Protein AF-0000000077546854 (afdb_homodimer)

Organism: Bursaphelenchus xylophilus (NCBI:txid6326)

Secondary structure (DSSP, 8-state):
--------EE-TTS-EEEEHHHIIIIISTTSPPPHHHHHHHHHHHHHHHHHTT--EEEEEEEGGGTHHHHHHHTTT-EEEEEEBTEEEEEEE--SSS---PPPPP-EEEEEEEEEB-TT--EEEEEESSSS--SBB-SEEEPPTT--HHHHHHHHHHHHH---EEEEEEEEEEEE-SS-SSTT-EEEEEEEEEEES-TT-------TTTEEEEEEE-HHHHHTS-GGGB-HHHHHHHHHHHHHHHHTS--EEEEEEEEEETTEEEEEEEEEE-/--------EE-TTS-EEEEHHHIIIIISTT-PPPHHHHHHHHHHHHHHHHHTT--EEEEEEEGGGTHHHHHHHTTT-EEEEEEBTEEEEEEE--SSS---PPPPP-EEEEEEEEEB-TT--EEEEEESSSS--SBB-SEEEPPTT--HHHHHHHHHHHHH---EEEEEEEEEEEE-SS-SSTT-EEEEEEEEEEES-TT-------TTTEEEEEEE-HHHHHTS-GGGB-HHHHHHHHHHHHHHHHTS--EEEEEEEEEETTEEEEEEEEEE-

Structure (mmCIF, N/CA/C/O backbone):
data_AF-0000000077546854-model_v1
#
loop_
_entity.id
_entity.type
_entity.pdbx_description
1 polymer '(pine wood nematode) hypothetical protein'
#
loop_
_atom_site.group_PDB
_atom_site.id
_atom_site.type_symbol
_atom_site.label_atom_id
_atom_site.label_alt_id
_atom_site.label_comp_id
_atom_site.label_asym_id
_atom_site.label_entity_id
_atom_site.label_seq_id
_atom_site.pdbx_PDB_ins_code
_atom_site.Cartn_x
_atom_site.Cartn_y
_atom_site.Cartn_z
_atom_site.occupancy
_atom_site.B_iso_or_equiv
_atom_site.auth_seq_id
_atom_site.auth_comp_id
_atom_site.auth_asym_id
_atom_site.auth_atom_id
_atom_site.pdbx_PDB_model_num
ATOM 1 N N . MET A 1 1 ? 29.875 27.328 22.688 1 35.06 1 MET A N 1
ATOM 2 C CA . MET A 1 1 ? 28.812 27.859 21.844 1 35.06 1 MET A CA 1
ATOM 3 C C . MET A 1 1 ? 27.844 26.75 21.438 1 35.06 1 MET A C 1
ATOM 5 O O . MET A 1 1 ? 28.25 25.766 20.797 1 35.06 1 MET A O 1
ATOM 9 N N . THR A 1 2 ? 26.859 26.281 22.156 1 47.66 2 THR A N 1
ATOM 10 C CA . THR A 1 2 ? 26.062 25.078 22.297 1 47.66 2 THR A CA 1
ATOM 11 C C . THR A 1 2 ? 25.234 24.812 21.031 1 47.66 2 THR A C 1
ATOM 13 O O . THR A 1 2 ? 24.469 25.688 20.594 1 47.66 2 THR A O 1
ATOM 16 N N . ASP A 1 3 ? 25.578 23.969 19.969 1 68.06 3 ASP A N 1
ATOM 17 C CA . ASP A 1 3 ? 25.25 23.828 18.547 1 68.06 3 ASP A CA 1
ATOM 18 C C . ASP A 1 3 ? 23.766 23.516 18.344 1 68.06 3 ASP A C 1
ATOM 20 O O . ASP A 1 3 ? 23.219 22.641 19.016 1 68.06 3 ASP A O 1
ATOM 24 N N . TYR A 1 4 ? 23 24.594 18.109 1 88.88 4 TYR A N 1
ATOM 25 C CA . TYR A 1 4 ? 21.578 24.609 17.766 1 88.88 4 TYR A CA 1
ATOM 26 C C . TYR A 1 4 ? 21.266 23.531 16.719 1 88.88 4 TYR A C 1
ATOM 28 O O . TYR A 1 4 ? 20.781 23.844 15.633 1 88.88 4 TYR A O 1
ATOM 36 N N . VAL A 1 5 ? 21.75 22.375 17.109 1 96.19 5 VAL A N 1
ATOM 37 C CA . VAL A 1 5 ? 21.406 21.281 16.219 1 96.19 5 VAL A CA 1
ATOM 38 C C . VAL A 1 5 ? 20.375 20.375 16.891 1 96.19 5 VAL A C 1
ATOM 40 O O . VAL A 1 5 ? 20.594 19.875 18 1 96.19 5 VAL A O 1
ATOM 43 N N . LEU A 1 6 ? 19.297 20.234 16.266 1 98.06 6 LEU A N 1
ATOM 44 C CA . LEU A 1 6 ? 18.25 19.375 16.797 1 98.06 6 LEU A CA 1
ATOM 45 C C . LEU A 1 6 ? 18.766 17.953 16.984 1 98.06 6 LEU A C 1
ATOM 47 O O . LEU A 1 6 ? 19.531 17.453 16.156 1 98.06 6 LEU A O 1
ATOM 51 N N . THR A 1 7 ? 18.328 17.312 18.047 1 97.94 7 THR A N 1
ATOM 52 C CA . THR A 1 7 ? 18.672 15.914 18.281 1 97.94 7 THR A CA 1
ATOM 53 C C . THR A 1 7 ? 18.203 15.047 17.109 1 97.94 7 THR A C 1
ATOM 55 O O . THR A 1 7 ? 17.078 15.18 16.641 1 97.94 7 THR A O 1
ATOM 58 N N . PHE A 1 8 ? 19.125 14.227 16.641 1 97.94 8 PHE A N 1
ATOM 59 C CA . PHE A 1 8 ? 18.797 13.422 15.469 1 97.94 8 PHE A CA 1
ATOM 60 C C . PHE A 1 8 ? 19.422 12.039 15.57 1 97.94 8 PHE A C 1
ATOM 62 O O . PHE A 1 8 ? 20.25 11.789 16.453 1 97.94 8 PHE A O 1
ATOM 69 N N . THR A 1 9 ? 18.953 11.086 14.797 1 97.44 9 THR A N 1
ATOM 70 C CA . THR A 1 9 ? 19.562 9.773 14.594 1 97.44 9 THR A CA 1
ATOM 71 C C . THR A 1 9 ? 20 9.594 13.141 1 97.44 9 THR A C 1
ATOM 73 O O . THR A 1 9 ? 19.438 10.234 12.242 1 97.44 9 THR A O 1
ATOM 76 N N . LYS A 1 10 ? 21 8.758 12.938 1 95.38 10 LYS A N 1
ATOM 77 C CA . LYS A 1 10 ? 21.516 8.492 11.602 1 95.38 10 LYS A CA 1
ATOM 78 C C . LYS A 1 10 ? 21.125 7.098 11.125 1 95.38 10 LYS A C 1
ATOM 80 O O . LYS A 1 10 ? 20.859 6.211 11.938 1 95.38 10 LYS A O 1
ATOM 85 N N . ASP A 1 11 ? 20.969 6.895 9.828 1 89.56 11 ASP A N 1
ATOM 86 C CA . ASP A 1 11 ? 20.719 5.57 9.266 1 89.56 11 ASP A CA 1
ATOM 87 C C . ASP A 1 11 ? 21.859 5.121 8.367 1 89.56 11 ASP A C 1
ATOM 89 O O . ASP A 1 11 ? 22.875 5.82 8.242 1 89.56 11 ASP A O 1
ATOM 93 N N . VAL A 1 12 ? 21.766 3.912 7.773 1 83.75 12 VAL A N 1
ATOM 94 C CA . VAL A 1 12 ? 22.859 3.287 7.035 1 83.75 12 VAL A CA 1
ATOM 95 C C . VAL A 1 12 ? 23 3.945 5.668 1 83.75 12 VAL A C 1
ATOM 97 O O . VAL A 1 12 ? 24 3.729 4.969 1 83.75 12 VAL A O 1
ATOM 100 N N . PHE A 1 13 ? 22.078 4.785 5.27 1 86.62 13 PHE A N 1
ATOM 101 C CA . PHE A 1 13 ? 22.094 5.422 3.959 1 86.62 13 PHE A CA 1
ATOM 102 C C . PHE A 1 13 ? 22.547 6.871 4.066 1 86.62 13 PHE A C 1
ATOM 104 O O . PHE A 1 13 ? 22.281 7.688 3.184 1 86.62 13 PHE A O 1
ATOM 111 N N . HIS A 1 14 ? 23.062 7.215 5.234 1 91.25 14 HIS A N 1
ATOM 112 C CA . HIS A 1 14 ? 23.547 8.555 5.535 1 91.25 14 HIS A CA 1
ATOM 113 C C . HIS A 1 14 ? 22.406 9.555 5.598 1 91.25 14 HIS A C 1
ATOM 115 O O . HIS A 1 14 ? 22.547 10.711 5.18 1 91.25 14 HIS A O 1
ATOM 121 N N . GLY A 1 15 ? 21.281 9.062 5.984 1 95.19 15 GLY A N 1
ATOM 122 C CA . GLY A 1 15 ? 20.125 9.898 6.277 1 95.19 15 GLY A CA 1
ATOM 123 C C . GLY A 1 15 ? 20 10.242 7.75 1 95.19 15 GLY A C 1
ATOM 124 O O . GLY A 1 15 ? 20.594 9.586 8.602 1 95.19 15 GLY A O 1
ATOM 125 N N . VAL A 1 16 ? 19.312 11.297 8.031 1 97.69 16 VAL A N 1
ATOM 126 C CA . VAL A 1 16 ? 19.094 11.695 9.422 1 97.69 16 VAL A CA 1
ATOM 127 C C . VAL A 1 16 ? 17.594 11.805 9.695 1 97.69 16 VAL A C 1
ATOM 129 O O . VAL A 1 16 ? 16.812 12.148 8.797 1 97.69 16 VAL A O 1
ATOM 132 N N . THR A 1 17 ? 17.219 11.484 10.914 1 98.12 17 THR A N 1
ATOM 133 C CA . THR A 1 17 ? 15.828 11.594 11.328 1 98.12 17 THR A CA 1
ATOM 134 C C . THR A 1 17 ? 15.703 12.445 12.594 1 98.12 17 THR A C 1
ATOM 136 O O . THR A 1 17 ? 16.422 12.219 13.57 1 98.12 17 THR A O 1
ATOM 139 N N . ILE A 1 18 ? 14.906 13.43 12.492 1 98.5 18 ILE A N 1
ATOM 140 C CA . ILE A 1 18 ? 14.523 14.242 13.641 1 98.5 18 ILE A CA 1
ATOM 141 C C . ILE A 1 18 ? 13.086 13.922 14.047 1 98.5 18 ILE A C 1
ATOM 143 O O . ILE A 1 18 ? 12.203 13.789 13.195 1 98.5 18 ILE A O 1
ATOM 147 N N . LYS A 1 19 ? 12.844 13.781 15.297 1 98.44 19 LYS A N 1
ATOM 148 C CA . LYS A 1 19 ? 11.508 13.594 15.844 1 98.44 19 LYS A CA 1
ATOM 149 C C . LYS A 1 19 ? 11.086 14.781 16.703 1 98.44 19 LYS A C 1
ATOM 151 O O . LYS A 1 19 ? 11.797 15.164 17.625 1 98.44 19 LYS A O 1
ATOM 156 N N . SER A 1 20 ? 9.977 15.289 16.406 1 98.38 20 SER A N 1
ATOM 157 C CA . SER A 1 20 ? 9.516 16.469 17.125 1 98.38 20 SER A CA 1
ATOM 158 C C . SER A 1 20 ? 9.359 16.172 18.609 1 98.38 20 SER A C 1
ATOM 160 O O . SER A 1 20 ? 9.578 17.047 19.453 1 98.38 20 SER A O 1
ATOM 162 N N . SER A 1 21 ? 8.93 14.945 18.938 1 97.69 21 SER A N 1
ATOM 163 C CA . SER A 1 21 ? 8.781 14.57 20.344 1 97.69 21 SER A CA 1
ATOM 164 C C . SER A 1 21 ? 10.109 14.648 21.078 1 97.69 21 SER A C 1
ATOM 166 O O . SER A 1 21 ? 10.172 15.156 22.203 1 97.69 21 SER A O 1
ATOM 168 N N . ILE A 1 22 ? 11.125 14.195 20.438 1 97.69 22 ILE A N 1
ATOM 169 C CA . ILE A 1 22 ? 12.453 14.195 21.047 1 97.69 22 ILE A CA 1
ATOM 170 C C . ILE A 1 22 ? 12.977 15.625 21.125 1 97.69 22 ILE A C 1
ATOM 172 O O . ILE A 1 22 ? 13.531 16.031 22.156 1 97.69 22 ILE A O 1
ATOM 176 N N . SER A 1 23 ? 12.859 16.375 20.016 1 97.06 23 SER A N 1
ATOM 177 C CA . SER A 1 23 ? 13.289 17.766 20.031 1 97.06 23 SER A CA 1
ATOM 178 C C . SER A 1 23 ? 12.578 18.547 21.125 1 97.06 23 SER A C 1
ATOM 180 O O . SER A 1 23 ? 13.195 19.375 21.812 1 97.06 23 SER A O 1
ATOM 182 N N . PHE A 1 24 ? 11.289 18.312 21.281 1 97.25 24 PHE A N 1
ATOM 183 C CA . PHE A 1 24 ? 10.516 18.969 22.328 1 97.25 24 PHE A CA 1
ATOM 184 C C . PHE A 1 24 ? 11.078 18.672 23.703 1 97.25 24 PHE A C 1
ATOM 186 O O . PHE A 1 24 ? 11.258 19.578 24.516 1 97.25 24 PHE A O 1
ATOM 193 N N . GLU A 1 25 ? 11.359 17.438 23.969 1 97.31 25 GLU A N 1
ATOM 194 C CA . GLU A 1 25 ? 11.82 16.984 25.266 1 97.31 25 GLU A CA 1
ATOM 195 C C . GLU A 1 25 ? 13.273 17.391 25.516 1 97.31 25 GLU A C 1
ATOM 197 O O . GLU A 1 25 ? 13.594 17.984 26.547 1 97.31 25 GLU A O 1
ATOM 202 N N . LYS A 1 26 ? 14.156 17.125 24.547 1 96.62 26 LYS A N 1
ATOM 203 C CA . LYS A 1 26 ? 15.594 17.219 24.781 1 96.62 26 LYS A CA 1
ATOM 204 C C . LYS A 1 26 ? 16.125 18.594 24.375 1 96.62 26 LYS A C 1
ATOM 206 O O . LYS A 1 26 ? 16.984 19.156 25.062 1 96.62 26 LYS A O 1
ATOM 211 N N . ASP A 1 27 ? 15.641 19.062 23.297 1 96.31 27 ASP A N 1
ATOM 212 C CA . ASP A 1 27 ? 16.203 20.312 22.781 1 96.31 27 ASP A CA 1
ATOM 213 C C . ASP A 1 27 ? 15.5 21.531 23.375 1 96.31 27 ASP A C 1
ATOM 215 O O . ASP A 1 27 ? 16.141 22.531 23.688 1 96.31 27 ASP A O 1
ATOM 219 N N . PHE A 1 28 ? 14.195 21.406 23.609 1 96.62 28 PHE A N 1
ATOM 220 C CA . PHE A 1 28 ? 13.43 22.562 24.062 1 96.62 28 PHE A CA 1
ATOM 221 C C . PHE A 1 28 ? 12.969 22.359 25.5 1 96.62 28 PHE A C 1
ATOM 223 O O . PHE A 1 28 ? 12.164 23.141 26.016 1 96.62 28 PHE A O 1
ATOM 230 N N . ASN A 1 29 ? 13.375 21.344 26.141 1 96.5 29 ASN A N 1
ATOM 231 C CA . ASN A 1 29 ? 13.133 21.078 27.547 1 96.5 29 ASN A CA 1
ATOM 232 C C . ASN A 1 29 ? 11.641 21.125 27.875 1 96.5 29 ASN A C 1
ATOM 234 O O . ASN A 1 29 ? 11.227 21.781 28.844 1 96.5 29 ASN A O 1
ATOM 238 N N . ASN A 1 30 ? 10.828 20.594 26.953 1 96.12 30 ASN A N 1
ATOM 239 C CA . ASN A 1 30 ? 9.391 20.422 27.156 1 96.12 30 ASN A CA 1
ATOM 240 C C . ASN A 1 30 ? 8.648 21.75 27.109 1 96.12 30 ASN A C 1
ATOM 242 O O . ASN A 1 30 ? 7.629 21.922 27.781 1 96.12 30 ASN A O 1
ATOM 246 N N . VAL A 1 31 ? 9.242 22.688 26.469 1 95.5 31 VAL A N 1
ATOM 247 C CA . VAL A 1 31 ? 8.578 23.969 26.234 1 95.5 31 VAL A CA 1
ATOM 248 C C . VAL A 1 31 ? 8.461 24.219 24.734 1 95.5 31 VAL A C 1
ATOM 250 O O . VAL A 1 31 ? 9.445 24.109 24 1 95.5 31 VAL A O 1
ATOM 253 N N . ASN A 1 32 ? 7.266 24.5 24.312 1 93.69 32 ASN A N 1
ATOM 254 C CA . ASN A 1 32 ? 7.102 24.797 22.906 1 93.69 32 ASN A CA 1
ATOM 255 C C . ASN A 1 32 ? 7.934 26.016 22.484 1 93.69 32 ASN A C 1
ATOM 257 O O . ASN A 1 32 ? 7.816 27.078 23.094 1 93.69 32 ASN A O 1
ATOM 261 N N . PRO A 1 33 ? 8.703 25.844 21.547 1 95.69 33 PRO A N 1
ATOM 262 C CA . PRO A 1 33 ? 9.469 27 21.062 1 95.69 33 PRO A CA 1
ATOM 263 C C . PRO A 1 33 ? 8.609 28 20.297 1 95.69 33 PRO A C 1
ATOM 265 O O . PRO A 1 33 ? 7.531 27.641 19.812 1 95.69 33 PRO A O 1
ATOM 268 N N . THR A 1 34 ? 9.109 29.266 20.266 1 95.06 34 THR A N 1
ATOM 269 C CA . THR A 1 34 ? 8.531 30.203 19.297 1 95.06 34 THR A CA 1
ATOM 270 C C . THR A 1 34 ? 8.906 29.797 17.875 1 95.06 34 THR A C 1
ATOM 272 O O . THR A 1 34 ? 9.875 29.078 17.656 1 95.06 34 THR A O 1
ATOM 275 N N . PRO A 1 35 ? 8.102 30.234 16.891 1 93.56 35 PRO A N 1
ATOM 276 C CA . PRO A 1 35 ? 8.453 29.938 15.5 1 93.56 35 PRO A CA 1
ATOM 277 C C . PRO A 1 35 ? 9.859 30.406 15.141 1 93.56 35 PRO A C 1
ATOM 279 O O . PRO A 1 35 ? 10.57 29.734 14.383 1 93.56 35 PRO A O 1
ATOM 282 N N . GLU A 1 36 ? 10.242 31.516 15.648 1 95.88 36 GLU A N 1
ATOM 283 C CA . GLU A 1 36 ? 11.57 32.062 15.383 1 95.88 36 GLU A CA 1
ATOM 284 C C . GLU A 1 36 ? 12.656 31.156 15.953 1 95.88 36 GLU A C 1
ATOM 286 O O . GLU A 1 36 ? 13.664 30.891 15.281 1 95.88 36 GLU A O 1
ATOM 291 N N . GLU A 1 37 ? 12.438 30.719 17.141 1 96.5 37 GLU A N 1
ATOM 292 C CA . GLU A 1 37 ? 13.406 29.828 17.781 1 96.5 37 GLU A CA 1
ATOM 293 C C . GLU A 1 37 ? 13.508 28.5 17.031 1 96.5 37 GLU A C 1
ATOM 295 O O . GLU A 1 37 ? 14.609 28.016 16.766 1 96.5 37 GLU A O 1
ATOM 300 N N . ALA A 1 38 ? 12.391 27.922 16.75 1 97.31 38 ALA A N 1
ATOM 301 C CA . ALA A 1 38 ? 12.359 26.656 16.016 1 97.31 38 ALA A CA 1
ATOM 302 C C . ALA A 1 38 ? 13.07 26.781 14.672 1 97.31 38 ALA A C 1
ATOM 304 O O . ALA A 1 38 ? 13.836 25.891 14.281 1 97.31 38 ALA A O 1
ATOM 305 N N . THR A 1 39 ? 12.789 27.875 14.023 1 97.62 39 THR A N 1
ATOM 306 C CA . THR A 1 39 ? 13.398 28.141 12.727 1 97.62 39 THR A CA 1
ATOM 307 C C . THR A 1 39 ? 14.922 28.203 12.852 1 97.62 39 THR A C 1
ATOM 309 O O . THR A 1 39 ? 15.641 27.625 12.039 1 97.62 39 THR A O 1
ATOM 312 N N . LYS A 1 40 ? 15.375 28.891 13.836 1 97.12 40 LYS A N 1
ATOM 313 C CA . LYS A 1 40 ? 16.812 29.016 14.07 1 97.12 40 LYS A CA 1
ATOM 314 C C . LYS A 1 40 ? 17.453 27.641 14.273 1 97.12 40 LYS A C 1
ATOM 316 O O . LYS A 1 40 ? 18.5 27.359 13.688 1 97.12 40 LYS A O 1
ATOM 321 N N . TRP A 1 41 ? 16.797 26.844 15.062 1 97.56 41 TRP A N 1
ATOM 322 C CA . TRP A 1 41 ? 17.312 25.516 15.336 1 97.56 41 TRP A CA 1
ATOM 323 C C . TRP A 1 41 ? 17.312 24.656 14.07 1 97.56 41 TRP A C 1
ATOM 325 O O . TRP A 1 41 ? 18.25 23.906 13.812 1 97.56 41 TRP A O 1
ATOM 335 N N . LEU A 1 42 ? 16.25 24.75 13.297 1 98.12 42 LEU A N 1
ATOM 336 C CA . LEU A 1 42 ? 16.172 23.984 12.062 1 98.12 42 LEU A CA 1
ATOM 337 C C . LEU A 1 42 ? 17.266 24.406 11.078 1 98.12 42 LEU A C 1
ATOM 339 O O . LEU A 1 42 ? 17.938 23.547 10.508 1 98.12 42 LEU A O 1
ATOM 343 N N . GLU A 1 43 ? 17.422 25.703 10.891 1 97.88 43 GLU A N 1
ATOM 344 C CA . GLU A 1 43 ? 18.406 26.219 9.953 1 97.88 43 GLU A CA 1
ATOM 345 C C . GLU A 1 43 ? 19.828 25.797 10.367 1 97.88 43 GLU A C 1
ATOM 347 O O . GLU A 1 43 ? 20.625 25.406 9.523 1 97.88 43 GLU A O 1
ATOM 352 N N . ALA A 1 44 ? 20.109 25.891 11.617 1 97.75 44 ALA A N 1
ATOM 353 C CA . ALA A 1 44 ? 21.422 25.453 12.117 1 97.75 44 ALA A CA 1
ATOM 354 C C . ALA A 1 44 ? 21.609 23.953 11.875 1 97.75 44 ALA A C 1
ATOM 356 O O . ALA A 1 44 ? 22.703 23.531 11.492 1 97.75 44 ALA A O 1
ATOM 357 N N . SER A 1 45 ? 20.594 23.172 12.125 1 98.12 45 SER A N 1
ATOM 358 C CA . SER A 1 45 ? 20.656 21.734 11.898 1 98.12 45 SER A CA 1
ATOM 359 C C . SER A 1 45 ? 20.922 21.406 10.438 1 98.12 45 SER A C 1
ATOM 361 O O . SER A 1 45 ? 21.766 20.562 10.125 1 98.12 45 SER A O 1
ATOM 363 N N . LEU A 1 46 ? 20.203 22.094 9.555 1 97.62 46 LEU A N 1
ATOM 364 C CA . LEU A 1 46 ? 20.344 21.859 8.117 1 97.62 46 LEU A CA 1
ATOM 365 C C . LEU A 1 46 ? 21.766 22.203 7.656 1 97.62 46 LEU A C 1
ATOM 367 O O . LEU A 1 46 ? 22.344 21.5 6.828 1 97.62 46 LEU A O 1
ATOM 371 N N . GLU A 1 47 ? 22.266 23.297 8.148 1 96.62 47 GLU A N 1
ATOM 372 C CA . GLU A 1 47 ? 23.641 23.656 7.828 1 96.62 47 GLU A CA 1
ATOM 373 C C . GLU A 1 47 ? 24.625 22.594 8.312 1 96.62 47 GLU A C 1
ATOM 375 O O . GLU A 1 47 ? 25.562 22.25 7.594 1 96.62 47 GLU A O 1
ATOM 380 N N . PHE A 1 48 ? 24.422 22.172 9.508 1 97.19 48 PHE A N 1
ATOM 381 C CA . PHE A 1 48 ? 25.25 21.109 10.07 1 97.19 48 PHE A CA 1
ATOM 382 C C . PHE A 1 48 ? 25.188 19.859 9.211 1 97.19 48 PHE A C 1
ATOM 384 O O . PHE A 1 48 ? 26.219 19.25 8.906 1 97.19 48 PHE A O 1
ATOM 391 N N . PHE A 1 49 ? 23.984 19.438 8.852 1 97.38 49 PHE A N 1
ATOM 392 C CA . PHE A 1 49 ? 23.797 18.234 8.047 1 97.38 49 PHE A CA 1
ATOM 393 C C . PHE A 1 49 ? 24.484 18.359 6.699 1 97.38 49 PHE A C 1
ATOM 395 O O . PHE A 1 49 ? 25.094 17.406 6.215 1 97.38 49 PHE A O 1
ATOM 402 N N . LYS A 1 50 ? 24.344 19.484 6.078 1 95.44 50 LYS A N 1
ATOM 403 C CA . LYS A 1 50 ? 25.031 19.734 4.809 1 95.44 50 LYS A CA 1
ATOM 404 C C . LYS A 1 50 ? 26.547 19.609 4.961 1 95.44 50 LYS A C 1
ATOM 406 O O . LYS A 1 50 ? 27.219 19.016 4.113 1 95.44 50 LYS A O 1
ATOM 411 N N . GLY A 1 51 ? 27.031 20.203 5.953 1 95.31 51 GLY A N 1
ATOM 412 C CA . GLY A 1 51 ? 28.453 20.141 6.227 1 95.31 51 GLY A CA 1
ATOM 413 C C . GLY A 1 51 ? 28.969 18.734 6.414 1 95.31 51 GLY A C 1
ATOM 414 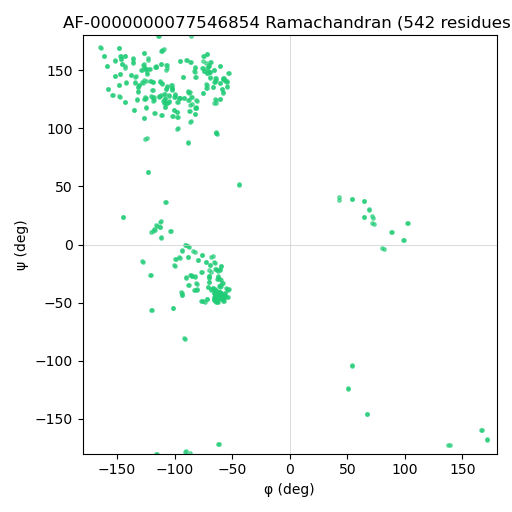O O . GLY A 1 51 ? 30.109 18.422 6.07 1 95.31 51 GLY A O 1
ATOM 415 N N . GLN A 1 52 ? 28.078 17.859 7.004 1 95.81 52 GLN A N 1
ATOM 416 C CA . GLN A 1 52 ? 28.453 16.469 7.25 1 95.81 52 GLN A CA 1
ATOM 417 C C . GLN A 1 52 ? 28.141 15.594 6.039 1 95.81 52 GLN A C 1
ATOM 419 O O . GLN A 1 52 ? 28.312 14.375 6.086 1 95.81 52 GLN A O 1
ATOM 424 N N . SER A 1 53 ? 27.562 16.188 4.98 1 94.69 53 SER A N 1
ATOM 425 C CA . SER A 1 53 ? 27.25 15.531 3.719 1 94.69 53 SER A CA 1
ATOM 426 C C . SER A 1 53 ? 26.203 14.438 3.916 1 94.69 53 SER A C 1
ATOM 428 O O . SER A 1 53 ? 26.328 13.352 3.348 1 94.69 53 SER A O 1
ATOM 430 N N . PHE A 1 54 ? 25.297 14.766 4.797 1 96 54 PHE A N 1
ATOM 431 C CA . PHE A 1 54 ? 24.156 13.859 4.898 1 96 54 PHE A CA 1
ATOM 432 C C . PHE A 1 54 ? 23.281 13.953 3.654 1 96 54 PHE A C 1
ATOM 434 O O . PHE A 1 54 ? 23.297 14.961 2.953 1 96 54 PHE A O 1
ATOM 441 N N . ASN A 1 55 ? 22.547 12.906 3.318 1 94.69 55 ASN A N 1
ATOM 442 C CA . ASN A 1 55 ? 21.719 12.836 2.121 1 94.69 55 ASN A CA 1
ATOM 443 C C . ASN A 1 55 ? 20.297 13.32 2.395 1 94.69 55 ASN A C 1
ATOM 445 O O . ASN A 1 55 ? 19.984 14.484 2.172 1 94.69 55 ASN A O 1
ATOM 449 N N . GLY A 1 56 ? 19.484 12.445 2.957 1 96.81 56 GLY A N 1
ATOM 450 C CA . GLY A 1 56 ? 18.094 12.766 3.209 1 96.81 56 GLY A CA 1
ATOM 451 C C . GLY A 1 56 ? 17.812 13.102 4.664 1 96.81 56 GLY A C 1
ATOM 452 O O . GLY A 1 56 ? 18.375 12.469 5.566 1 96.81 56 GLY A O 1
ATOM 453 N N . VAL A 1 57 ? 17 14.164 4.898 1 98.31 57 VAL A N 1
ATOM 454 C CA . VAL A 1 57 ? 16.562 14.539 6.234 1 98.31 57 VAL A CA 1
ATOM 455 C C . VAL A 1 57 ? 15.086 14.172 6.41 1 98.31 57 VAL A C 1
ATOM 457 O O . VAL A 1 57 ? 14.234 14.602 5.625 1 98.31 57 VAL A O 1
ATOM 460 N N . TRP A 1 58 ? 14.852 13.375 7.383 1 98.12 58 TRP A N 1
ATOM 461 C CA . TRP A 1 58 ? 13.5 13.023 7.781 1 98.12 58 TRP A CA 1
ATOM 462 C C . TRP A 1 58 ? 13.078 13.789 9.031 1 98.12 58 TRP A C 1
ATOM 464 O O . TRP A 1 58 ? 13.844 13.906 9.984 1 98.12 58 TRP A O 1
ATOM 474 N N . PHE A 1 59 ? 11.906 14.312 9.016 1 98.75 59 PHE A N 1
ATOM 475 C CA . PHE A 1 59 ? 11.344 14.984 10.18 1 98.75 59 PHE A CA 1
ATOM 476 C C . PHE A 1 59 ? 9.977 14.398 10.531 1 98.75 59 PHE A C 1
ATOM 478 O O . PHE A 1 59 ? 9.008 14.602 9.805 1 98.75 59 PHE A O 1
ATOM 485 N N . ASP A 1 60 ? 9.906 13.68 11.609 1 98.06 60 ASP A N 1
ATOM 486 C CA . ASP A 1 60 ? 8.656 13.125 12.117 1 98.06 60 ASP A CA 1
ATOM 487 C C . ASP A 1 60 ? 7.949 14.125 13.031 1 98.06 60 ASP A C 1
ATOM 489 O O . ASP A 1 60 ? 8.422 14.414 14.133 1 98.06 60 ASP A O 1
ATOM 493 N N . VAL A 1 61 ? 6.848 14.555 12.617 1 98.31 61 VAL A N 1
ATOM 494 C CA . VAL A 1 61 ? 6.125 15.602 13.328 1 98.31 61 VAL A CA 1
ATOM 495 C C . VAL A 1 61 ? 4.895 15.008 14.008 1 98.31 61 VAL A C 1
ATOM 497 O O . VAL A 1 61 ? 3.98 14.516 13.344 1 98.31 61 VAL A O 1
ATOM 500 N N . ASP A 1 62 ? 4.855 15.102 15.328 1 97.75 62 ASP A N 1
ATOM 501 C CA . ASP A 1 62 ? 3.637 14.742 16.047 1 97.75 62 ASP A CA 1
ATOM 502 C C . ASP A 1 62 ? 2.533 15.766 15.805 1 97.75 62 ASP A C 1
ATOM 504 O O . ASP A 1 62 ? 2.807 16.969 15.648 1 97.75 62 ASP A O 1
ATOM 508 N N . LEU A 1 63 ? 1.377 15.211 15.852 1 97.12 63 LEU A N 1
ATOM 509 C CA . LEU A 1 63 ? 0.206 16.047 15.625 1 97.12 63 LEU A CA 1
ATOM 510 C C . LEU A 1 63 ? 0.221 17.266 16.562 1 97.12 63 LEU A C 1
ATOM 512 O O . LEU A 1 63 ? -0.118 18.375 16.141 1 97.12 63 LEU A O 1
ATOM 516 N N . LYS A 1 64 ? 0.634 17.156 17.812 1 95.06 64 LYS A N 1
ATOM 517 C CA . LYS A 1 64 ? 0.638 18.219 18.812 1 95.06 64 LYS A CA 1
ATOM 518 C C . LYS A 1 64 ? 1.735 19.25 18.516 1 95.06 64 LYS A C 1
ATOM 520 O O . LYS A 1 64 ? 1.754 20.328 19.094 1 95.06 64 LYS A O 1
ATOM 525 N N . HIS A 1 65 ? 2.672 18.891 17.656 1 96.38 65 HIS A N 1
ATOM 526 C CA . HIS A 1 65 ? 3.75 19.797 17.25 1 96.38 65 HIS A CA 1
ATOM 527 C C . HIS A 1 65 ? 3.557 20.281 15.828 1 96.38 65 HIS A C 1
ATOM 529 O O . HIS A 1 65 ? 4.523 20.438 15.078 1 96.38 65 HIS A O 1
ATOM 535 N N . GLY A 1 66 ? 2.352 20.516 15.414 1 93.88 66 GLY A N 1
ATOM 536 C CA . GLY A 1 66 ? 1.99 20.875 14.047 1 93.88 66 GLY A CA 1
ATOM 537 C C . GLY A 1 66 ? 2.65 22.156 13.57 1 93.88 66 GLY A C 1
ATOM 538 O O . GLY A 1 66 ? 2.736 22.406 12.367 1 93.88 66 GLY A O 1
ATOM 539 N N . TYR A 1 67 ? 3.152 23 14.484 1 92.75 67 TYR A N 1
ATOM 540 C CA . TYR A 1 67 ? 3.811 24.25 14.125 1 92.75 67 TYR A CA 1
ATOM 541 C C . TYR A 1 67 ? 5.039 23.984 13.258 1 92.75 67 TYR A C 1
ATOM 543 O O . TYR A 1 67 ? 5.48 24.875 12.523 1 92.75 67 TYR A O 1
ATOM 551 N N . TRP A 1 68 ? 5.578 22.766 13.312 1 97.06 68 TRP A N 1
ATOM 552 C CA . TRP A 1 68 ? 6.77 22.422 12.539 1 97.06 68 TRP A CA 1
ATOM 553 C C . TRP A 1 68 ? 6.449 22.359 11.047 1 97.06 68 TRP A C 1
ATOM 555 O O . TRP A 1 68 ? 7.332 22.562 10.211 1 97.06 68 TRP A O 1
ATOM 565 N N . ILE A 1 69 ? 5.227 22.047 10.734 1 96.94 69 ILE A N 1
ATOM 566 C CA . ILE A 1 69 ? 4.887 21.719 9.359 1 96.94 69 ILE A CA 1
ATOM 567 C C . ILE A 1 69 ? 5.137 22.938 8.469 1 96.94 69 ILE A C 1
ATOM 569 O O . ILE A 1 69 ? 5.812 22.844 7.438 1 96.94 69 ILE A O 1
ATOM 573 N N . THR A 1 70 ? 4.625 24.094 8.875 1 95.31 70 THR A N 1
ATOM 574 C CA . THR A 1 70 ? 4.82 25.297 8.086 1 95.31 70 THR A CA 1
ATOM 575 C C . THR A 1 70 ? 6.297 25.688 8.039 1 95.31 70 THR A C 1
ATOM 577 O O . THR A 1 70 ? 6.801 26.109 7 1 95.31 70 THR A O 1
ATOM 580 N N . ILE A 1 71 ? 6.988 25.547 9.117 1 97.5 71 ILE A N 1
ATOM 581 C CA . ILE A 1 71 ? 8.406 25.875 9.203 1 97.5 71 ILE A CA 1
ATOM 582 C C . ILE A 1 71 ? 9.203 24.984 8.25 1 97.5 71 ILE A C 1
ATOM 584 O O . ILE A 1 71 ? 10.055 25.484 7.496 1 97.5 71 ILE A O 1
ATOM 588 N N . LEU A 1 72 ? 8.891 23.703 8.305 1 98.38 72 LEU A N 1
ATOM 589 C CA . LEU A 1 72 ? 9.578 22.75 7.445 1 98.38 72 LEU A CA 1
ATOM 590 C C . LEU A 1 72 ? 9.273 23.031 5.977 1 98.38 72 LEU A C 1
ATOM 592 O O . LEU A 1 72 ? 10.18 23 5.141 1 98.38 72 LEU A O 1
ATOM 596 N N . ALA A 1 73 ? 8.031 23.297 5.676 1 97.5 73 ALA A N 1
ATOM 597 C CA . ALA A 1 73 ? 7.633 23.609 4.305 1 97.5 73 ALA A CA 1
ATOM 598 C C . ALA A 1 73 ? 8.406 24.812 3.77 1 97.5 73 ALA A C 1
ATOM 600 O O . ALA A 1 73 ? 8.898 24.781 2.639 1 97.5 73 ALA A O 1
ATOM 601 N N . ASP A 1 74 ? 8.531 25.797 4.562 1 97 74 ASP A N 1
ATOM 602 C CA . ASP A 1 74 ? 9.227 27.031 4.184 1 97 74 ASP A CA 1
ATOM 603 C C . ASP A 1 74 ? 10.711 26.781 3.947 1 97 74 ASP A C 1
ATOM 605 O O . ASP A 1 74 ? 11.406 27.625 3.379 1 97 74 ASP A O 1
ATOM 609 N N . HIS A 1 75 ? 11.195 25.688 4.375 1 97.94 75 HIS A N 1
ATOM 610 C CA . HIS A 1 75 ? 12.609 25.375 4.23 1 97.94 75 HIS A CA 1
ATOM 611 C C . HIS A 1 75 ? 12.828 24.219 3.268 1 97.94 75 HIS A C 1
ATOM 613 O O . HIS A 1 75 ? 13.828 23.5 3.361 1 97.94 75 HIS A O 1
ATOM 619 N N . GLY A 1 76 ? 11.789 23.891 2.496 1 97.19 76 GLY A N 1
ATOM 620 C CA . GLY A 1 76 ? 11.984 23.016 1.354 1 97.19 76 GLY A CA 1
ATOM 621 C C . GLY A 1 76 ? 11.602 21.562 1.639 1 97.19 76 GLY A C 1
ATOM 622 O O . GLY A 1 76 ? 11.82 20.688 0.803 1 97.19 76 GLY A O 1
ATOM 623 N N . PHE A 1 77 ? 11.086 21.297 2.828 1 98.44 77 PHE A N 1
ATOM 624 C CA . PHE A 1 77 ? 10.57 19.969 3.096 1 98.44 77 PHE A CA 1
ATOM 625 C C . PHE A 1 77 ? 9.234 19.75 2.387 1 98.44 77 PHE A C 1
ATOM 627 O O . PHE A 1 77 ? 8.461 20.688 2.203 1 98.44 77 PHE A O 1
ATOM 634 N N . THR A 1 78 ? 8.961 18.5 2.008 1 97.94 78 THR A N 1
ATOM 635 C CA . THR A 1 78 ? 7.68 18.078 1.462 1 97.94 78 THR A CA 1
ATOM 636 C C . THR A 1 78 ? 7.121 16.891 2.242 1 97.94 78 THR A C 1
ATOM 638 O O . THR A 1 78 ? 7.84 16.266 3.029 1 97.94 78 THR A O 1
ATOM 641 N N . PHE A 1 79 ? 5.863 16.625 2.051 1 97.94 79 PHE A N 1
ATOM 642 C CA . PHE A 1 79 ? 5.23 15.523 2.766 1 97.94 79 PHE A CA 1
ATOM 643 C C . PHE A 1 79 ? 5.703 14.188 2.217 1 97.94 79 PHE A C 1
ATOM 645 O O . PHE A 1 79 ? 5.793 14 1.001 1 97.94 79 PHE A O 1
ATOM 652 N N . HIS A 1 80 ? 6.023 13.32 3.088 1 96.94 80 HIS A N 1
ATOM 653 C CA . HIS A 1 80 ? 6.32 11.953 2.691 1 96.94 80 HIS A CA 1
ATOM 654 C C . HIS A 1 80 ? 5.137 11.031 2.965 1 96.94 80 HIS A C 1
ATOM 656 O O . HIS A 1 80 ? 4.68 10.32 2.068 1 96.94 80 HIS A O 1
ATOM 662 N N . HIS A 1 81 ? 4.672 11.031 4.191 1 96.44 81 HIS A N 1
ATOM 663 C CA . HIS A 1 81 ? 3.494 10.273 4.594 1 96.44 81 HIS A CA 1
ATOM 664 C C . HIS A 1 81 ? 2.926 10.789 5.91 1 96.44 81 HIS A C 1
ATOM 666 O O . HIS A 1 81 ? 3.605 11.516 6.641 1 96.44 81 HIS A O 1
ATOM 672 N N . ALA A 1 82 ? 1.704 10.445 6.176 1 96.69 82 ALA A N 1
ATOM 673 C CA . ALA A 1 82 ? 1.063 10.805 7.438 1 96.69 82 ALA A CA 1
ATOM 674 C C . ALA A 1 82 ? -0.012 9.797 7.82 1 96.69 82 ALA A C 1
ATOM 676 O O . ALA A 1 82 ? -0.686 9.242 6.949 1 96.69 82 ALA A O 1
ATOM 677 N N . ARG A 1 83 ? -0.119 9.594 9.109 1 94.94 83 ARG A N 1
ATOM 678 C CA . ARG A 1 83 ? -1.145 8.695 9.641 1 94.94 83 ARG A CA 1
ATOM 679 C C . ARG A 1 83 ? -1.444 9.008 11.102 1 94.94 83 ARG A C 1
ATOM 681 O O . ARG A 1 83 ? -0.526 9.156 11.906 1 94.94 83 ARG A O 1
ATOM 688 N N . ASP A 1 84 ? -2.711 9.062 11.383 1 95.19 84 ASP A N 1
ATOM 689 C CA . ASP A 1 84 ? -3.17 9.281 12.75 1 95.19 84 ASP A CA 1
ATOM 690 C C . ASP A 1 84 ? -2.535 10.539 13.344 1 95.19 84 ASP A C 1
ATOM 692 O O . ASP A 1 84 ? -2.795 11.648 12.883 1 95.19 84 ASP A O 1
ATOM 696 N N . ASP A 1 85 ? -1.556 10.375 14.227 1 96.69 85 ASP A N 1
ATOM 697 C CA . ASP A 1 85 ? -1.041 11.539 14.938 1 96.69 85 ASP A CA 1
ATOM 698 C C . ASP A 1 85 ? 0.389 11.859 14.508 1 96.69 85 ASP A C 1
ATOM 700 O O . ASP A 1 85 ? 1.102 12.594 15.203 1 96.69 85 ASP A O 1
ATOM 704 N N . LYS A 1 86 ? 0.724 11.344 13.359 1 96.25 86 LYS A N 1
ATOM 705 C CA . LYS A 1 86 ? 2.1 11.539 12.914 1 96.25 86 LYS A CA 1
ATOM 706 C C . LYS A 1 86 ? 2.15 11.953 11.445 1 96.25 86 LYS A C 1
ATOM 708 O O . LYS A 1 86 ? 1.404 11.422 10.625 1 96.25 86 LYS A O 1
ATOM 713 N N . CYS A 1 87 ? 2.98 12.836 11.141 1 97.94 87 CYS A N 1
ATOM 714 C CA . CYS A 1 87 ? 3.281 13.281 9.789 1 97.94 87 CYS A CA 1
ATOM 715 C C . CYS A 1 87 ? 4.785 13.344 9.555 1 97.94 87 CYS A C 1
ATOM 717 O O . CYS A 1 87 ? 5.504 14.023 10.297 1 97.94 87 CYS A O 1
ATOM 719 N N . THR A 1 88 ? 5.25 12.672 8.547 1 98.12 88 THR A N 1
ATOM 720 C CA . THR A 1 88 ? 6.672 12.688 8.219 1 98.12 88 THR A CA 1
ATOM 721 C C . THR A 1 88 ? 6.93 13.555 6.988 1 98.12 88 THR A C 1
ATOM 723 O O . THR A 1 88 ? 6.258 13.406 5.965 1 98.12 88 THR A O 1
ATOM 726 N N . MET A 1 89 ? 7.844 14.461 7.09 1 98.62 89 MET A N 1
ATOM 727 C CA . MET A 1 89 ? 8.297 15.297 5.98 1 98.62 89 MET A CA 1
ATOM 728 C C . MET A 1 89 ? 9.773 15.039 5.676 1 98.62 89 MET A C 1
ATOM 730 O O . MET A 1 89 ? 10.531 14.617 6.555 1 98.62 89 MET A O 1
ATOM 734 N N . THR A 1 90 ? 10.148 15.281 4.391 1 98.5 90 THR A N 1
ATOM 735 C CA . THR A 1 90 ? 11.523 14.969 4.012 1 98.5 90 THR A CA 1
ATOM 736 C C . THR A 1 90 ? 12.117 16.094 3.166 1 98.5 90 THR A C 1
ATOM 738 O O . THR A 1 90 ? 11.391 16.875 2.559 1 98.5 90 THR A O 1
ATOM 741 N N . LYS A 1 91 ? 13.383 16.172 3.166 1 98.25 91 LYS A N 1
ATOM 742 C CA . LYS A 1 91 ? 14.188 17.047 2.328 1 98.25 91 LYS A CA 1
ATOM 743 C C . LYS A 1 91 ? 15.477 16.375 1.883 1 98.25 91 LYS A C 1
ATOM 745 O O . LYS A 1 91 ? 16.203 15.812 2.707 1 98.25 91 LYS A O 1
ATOM 750 N N . TRP A 1 92 ? 15.688 16.281 0.609 1 97.94 92 TRP A N 1
ATOM 751 C CA . TRP A 1 92 ? 16.938 15.781 0.044 1 97.94 92 TRP A CA 1
ATOM 752 C C . TRP A 1 92 ? 17.969 16.891 -0.064 1 97.94 92 TRP A C 1
ATOM 754 O O . TRP A 1 92 ? 17.703 17.953 -0.634 1 97.94 92 TRP A O 1
ATOM 764 N N . LEU A 1 93 ? 19.141 16.75 0.442 1 97.25 93 LEU A N 1
ATOM 765 C CA . LEU A 1 93 ? 20.094 17.844 0.592 1 97.25 93 LEU A CA 1
ATOM 766 C C . LEU A 1 93 ? 21.031 17.922 -0.609 1 97.25 93 LEU A C 1
ATOM 768 O O . LEU A 1 93 ? 21.297 19.016 -1.127 1 97.25 93 LEU A O 1
ATOM 772 N N . PRO A 1 94 ? 21.547 16.703 -1.074 1 95.19 94 PRO A N 1
ATOM 773 C CA . PRO A 1 94 ? 22.516 16.797 -2.174 1 95.19 94 PRO A CA 1
ATOM 774 C C . PRO A 1 94 ? 21.906 17.359 -3.455 1 95.19 94 PRO A C 1
ATOM 776 O O . PRO A 1 94 ? 20.75 17.047 -3.783 1 95.19 94 PRO A O 1
ATOM 779 N N . GLU A 1 95 ? 22.594 18.125 -4.125 1 91.94 95 GLU A N 1
ATOM 780 C CA . GLU A 1 95 ? 22.125 18.719 -5.379 1 91.94 95 GLU A CA 1
ATOM 781 C C . GLU A 1 95 ? 22.703 17.969 -6.582 1 91.94 95 GLU A C 1
ATOM 783 O O . GLU A 1 95 ? 22.188 18.078 -7.695 1 91.94 95 GLU A O 1
ATOM 788 N N . ASP A 1 96 ? 23.75 17.203 -6.379 1 90.44 96 ASP A N 1
ATOM 789 C CA . ASP A 1 96 ? 24.484 16.562 -7.469 1 90.44 96 ASP A CA 1
ATOM 790 C C . ASP A 1 96 ? 24.016 15.133 -7.695 1 90.44 96 ASP A C 1
ATOM 792 O O . ASP A 1 96 ? 24.5 14.453 -8.602 1 90.44 96 ASP A O 1
ATOM 796 N N . LYS A 1 97 ? 23.25 14.656 -6.801 1 87.75 97 LYS A N 1
ATOM 797 C CA . LYS A 1 97 ? 22.734 13.305 -6.977 1 87.75 97 LYS A CA 1
ATOM 798 C C . LYS A 1 97 ? 21.219 13.273 -6.797 1 87.75 97 LYS A C 1
ATOM 800 O O . LYS A 1 97 ? 20.656 14.062 -6.031 1 87.75 97 LYS A O 1
ATOM 805 N N . PRO A 1 98 ? 20.594 12.375 -7.473 1 89.56 98 PRO A N 1
ATOM 806 C CA . PRO A 1 98 ? 19.125 12.32 -7.418 1 89.56 98 PRO A CA 1
ATOM 807 C C . PRO A 1 98 ? 18.609 11.812 -6.074 1 89.56 98 PRO A C 1
ATOM 809 O O . PRO A 1 98 ? 19.312 11.07 -5.379 1 89.56 98 PRO A O 1
ATOM 812 N N . ASN A 1 99 ? 17.391 12.266 -5.738 1 92.5 99 ASN A N 1
ATOM 813 C CA . ASN A 1 99 ? 16.703 11.828 -4.523 1 92.5 99 ASN A CA 1
ATOM 814 C C . ASN A 1 99 ? 16.391 10.336 -4.574 1 92.5 99 ASN A C 1
ATOM 816 O O . ASN A 1 99 ? 15.672 9.883 -5.469 1 92.5 99 ASN A O 1
ATOM 820 N N . THR A 1 100 ? 16.859 9.547 -3.639 1 87.56 100 THR A N 1
ATOM 821 C CA . THR A 1 100 ? 16.672 8.102 -3.637 1 87.56 100 THR A CA 1
ATOM 822 C C . THR A 1 100 ? 15.867 7.664 -2.418 1 87.56 100 THR A C 1
ATOM 824 O O . THR A 1 100 ? 15.852 6.48 -2.066 1 87.56 100 THR A O 1
ATOM 827 N N . LEU A 1 101 ? 15.266 8.664 -1.742 1 91.94 101 LEU A N 1
ATOM 828 C CA . LEU A 1 101 ? 14.43 8.289 -0.604 1 91.94 101 LEU A CA 1
ATOM 829 C C . LEU A 1 101 ? 13.305 7.352 -1.038 1 91.94 101 LEU A C 1
ATOM 831 O O . LEU A 1 101 ? 12.68 7.57 -2.074 1 91.94 101 LEU A O 1
ATOM 835 N N . PRO A 1 102 ? 13.125 6.332 -0.303 1 90.31 102 PRO A N 1
ATOM 836 C CA . PRO A 1 102 ? 12.055 5.395 -0.67 1 90.31 102 PRO A CA 1
ATOM 837 C C . PRO A 1 102 ? 10.664 6.008 -0.548 1 90.31 102 PRO A C 1
ATOM 839 O O . PRO A 1 102 ? 10.43 6.848 0.328 1 90.31 102 PRO A O 1
ATOM 842 N N . LEU A 1 103 ? 9.805 5.543 -1.344 1 92.5 103 LEU A N 1
ATOM 843 C CA . LEU A 1 103 ? 8.43 6.016 -1.304 1 92.5 103 LEU A CA 1
ATOM 844 C C . LEU A 1 103 ? 7.641 5.301 -0.21 1 92.5 103 LEU A C 1
ATOM 846 O O . LEU A 1 103 ? 7.984 4.184 0.18 1 92.5 103 LEU A O 1
ATOM 850 N N . TYR A 1 104 ? 6.621 5.969 0.317 1 93.94 104 TYR A N 1
ATOM 851 C CA . TYR A 1 104 ? 5.652 5.305 1.184 1 93.94 104 TYR A CA 1
ATOM 852 C C . TYR A 1 104 ? 4.777 4.34 0.39 1 93.94 104 TYR A C 1
ATOM 854 O O . TYR A 1 104 ? 4.492 4.578 -0.785 1 93.94 104 TYR A O 1
ATOM 862 N N . PRO A 1 105 ? 4.371 3.258 1.073 1 93.81 105 PRO A N 1
ATOM 863 C CA . PRO A 1 105 ? 3.494 2.309 0.382 1 93.81 105 PRO A CA 1
ATOM 864 C C . PRO A 1 105 ? 2.268 2.979 -0.234 1 93.81 105 PRO A C 1
ATOM 866 O O . PRO A 1 105 ? 1.719 3.922 0.343 1 93.81 105 PRO A O 1
ATOM 869 N N . PHE A 1 106 ? 1.828 2.436 -1.333 1 94.25 106 PHE A N 1
ATOM 870 C CA . PHE A 1 106 ? 0.726 3.076 -2.041 1 94.25 106 PHE A CA 1
ATOM 871 C C . PHE A 1 106 ? -0.184 2.035 -2.682 1 94.25 106 PHE A C 1
ATOM 873 O O . PHE A 1 106 ? -0.836 2.311 -3.691 1 94.25 106 PHE A O 1
ATOM 880 N N . THR A 1 107 ? -0.201 0.833 -2.186 1 94.88 107 THR A N 1
ATOM 881 C CA . THR A 1 107 ? -1.04 -0.213 -2.76 1 94.88 107 THR A CA 1
ATOM 882 C C . THR A 1 107 ? -2.057 -0.711 -1.736 1 94.88 107 THR A C 1
ATOM 884 O O . THR A 1 107 ? -1.692 -1.075 -0.616 1 94.88 107 THR A O 1
ATOM 887 N N . THR A 1 108 ? -3.291 -0.684 -2.129 1 94.94 108 THR A N 1
ATOM 888 C CA . THR A 1 108 ? -4.352 -1.267 -1.315 1 94.94 108 THR A CA 1
ATOM 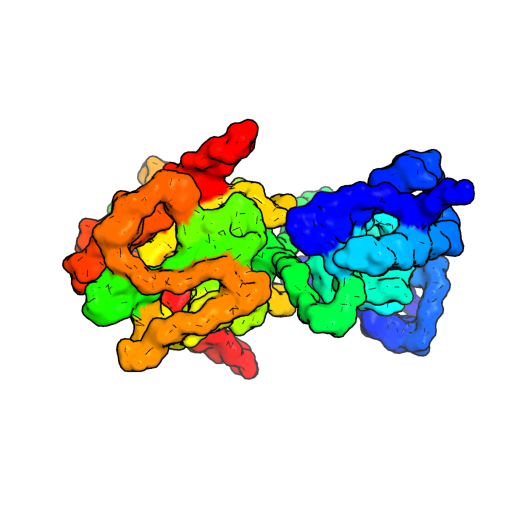889 C C . THR A 1 108 ? -4.426 -2.777 -1.523 1 94.94 108 THR A C 1
ATOM 891 O O . THR A 1 108 ? -4.176 -3.27 -2.625 1 94.94 108 THR A O 1
ATOM 894 N N . LEU A 1 109 ? -4.715 -3.449 -0.493 1 95.62 109 LEU A N 1
ATOM 895 C CA . LEU A 1 109 ? -4.902 -4.895 -0.553 1 95.62 109 LEU A CA 1
ATOM 896 C C . LEU A 1 109 ? -6.363 -5.262 -0.309 1 95.62 109 LEU A C 1
ATOM 898 O O . LEU A 1 109 ? -6.875 -5.09 0.799 1 95.62 109 LEU A O 1
ATOM 902 N N . GLY A 1 110 ? -7.004 -5.75 -1.332 1 96.81 110 GLY A N 1
ATOM 903 C CA . GLY A 1 110 ? -8.359 -6.266 -1.241 1 96.81 110 GLY A CA 1
ATOM 904 C C . GLY A 1 110 ? -8.43 -7.781 -1.325 1 96.81 110 GLY A C 1
ATOM 905 O O . GLY A 1 110 ? -7.566 -8.414 -1.938 1 96.81 110 GLY A O 1
ATOM 906 N N . VAL A 1 111 ? -9.484 -8.273 -0.746 1 98.44 111 VAL A N 1
ATOM 907 C CA . VAL A 1 111 ? -9.695 -9.719 -0.778 1 98.44 111 VAL A CA 1
ATOM 908 C C . VAL A 1 111 ? -11.164 -10.023 -1.047 1 98.44 111 VAL A C 1
ATOM 910 O O . VAL A 1 111 ? -12.055 -9.281 -0.608 1 98.44 111 VAL A O 1
ATOM 913 N N . GLY A 1 112 ? -11.406 -11.062 -1.744 1 98.56 112 GLY A N 1
ATOM 914 C CA . GLY A 1 112 ? -12.727 -11.633 -1.979 1 98.56 112 GLY A CA 1
ATOM 915 C C . GLY A 1 112 ? -12.781 -13.133 -1.744 1 98.56 112 GLY A C 1
ATOM 916 O O . GLY A 1 112 ? -11.898 -13.867 -2.182 1 98.56 112 GLY A O 1
ATOM 917 N N . GLY A 1 113 ? -13.797 -13.508 -1.077 1 98.75 113 GLY A N 1
ATOM 918 C CA . GLY A 1 113 ? -13.953 -14.914 -0.763 1 98.75 113 GLY A CA 1
ATOM 919 C C . GLY A 1 113 ? -14.883 -15.641 -1.713 1 98.75 113 GLY A C 1
ATOM 920 O O . GLY A 1 113 ? -16.094 -15.359 -1.743 1 98.75 113 GLY A O 1
ATOM 921 N N . VAL A 1 114 ? -14.344 -16.547 -2.469 1 98.75 114 VAL A N 1
ATOM 922 C CA . VAL A 1 114 ? -15.148 -17.469 -3.273 1 98.75 114 VAL A CA 1
ATOM 923 C C . VAL A 1 114 ? -15.484 -18.703 -2.451 1 98.75 114 VAL A C 1
ATOM 925 O O . VAL A 1 114 ? -14.781 -19.719 -2.514 1 98.75 114 VAL A O 1
ATOM 928 N N . VAL A 1 115 ? -16.562 -18.609 -1.751 1 98.69 115 VAL A N 1
ATOM 929 C CA . VAL A 1 115 ? -16.953 -19.656 -0.807 1 98.69 115 VAL A CA 1
ATOM 930 C C . VAL A 1 115 ? -17.859 -20.656 -1.498 1 98.69 115 VAL A C 1
ATOM 932 O O . VAL A 1 115 ? -18.891 -20.297 -2.061 1 98.69 115 VAL A O 1
ATOM 935 N N . ILE A 1 116 ? -17.516 -21.891 -1.437 1 98.31 116 ILE A N 1
ATOM 936 C CA . ILE A 1 116 ? -18.297 -22.953 -2.043 1 98.31 116 ILE A CA 1
ATOM 937 C C . ILE A 1 116 ? -18.625 -24.016 -0.991 1 98.31 116 ILE A C 1
ATOM 939 O O . ILE A 1 116 ? -17.75 -24.484 -0.28 1 98.31 116 ILE A O 1
ATOM 943 N N . ASN A 1 117 ? -19.891 -24.344 -0.847 1 97.94 117 ASN A N 1
ATOM 944 C CA . ASN A 1 117 ? -20.281 -25.375 0.118 1 97.94 117 ASN A CA 1
ATOM 945 C C . ASN A 1 117 ? -20.281 -26.766 -0.514 1 97.94 117 ASN A C 1
ATOM 947 O O . ASN A 1 117 ? -19.969 -26.922 -1.693 1 97.94 117 ASN A O 1
ATOM 951 N N . LYS A 1 118 ? -20.656 -27.734 0.238 1 96.38 118 LYS A N 1
ATOM 952 C CA . LYS A 1 118 ? -20.578 -29.125 -0.207 1 96.38 118 LYS A CA 1
ATOM 953 C C . LYS A 1 118 ? -21.609 -29.406 -1.306 1 96.38 118 LYS A C 1
ATOM 955 O O . LYS A 1 118 ? -21.438 -30.344 -2.094 1 96.38 118 LYS A O 1
ATOM 960 N N . LYS A 1 119 ? -22.641 -28.609 -1.37 1 96.56 119 LYS A N 1
ATOM 961 C CA . LYS A 1 119 ? -23.672 -28.781 -2.387 1 96.56 119 LYS A CA 1
ATOM 962 C C . LYS A 1 119 ? -23.266 -28.109 -3.699 1 96.56 119 LYS A C 1
ATOM 964 O O . LYS A 1 119 ? -23.984 -28.203 -4.691 1 96.56 119 LYS A O 1
ATOM 969 N N . GLY A 1 120 ? -22.141 -27.391 -3.684 1 96.31 120 GLY A N 1
ATOM 970 C CA . GLY A 1 120 ? -21.656 -26.719 -4.879 1 96.31 120 GLY A CA 1
ATOM 971 C C . GLY A 1 120 ? -22.234 -25.312 -5.043 1 96.31 120 GLY A C 1
ATOM 972 O O . GLY A 1 120 ? -22.094 -24.703 -6.105 1 96.31 120 GLY A O 1
ATOM 973 N N . GLU A 1 121 ? -22.859 -24.859 -4.031 1 98.06 121 GLU A N 1
ATOM 974 C CA . GLU A 1 121 ? -23.406 -23.516 -4.082 1 98.06 121 GLU A CA 1
ATOM 975 C C . GLU A 1 121 ? -22.344 -22.469 -3.744 1 98.06 121 GLU A C 1
ATOM 977 O O . GLU A 1 121 ? -21.453 -22.734 -2.934 1 98.06 121 GLU A O 1
ATOM 982 N N . ILE A 1 122 ? -22.5 -21.297 -4.336 1 98.56 122 ILE A N 1
ATOM 983 C CA . ILE A 1 122 ? -21.562 -20.188 -4.145 1 98.56 122 ILE A CA 1
ATOM 984 C C . ILE A 1 122 ? -22.203 -19.109 -3.287 1 98.56 122 ILE A C 1
ATOM 986 O O . ILE A 1 122 ? -23.344 -18.719 -3.52 1 98.56 122 ILE A O 1
ATOM 990 N N . LEU A 1 123 ? -21.469 -18.625 -2.309 1 98.62 123 LEU A N 1
ATOM 991 C CA . LEU A 1 123 ? -21.938 -17.531 -1.46 1 98.62 123 LEU A CA 1
ATOM 992 C C . LEU A 1 123 ? -21.734 -16.188 -2.139 1 98.62 123 LEU A C 1
ATOM 994 O O . LEU A 1 123 ? -20.609 -15.805 -2.445 1 98.62 123 LEU A O 1
ATOM 998 N N . LEU A 1 124 ? -22.812 -15.477 -2.414 1 98.25 124 LEU A N 1
ATOM 999 C CA . LEU A 1 124 ? -22.766 -14.141 -2.998 1 98.25 124 LEU A CA 1
ATOM 1000 C C . LEU A 1 124 ? -23.5 -13.141 -2.115 1 98.25 124 LEU A C 1
ATOM 1002 O O . LEU A 1 124 ? -24.328 -13.531 -1.281 1 98.25 124 LEU A O 1
ATOM 1006 N N . MET A 1 125 ? -23.172 -11.875 -2.328 1 97.06 125 MET A N 1
ATOM 1007 C CA . MET A 1 125 ? -23.828 -10.836 -1.538 1 97.06 125 MET A CA 1
ATOM 1008 C C . MET A 1 125 ? -23.984 -9.555 -2.342 1 97.06 125 MET A C 1
ATOM 1010 O O . MET A 1 125 ? -23.359 -9.391 -3.389 1 97.06 125 MET A O 1
ATOM 1014 N N . LYS A 1 126 ? -24.859 -8.672 -1.908 1 95.31 126 LYS A N 1
ATOM 1015 C CA . LYS A 1 126 ? -25.062 -7.328 -2.436 1 95.31 126 LYS A CA 1
ATOM 1016 C C . LYS A 1 126 ? -24.844 -6.273 -1.356 1 95.31 126 LYS A C 1
ATOM 1018 O O . LYS A 1 126 ? -25.219 -6.465 -0.202 1 95.31 126 LYS A O 1
ATOM 1023 N N . GLU A 1 127 ? -24.25 -5.242 -1.779 1 91.12 127 GLU A N 1
ATOM 1024 C CA . GLU A 1 127 ? -24.047 -4.133 -0.851 1 91.12 127 GLU A CA 1
ATOM 1025 C C . GLU A 1 127 ? -25.266 -3.209 -0.819 1 91.12 127 GLU A C 1
ATOM 1027 O O . GLU A 1 127 ? -26 -3.117 -1.798 1 91.12 127 GLU A O 1
ATOM 1032 N N . LYS A 1 128 ? -25.391 -2.479 0.29 1 88.12 128 LYS A N 1
ATOM 1033 C CA . LYS A 1 128 ? -26.484 -1.531 0.444 1 88.12 128 LYS A CA 1
ATOM 1034 C C . LYS A 1 128 ? -26.188 -0.217 -0.271 1 88.12 128 LYS A C 1
ATOM 1036 O O . LYS A 1 128 ? -27.094 0.431 -0.799 1 88.12 128 LYS A O 1
ATOM 1041 N N . ARG A 1 129 ? -24.969 0.053 -0.237 1 80.75 129 ARG A N 1
ATOM 1042 C CA . ARG A 1 129 ? -24.547 1.314 -0.833 1 80.75 129 ARG A CA 1
ATOM 1043 C C . ARG A 1 129 ? -23.203 1.158 -1.541 1 80.75 129 ARG A C 1
ATOM 1045 O O . ARG A 1 129 ? -22.453 0.225 -1.255 1 80.75 129 ARG A O 1
ATOM 1052 N N . GLY A 1 130 ? -22.938 1.991 -2.561 1 80.19 130 GLY A N 1
ATOM 1053 C CA . GLY A 1 130 ? -21.688 1.958 -3.309 1 80.19 130 GLY A CA 1
ATOM 1054 C C . GLY A 1 130 ? -21.891 2.107 -4.805 1 80.19 130 GLY A C 1
ATOM 1055 O O . GLY A 1 130 ? -22.984 2.439 -5.262 1 80.19 130 GLY A O 1
ATOM 1056 N N . SER A 1 131 ? -20.766 1.91 -5.449 1 76.38 131 SER A N 1
ATOM 1057 C CA . SER A 1 131 ? -20.797 2.104 -6.898 1 76.38 131 SER A CA 1
ATOM 1058 C C . SER A 1 131 ? -21.328 0.871 -7.613 1 76.38 131 SER A C 1
ATOM 1060 O O . SER A 1 131 ? -21.859 0.972 -8.727 1 76.38 131 SER A O 1
ATOM 1062 N N . TYR A 1 132 ? -21.156 -0.293 -7.016 1 81.38 132 TYR A N 1
ATOM 1063 C CA . TYR A 1 132 ? -21.656 -1.549 -7.562 1 81.38 132 TYR A CA 1
ATOM 1064 C C . TYR A 1 132 ? -22.672 -2.182 -6.621 1 81.38 132 TYR A C 1
ATOM 1066 O O . TYR A 1 132 ? -22.359 -2.488 -5.469 1 81.38 132 TYR A O 1
ATOM 1074 N N . LEU A 1 133 ? -23.828 -2.43 -7.148 1 87.62 133 LEU A N 1
ATOM 1075 C CA . LEU A 1 133 ? -24.891 -2.904 -6.277 1 87.62 133 LEU A CA 1
ATOM 1076 C C . LEU A 1 133 ? -25.391 -4.277 -6.719 1 87.62 133 LEU A C 1
ATOM 1078 O O . LEU A 1 133 ? -26.422 -4.746 -6.258 1 87.62 133 LEU A O 1
ATOM 1082 N N . GLY A 1 134 ? -24.641 -4.902 -7.648 1 93.62 134 GLY A N 1
ATOM 1083 C CA . GLY A 1 134 ? -24.953 -6.258 -8.062 1 93.62 134 GLY A CA 1
ATOM 1084 C C . GLY A 1 134 ? -24.344 -7.32 -7.164 1 93.62 134 GLY A C 1
ATOM 1085 O O . GLY A 1 134 ? -23.719 -6.996 -6.152 1 93.62 134 GLY A O 1
ATOM 1086 N N . TRP A 1 135 ? -24.641 -8.531 -7.535 1 96.5 135 TRP A N 1
ATOM 1087 C CA . TRP A 1 135 ? -24.109 -9.656 -6.785 1 96.5 135 TRP A CA 1
ATOM 1088 C C . TRP A 1 135 ? -22.594 -9.734 -6.934 1 96.5 135 TRP A C 1
ATOM 1090 O O . TRP A 1 135 ? -22.062 -9.555 -8.031 1 96.5 135 TRP A O 1
ATOM 1100 N N . LYS A 1 136 ? -21.953 -9.945 -5.879 1 97.12 136 LYS A N 1
ATOM 1101 C CA . LYS A 1 136 ? -20.5 -10.07 -5.855 1 97.12 136 LYS A CA 1
ATOM 1102 C C . LYS A 1 136 ? -20.062 -11.039 -4.762 1 97.12 136 LYS A C 1
ATOM 1104 O O . LYS A 1 136 ? -20.859 -11.477 -3.945 1 97.12 136 LYS A O 1
ATOM 1109 N N . PHE A 1 137 ? -18.828 -11.398 -4.777 1 98.19 137 PHE A N 1
ATOM 1110 C CA . PHE A 1 137 ? -18.25 -12.195 -3.693 1 98.19 137 PHE A CA 1
ATOM 1111 C C . PHE A 1 137 ? -18.094 -11.352 -2.434 1 98.19 137 PHE A C 1
ATOM 1113 O O . PHE A 1 137 ? -17.719 -10.18 -2.51 1 98.19 137 PHE A O 1
ATOM 1120 N N . PRO A 1 138 ? -18.438 -11.938 -1.249 1 98.06 138 PRO A N 1
ATOM 1121 C CA . PRO A 1 138 ? -18.109 -11.195 -0.028 1 98.06 138 PRO A CA 1
ATOM 1122 C C . PRO A 1 138 ? -16.609 -10.883 0.092 1 98.06 138 PRO A C 1
ATOM 1124 O O . PRO A 1 138 ? -15.773 -11.703 -0.298 1 98.06 138 PRO A O 1
ATOM 1127 N N . GLY A 1 139 ? -16.234 -9.773 0.6 1 97.06 139 GLY A N 1
ATOM 1128 C CA . GLY A 1 139 ? -14.852 -9.359 0.708 1 97.06 139 GLY A CA 1
ATOM 1129 C C . GLY A 1 139 ? -14.695 -7.914 1.152 1 97.06 139 GLY A C 1
ATOM 1130 O O . GLY A 1 139 ? -15.641 -7.316 1.675 1 97.06 139 GLY A O 1
ATOM 1131 N N . GLY A 1 140 ? -13.484 -7.387 1.034 1 95.69 140 GLY A N 1
ATOM 1132 C CA . GLY A 1 140 ? -13.148 -6.031 1.438 1 95.69 140 GLY A CA 1
ATOM 1133 C C . GLY A 1 140 ? -11.656 -5.781 1.504 1 95.69 140 GLY A C 1
ATOM 1134 O O . GLY A 1 140 ? -10.875 -6.492 0.87 1 95.69 140 GLY A O 1
ATOM 1135 N N . MET A 1 141 ? -11.359 -4.801 2.209 1 95.12 141 MET A N 1
ATOM 1136 C CA . MET A 1 141 ? -9.945 -4.43 2.324 1 95.12 141 MET A CA 1
ATOM 1137 C C . MET A 1 141 ? -9.305 -5.098 3.535 1 95.12 141 MET A C 1
ATOM 1139 O O . MET A 1 141 ? -9.938 -5.219 4.59 1 95.12 141 MET A O 1
ATOM 1143 N N . ALA A 1 142 ? -8.07 -5.449 3.34 1 96 142 ALA A N 1
ATOM 1144 C CA . ALA A 1 142 ? -7.305 -5.961 4.473 1 96 142 ALA A CA 1
ATOM 1145 C C . ALA A 1 142 ? -6.969 -4.844 5.457 1 96 142 ALA A C 1
ATOM 1147 O O . ALA A 1 142 ? -6.73 -3.703 5.055 1 96 142 ALA A O 1
ATOM 1148 N N . ASP A 1 143 ? -6.887 -5.164 6.766 1 94.38 143 ASP A N 1
ATOM 1149 C CA . ASP A 1 143 ? -6.414 -4.254 7.805 1 94.38 143 ASP A CA 1
ATOM 1150 C C . ASP A 1 143 ? -4.906 -4.379 8 1 94.38 143 ASP A C 1
ATOM 1152 O O . ASP A 1 143 ? -4.312 -5.402 7.645 1 94.38 143 ASP A O 1
ATOM 1156 N N . PRO A 1 144 ? -4.336 -3.355 8.555 1 92.44 144 PRO A N 1
ATOM 1157 C CA . PRO A 1 144 ? -2.92 -3.508 8.898 1 92.44 144 PRO A CA 1
ATOM 1158 C C . PRO A 1 144 ? -2.654 -4.73 9.773 1 92.44 144 PRO A C 1
ATOM 1160 O O . PRO A 1 144 ? -3.461 -5.055 10.648 1 92.44 144 PRO A O 1
ATOM 1163 N N . ASN A 1 145 ? -1.522 -5.434 9.508 1 91.75 145 ASN A N 1
ATOM 1164 C CA . ASN A 1 145 ? -1.062 -6.59 10.273 1 91.75 145 ASN A CA 1
ATOM 1165 C C . ASN A 1 145 ? -1.938 -7.812 10.023 1 91.75 145 ASN A C 1
ATOM 1167 O O . ASN A 1 145 ? -1.964 -8.742 10.836 1 91.75 145 ASN A O 1
ATOM 1171 N N . GLU A 1 146 ? -2.695 -7.836 8.984 1 94.75 146 GLU A N 1
ATOM 1172 C CA . GLU A 1 146 ? -3.537 -8.969 8.617 1 94.75 146 GLU A CA 1
ATOM 1173 C C . GLU A 1 146 ? -2.996 -9.68 7.375 1 94.75 146 GLU A C 1
ATOM 1175 O O . GLU A 1 146 ? -2.668 -9.031 6.379 1 94.75 146 GLU A O 1
ATOM 1180 N N . SER A 1 147 ? -2.871 -10.961 7.512 1 95.56 147 SER A N 1
ATOM 1181 C CA . SER A 1 147 ? -2.525 -11.75 6.332 1 95.56 147 SER A CA 1
ATOM 1182 C C . SER A 1 147 ? -3.703 -11.844 5.367 1 95.56 147 SER A C 1
ATOM 1184 O O . SER A 1 147 ? -4.844 -11.57 5.742 1 95.56 147 SER A O 1
ATOM 1186 N N . ILE A 1 148 ? -3.438 -12.234 4.137 1 97.5 148 ILE A N 1
ATOM 1187 C CA . ILE A 1 148 ? -4.473 -12.391 3.119 1 97.5 148 ILE A CA 1
ATOM 1188 C C . ILE A 1 148 ? -5.508 -13.406 3.584 1 97.5 148 ILE A C 1
ATOM 1190 O O . ILE A 1 148 ? -6.707 -13.125 3.586 1 97.5 148 ILE A O 1
ATOM 1194 N N . PRO A 1 149 ? -5.086 -14.57 4.121 1 98.06 149 PRO A N 1
ATOM 1195 C CA . PRO A 1 149 ? -6.066 -15.531 4.629 1 98.06 149 PRO A CA 1
ATOM 1196 C C . PRO A 1 149 ? -6.91 -14.969 5.77 1 98.06 149 PRO A C 1
ATOM 1198 O O . PRO A 1 149 ? -8.133 -15.109 5.77 1 98.06 149 PRO A O 1
ATOM 1201 N N . ALA A 1 150 ? -6.258 -14.297 6.695 1 97.62 150 ALA A N 1
ATOM 1202 C CA . ALA A 1 150 ? -6.977 -13.734 7.84 1 97.62 150 ALA A CA 1
ATOM 1203 C C . ALA A 1 150 ? -7.988 -12.688 7.395 1 97.62 150 ALA A C 1
ATOM 1205 O O . ALA A 1 150 ? -9.109 -12.633 7.91 1 97.62 150 ALA A O 1
ATOM 1206 N N . ALA A 1 151 ? -7.621 -11.875 6.484 1 98.06 151 ALA A N 1
ATOM 1207 C CA . ALA A 1 151 ? -8.477 -10.797 6 1 98.06 151 ALA A CA 1
ATOM 1208 C C . ALA A 1 151 ? -9.742 -11.344 5.348 1 98.06 151 ALA A C 1
ATOM 1210 O O . ALA A 1 151 ? -10.844 -10.898 5.652 1 98.06 151 ALA A O 1
ATOM 1211 N N . VAL A 1 152 ? -9.57 -12.336 4.469 1 98.62 152 VAL A N 1
ATOM 1212 C CA . VAL A 1 152 ? -10.727 -12.82 3.719 1 98.62 152 VAL A CA 1
ATOM 1213 C C . VAL A 1 152 ? -11.664 -13.594 4.645 1 98.62 152 VAL A C 1
ATOM 1215 O O . VAL A 1 152 ? -12.883 -13.523 4.5 1 98.62 152 VAL A O 1
ATOM 1218 N N . GLU A 1 153 ? -11.086 -14.32 5.566 1 98.69 153 GLU A N 1
ATOM 1219 C CA . GLU A 1 153 ? -11.922 -15.031 6.531 1 98.69 153 GLU A CA 1
ATOM 1220 C C . GLU A 1 153 ? -12.727 -14.055 7.383 1 98.69 153 GLU A C 1
ATOM 1222 O O . GLU A 1 153 ? -13.922 -14.266 7.605 1 98.69 153 GLU A O 1
ATOM 1227 N N . ARG A 1 154 ? -12.109 -13.008 7.789 1 98.19 154 ARG A N 1
ATOM 1228 C CA . ARG A 1 154 ? -12.805 -12.008 8.594 1 98.19 154 ARG A CA 1
ATOM 1229 C C . ARG A 1 154 ? -13.898 -11.32 7.781 1 98.19 154 ARG A C 1
ATOM 1231 O O . ARG A 1 154 ? -15.039 -11.203 8.25 1 98.19 154 ARG A O 1
ATOM 1238 N N . GLU A 1 155 ? -13.594 -10.891 6.57 1 97.81 155 GLU A N 1
ATOM 1239 C CA . GLU A 1 155 ? -14.531 -10.148 5.738 1 97.81 155 GLU A CA 1
ATOM 1240 C C . GLU A 1 155 ? -15.766 -10.992 5.41 1 97.81 155 GLU A C 1
ATOM 1242 O O . GLU A 1 155 ? -16.891 -10.492 5.438 1 97.81 155 GLU A O 1
ATOM 1247 N N . VAL A 1 156 ? -15.555 -12.258 5.07 1 98.31 156 VAL A N 1
ATOM 1248 C CA . VAL A 1 156 ? -16.672 -13.148 4.754 1 98.31 156 VAL A CA 1
ATOM 1249 C C . VAL A 1 156 ? -17.578 -13.289 5.969 1 98.31 156 VAL A C 1
ATOM 1251 O O . VAL A 1 156 ? -18.797 -13.18 5.855 1 98.31 156 VAL A O 1
ATOM 1254 N N . PHE A 1 157 ? -16.984 -13.469 7.105 1 98.12 157 PHE A N 1
ATOM 1255 C CA . PHE A 1 157 ? -17.766 -13.609 8.328 1 98.12 157 PHE A CA 1
ATOM 1256 C C . PHE A 1 157 ? -18.516 -12.32 8.641 1 98.12 157 PHE A C 1
ATOM 1258 O O . PHE A 1 157 ? -19.703 -12.344 8.961 1 98.12 157 PHE A O 1
ATOM 1265 N N . GLU A 1 158 ? -17.844 -11.195 8.578 1 96.38 158 GLU A N 1
ATOM 1266 C CA . GLU A 1 158 ? -18.438 -9.898 8.906 1 96.38 158 GLU A CA 1
ATOM 1267 C C . GLU A 1 158 ? -19.625 -9.602 7.996 1 96.38 158 GLU A C 1
ATOM 1269 O O . GLU A 1 158 ? -20.672 -9.117 8.461 1 96.38 158 GLU A O 1
ATOM 1274 N N . GLU A 1 159 ? -19.484 -9.898 6.727 1 96.5 159 GLU A N 1
ATOM 1275 C CA . GLU A 1 159 ? -20.5 -9.469 5.758 1 96.5 159 GLU A CA 1
ATOM 1276 C C . GLU A 1 159 ? -21.641 -10.469 5.66 1 96.5 159 GLU A C 1
ATOM 1278 O O . GLU A 1 159 ? -22.766 -10.102 5.328 1 96.5 159 GLU A O 1
ATOM 1283 N N . THR A 1 160 ? -21.406 -11.789 5.969 1 97.44 160 THR A N 1
ATOM 1284 C CA . THR A 1 160 ? -22.422 -12.789 5.66 1 97.44 160 THR A CA 1
ATOM 1285 C C . THR A 1 160 ? -22.75 -13.633 6.891 1 97.44 160 THR A C 1
ATOM 1287 O O . THR A 1 160 ? -23.75 -14.359 6.91 1 97.44 160 THR A O 1
ATOM 1290 N N . GLY A 1 161 ? -21.906 -13.57 7.906 1 97.12 161 GLY A N 1
ATOM 1291 C CA . GLY A 1 161 ? -22.078 -14.383 9.102 1 97.12 161 GLY A CA 1
ATOM 1292 C C . GLY A 1 161 ? -21.547 -15.805 8.93 1 97.12 161 GLY A C 1
ATOM 1293 O O . GLY A 1 161 ? -21.562 -16.594 9.875 1 97.12 161 GLY A O 1
ATOM 1294 N N . VAL A 1 162 ? -21.094 -16.188 7.797 1 97.88 162 VAL A N 1
ATOM 1295 C CA . VAL A 1 162 ? -20.625 -17.547 7.523 1 97.88 162 VAL A CA 1
ATOM 1296 C C . VAL A 1 162 ? -19.141 -17.656 7.891 1 97.88 162 VAL A C 1
ATOM 1298 O O . VAL A 1 162 ? -18.312 -16.875 7.426 1 97.88 162 VAL A O 1
ATOM 1301 N N . LYS A 1 163 ? -18.844 -18.594 8.734 1 98.19 163 LYS A N 1
ATOM 1302 C CA . LYS A 1 163 ? -17.453 -18.906 9.039 1 98.19 163 LYS A CA 1
ATOM 1303 C C . LYS A 1 163 ? -16.859 -19.828 7.98 1 98.19 163 LYS A C 1
ATOM 1305 O O . LYS A 1 163 ? -17.281 -20.969 7.844 1 98.19 163 LYS A O 1
ATOM 1310 N N . ALA A 1 164 ? -15.914 -19.328 7.215 1 98.56 164 ALA A N 1
ATOM 1311 C CA . ALA A 1 164 ? -15.266 -20.109 6.152 1 98.56 164 ALA A CA 1
ATOM 1312 C C . ALA A 1 164 ? -13.75 -20.062 6.293 1 98.56 164 ALA A C 1
ATOM 1314 O O . ALA A 1 164 ? -13.195 -19.141 6.883 1 98.56 164 ALA A O 1
ATOM 1315 N N . LYS A 1 165 ? -13.109 -21.062 5.777 1 98.38 165 LYS A N 1
ATOM 1316 C CA . LYS A 1 165 ? -11.656 -21.172 5.871 1 98.38 165 LYS A CA 1
ATOM 1317 C C . LYS A 1 165 ? -11 -20.984 4.508 1 98.38 165 LYS A C 1
ATOM 1319 O O . LYS A 1 165 ? -11.492 -21.484 3.498 1 98.38 165 LYS A O 1
ATOM 1324 N N . PHE A 1 166 ? -9.938 -20.281 4.508 1 98.06 166 PHE A N 1
ATOM 1325 C CA . PHE A 1 166 ? -9.125 -20.062 3.322 1 98.06 166 PHE A CA 1
ATOM 1326 C C . PHE A 1 166 ? -8.5 -21.359 2.842 1 98.06 166 PHE A C 1
ATOM 1328 O O . PHE A 1 166 ? -8.039 -22.172 3.65 1 98.06 166 PHE A O 1
ATOM 1335 N N . SER A 1 167 ? -8.469 -21.562 1.52 1 95.81 167 SER A N 1
ATOM 1336 C CA . SER A 1 167 ? -7.789 -22.734 0.947 1 95.81 167 SER A CA 1
ATOM 1337 C C . SER A 1 167 ? -6.672 -22.297 -0.001 1 95.81 167 SER A C 1
ATOM 1339 O O . SER A 1 167 ? -5.508 -22.656 0.202 1 95.81 167 SER A O 1
ATOM 1341 N N . ASN A 1 168 ? -7.094 -21.484 -1.014 1 95.88 168 ASN A N 1
ATOM 1342 C CA . ASN A 1 168 ? -6.184 -21.094 -2.086 1 95.88 168 ASN A CA 1
ATOM 1343 C C . ASN A 1 168 ? -6.461 -19.672 -2.576 1 95.88 168 ASN A C 1
ATOM 1345 O O . ASN A 1 168 ? -7.574 -19.172 -2.43 1 95.88 168 ASN A O 1
ATOM 1349 N N . VAL A 1 169 ? -5.344 -19.109 -3.148 1 97.81 169 VAL A N 1
ATOM 1350 C CA . VAL A 1 169 ? -5.59 -17.984 -4.035 1 97.81 169 VAL A CA 1
ATOM 1351 C C . VAL A 1 169 ? -5.992 -18.484 -5.418 1 97.81 169 VAL A C 1
ATOM 1353 O O . VAL A 1 169 ? -5.238 -19.219 -6.062 1 97.81 169 VAL A O 1
ATOM 1356 N N . LEU A 1 170 ? -7.152 -18.156 -5.828 1 97.25 170 LEU A N 1
ATOM 1357 C CA . LEU A 1 170 ? -7.656 -18.594 -7.125 1 97.25 170 LEU A CA 1
ATOM 1358 C C . LEU A 1 170 ? -7.039 -17.766 -8.25 1 97.25 170 LEU A C 1
ATOM 1360 O O . LEU A 1 170 ? -6.609 -18.312 -9.266 1 97.25 170 LEU A O 1
ATOM 1364 N N . THR A 1 171 ? -7.051 -16.531 -8.109 1 96.81 171 THR A N 1
ATOM 1365 C CA . THR A 1 171 ? -6.52 -15.523 -9.016 1 96.81 171 THR A CA 1
ATOM 1366 C C . THR A 1 171 ? -6.391 -14.18 -8.312 1 96.81 171 THR A C 1
ATOM 1368 O O . THR A 1 171 ? -6.789 -14.039 -7.156 1 96.81 171 THR A O 1
ATOM 1371 N N . PHE A 1 172 ? -5.734 -13.242 -8.945 1 97.12 172 PHE A N 1
ATOM 1372 C CA . PHE A 1 172 ? -5.703 -11.883 -8.414 1 97.12 172 PHE A CA 1
ATOM 1373 C C . PHE A 1 172 ? -5.531 -10.875 -9.539 1 97.12 172 PHE A C 1
ATOM 1375 O O . PHE A 1 172 ? -5.121 -11.234 -10.648 1 97.12 172 PHE A O 1
ATOM 1382 N N . ARG A 1 173 ? -5.91 -9.703 -9.281 1 95.81 173 ARG A N 1
ATOM 1383 C CA . ARG A 1 173 ? -5.754 -8.625 -10.25 1 95.81 173 ARG A CA 1
ATOM 1384 C C . ARG A 1 173 ? -4.977 -7.453 -9.648 1 95.81 173 ARG A C 1
ATOM 1386 O O . ARG A 1 173 ? -4.969 -7.27 -8.43 1 95.81 173 ARG A O 1
ATOM 1393 N N . HIS A 1 174 ? -4.281 -6.75 -10.461 1 96.06 174 HIS A N 1
ATOM 1394 C CA . HIS A 1 174 ? -3.512 -5.566 -10.094 1 96.06 174 HIS A CA 1
ATOM 1395 C C . HIS A 1 174 ? -3.91 -4.363 -10.938 1 96.06 174 HIS A C 1
ATOM 1397 O O . HIS A 1 174 ? -3.854 -4.418 -12.172 1 96.06 174 HIS A O 1
ATOM 1403 N N . ILE A 1 175 ? -4.406 -3.371 -10.281 1 92.88 175 ILE A N 1
ATOM 1404 C CA . ILE A 1 175 ? -4.625 -2.066 -10.898 1 92.88 175 ILE A CA 1
ATOM 1405 C C . ILE A 1 175 ? -3.494 -1.117 -10.508 1 92.88 175 ILE A C 1
ATOM 1407 O O . ILE A 1 175 ? -3.338 -0.776 -9.336 1 92.88 175 ILE A O 1
ATOM 1411 N N . SER A 1 176 ? -2.734 -0.707 -11.492 1 88.62 176 SER A N 1
ATOM 1412 C CA . SER A 1 176 ? -1.55 0.091 -11.203 1 88.62 176 SER A CA 1
ATOM 1413 C C . SER A 1 176 ? -1.874 1.582 -11.195 1 88.62 176 SER A C 1
ATOM 1415 O O . SER A 1 176 ? -1.13 2.383 -10.625 1 88.62 176 SER A O 1
ATOM 1417 N N . SER A 1 177 ? -2.859 1.982 -11.945 1 81.56 177 SER A N 1
ATOM 1418 C CA . SER A 1 177 ? -3.254 3.387 -12.016 1 81.56 177 SER A CA 1
ATOM 1419 C C . SER A 1 177 ? -4.762 3.545 -11.844 1 81.56 177 SER A C 1
ATOM 1421 O O . SER A 1 177 ? -5.535 2.717 -12.328 1 81.56 177 SER A O 1
ATOM 1423 N N . GLY A 1 178 ? -5.129 4.445 -10.984 1 69.44 178 GLY A N 1
ATOM 1424 C CA . GLY A 1 178 ? -6.547 4.703 -10.812 1 69.44 178 GLY A CA 1
ATOM 1425 C C . GLY A 1 178 ? -7.121 4.07 -9.562 1 69.44 178 GLY A C 1
ATOM 1426 O O . GLY A 1 178 ? -8.312 3.754 -9.508 1 69.44 178 GLY A O 1
ATOM 1427 N N . GLY A 1 179 ? -6.246 3.756 -8.711 1 66 179 GLY A N 1
ATOM 1428 C CA . GLY A 1 179 ? -6.758 3.291 -7.434 1 66 179 GLY A CA 1
ATOM 1429 C C . GLY A 1 179 ? -7.582 4.336 -6.703 1 66 179 GLY A C 1
ATOM 1430 O O . GLY A 1 179 ? -7.988 5.34 -7.297 1 66 179 GLY A O 1
ATOM 1431 N N . PHE A 1 180 ? -7.934 4.031 -5.445 1 71 180 PHE A N 1
ATOM 1432 C CA . PHE A 1 180 ? -8.828 4.848 -4.641 1 71 180 PHE A CA 1
ATOM 1433 C C . PHE A 1 180 ? -8.234 6.23 -4.402 1 71 180 PHE A C 1
ATOM 1435 O O . PHE A 1 180 ? -8.969 7.211 -4.25 1 71 180 PHE A O 1
ATOM 1442 N N . TYR A 1 181 ? -6.898 6.219 -4.438 1 83.94 181 TYR A N 1
ATOM 1443 C CA . TYR A 1 181 ? -6.176 7.461 -4.188 1 83.94 181 TYR A CA 1
ATOM 1444 C C . TYR A 1 181 ? -5.207 7.766 -5.324 1 83.94 181 TYR A C 1
ATOM 1446 O O . TYR A 1 181 ? -4.762 6.859 -6.027 1 83.94 181 TYR A O 1
ATOM 1454 N N . PRO A 1 182 ? -4.965 9.07 -5.488 1 82.81 182 PRO A N 1
ATOM 1455 C CA . PRO A 1 182 ? -4.004 9.406 -6.543 1 82.81 182 PRO A CA 1
ATOM 1456 C C . PRO A 1 182 ? -2.672 8.68 -6.375 1 82.81 182 PRO A C 1
ATOM 1458 O O . PRO A 1 182 ? -2.188 8.523 -5.25 1 82.81 182 PRO A O 1
ATOM 1461 N N . LYS A 1 183 ? -2.135 8.141 -7.496 1 86.88 183 LYS A N 1
ATOM 1462 C CA . LYS A 1 183 ? -0.825 7.496 -7.559 1 86.88 183 LYS A CA 1
ATOM 1463 C C . LYS A 1 183 ? -0.787 6.238 -6.695 1 86.88 183 LYS A C 1
ATOM 1465 O O . LYS A 1 183 ? 0.252 5.898 -6.125 1 86.88 183 LYS A O 1
ATOM 1470 N N . SER A 1 184 ? -1.961 5.711 -6.473 1 91.38 184 SER A N 1
ATOM 1471 C CA . SER A 1 184 ? -2.027 4.465 -5.711 1 91.38 184 SER A CA 1
ATOM 1472 C C . SER A 1 184 ? -2.486 3.305 -6.586 1 91.38 184 SER A C 1
ATOM 1474 O O . SER A 1 184 ? -3.092 3.516 -7.641 1 91.38 184 SER A O 1
ATOM 1476 N N . GLY A 1 185 ? -2.133 2.148 -6.211 1 93.06 185 GLY A N 1
ATOM 1477 C CA . GLY A 1 185 ? -2.588 0.93 -6.859 1 93.06 185 GLY A CA 1
ATOM 1478 C C . GLY A 1 185 ? -3.473 0.074 -5.973 1 93.06 185 GLY A C 1
ATOM 1479 O O . GLY A 1 185 ? -3.791 0.461 -4.848 1 93.06 185 GLY A O 1
ATOM 1480 N N . ASP A 1 186 ? -3.896 -1.011 -6.562 1 95 186 ASP A N 1
ATOM 1481 C CA . ASP A 1 186 ? -4.781 -1.94 -5.867 1 95 186 ASP A CA 1
ATOM 1482 C C . ASP A 1 186 ? -4.527 -3.379 -6.312 1 95 186 ASP A C 1
ATOM 1484 O O . ASP A 1 186 ? -4.43 -3.656 -7.512 1 95 186 ASP A O 1
ATOM 1488 N N . ILE A 1 187 ? -4.301 -4.219 -5.363 1 96.62 187 ILE A N 1
ATOM 1489 C CA . ILE A 1 187 ? -4.293 -5.648 -5.641 1 96.62 187 ILE A CA 1
ATOM 1490 C C . ILE A 1 187 ? -5.488 -6.312 -4.965 1 96.62 187 ILE A C 1
ATOM 1492 O O . ILE A 1 187 ? -5.773 -6.055 -3.795 1 96.62 187 ILE A O 1
ATOM 1496 N N . TYR A 1 188 ? -6.207 -7.047 -5.734 1 97 188 TYR A N 1
ATOM 1497 C CA . TYR A 1 188 ? -7.398 -7.746 -5.273 1 97 188 TYR A CA 1
ATOM 1498 C C . TYR A 1 188 ? -7.234 -9.258 -5.41 1 97 188 TYR A C 1
ATOM 1500 O O . TYR A 1 188 ? -7.18 -9.781 -6.523 1 97 188 TYR A O 1
ATOM 1508 N N . PHE A 1 189 ? -7.18 -9.992 -4.277 1 98.31 189 PHE A N 1
ATOM 1509 C CA . PHE A 1 189 ? -7.023 -11.445 -4.266 1 98.31 189 PHE A CA 1
ATOM 1510 C C . PHE A 1 189 ? -8.383 -12.133 -4.152 1 98.31 189 PHE A C 1
ATOM 1512 O O . PHE A 1 189 ? -9.156 -11.836 -3.238 1 98.31 189 PHE A O 1
ATOM 1519 N N . LEU A 1 190 ? -8.656 -13.008 -5.055 1 98.62 190 LEU A N 1
ATOM 1520 C CA . LEU A 1 190 ? -9.812 -13.898 -4.961 1 98.62 190 LEU A CA 1
ATOM 1521 C C . LEU A 1 190 ? -9.406 -15.258 -4.398 1 98.62 190 LEU A C 1
ATOM 1523 O O . LEU A 1 190 ? -8.57 -15.945 -4.973 1 98.62 190 LEU A O 1
ATOM 1527 N N . CYS A 1 191 ? -10.039 -15.633 -3.312 1 98.62 191 CYS A N 1
ATOM 1528 C CA . CYS A 1 191 ? -9.594 -16.797 -2.559 1 98.62 191 CYS A CA 1
ATOM 1529 C C . CYS A 1 191 ? -10.68 -17.859 -2.498 1 98.62 191 CYS A C 1
ATOM 1531 O O . CYS A 1 191 ? -11.828 -17.562 -2.182 1 98.62 191 CYS A O 1
ATOM 1533 N N . VAL A 1 192 ? -10.289 -19.062 -2.76 1 98.19 192 VAL A N 1
ATOM 1534 C CA . VAL A 1 192 ? -11.195 -20.188 -2.582 1 98.19 192 VAL A CA 1
ATOM 1535 C C . VAL A 1 192 ? -11.344 -20.5 -1.095 1 98.19 192 VAL A C 1
ATOM 1537 O O . VAL A 1 192 ? -10.352 -20.562 -0.365 1 98.19 192 VAL A O 1
ATOM 1540 N N . MET A 1 193 ? -12.594 -20.625 -0.676 1 98.5 193 MET A N 1
ATOM 1541 C CA . MET A 1 193 ? -12.883 -20.922 0.725 1 98.5 193 MET A CA 1
ATOM 1542 C C . MET A 1 193 ? -13.961 -21.984 0.845 1 98.5 193 MET A C 1
ATOM 1544 O O . MET A 1 193 ? -14.742 -22.203 -0.088 1 98.5 193 MET A O 1
ATOM 1548 N N . ARG A 1 194 ? -13.977 -22.594 1.985 1 98.12 194 ARG A N 1
ATOM 1549 C CA . ARG A 1 194 ? -15.008 -23.547 2.354 1 98.12 194 ARG A CA 1
ATOM 1550 C C . ARG A 1 194 ? -15.531 -23.281 3.762 1 98.12 194 ARG A C 1
ATOM 1552 O O . ARG A 1 194 ? -14.773 -22.906 4.648 1 98.12 194 ARG A O 1
ATOM 1559 N N . PRO A 1 195 ? -16.828 -23.531 3.908 1 98.12 195 PRO A N 1
ATOM 1560 C CA . PRO A 1 195 ? -17.344 -23.391 5.273 1 98.12 195 PRO A CA 1
ATOM 1561 C C . PRO A 1 195 ? -16.594 -24.266 6.277 1 98.12 195 PRO A C 1
ATOM 1563 O O . PRO A 1 195 ? -16.234 -25.406 5.965 1 98.12 195 PRO A O 1
ATOM 1566 N N . GLU A 1 196 ? -16.375 -23.75 7.43 1 97.44 196 GLU A N 1
ATOM 1567 C CA . GLU A 1 196 ? -15.742 -24.516 8.492 1 97.44 196 GLU A CA 1
ATOM 1568 C C . GLU A 1 196 ? -16.625 -25.688 8.93 1 97.44 196 GLU A C 1
ATOM 1570 O O . GLU A 1 196 ? -16.141 -26.75 9.305 1 97.44 196 GLU A O 1
ATOM 1575 N N . ASP A 1 197 ? -17.891 -25.391 8.961 1 96.88 197 ASP A N 1
ATOM 1576 C CA . ASP A 1 197 ? -18.906 -26.359 9.344 1 96.88 197 ASP A CA 1
ATOM 1577 C C . ASP A 1 197 ? -20.094 -26.312 8.391 1 96.88 197 ASP A C 1
ATOM 1579 O O . ASP A 1 197 ? -20.875 -25.344 8.406 1 96.88 197 ASP A O 1
ATOM 1583 N N . GLU A 1 198 ? -20.312 -27.359 7.707 1 96.38 198 GLU A N 1
ATOM 1584 C CA . GLU A 1 198 ? -21.328 -27.422 6.664 1 96.38 198 GLU A CA 1
ATOM 1585 C C . GLU A 1 198 ? -22.734 -27.375 7.262 1 96.38 198 GLU A C 1
ATOM 1587 O O . GLU A 1 198 ? -23.703 -27.125 6.555 1 96.38 198 GLU A O 1
ATOM 1592 N N . GLU A 1 199 ? -22.859 -27.641 8.492 1 94.62 199 GLU A N 1
ATOM 1593 C CA . GLU A 1 199 ? -24.156 -27.625 9.148 1 94.62 199 GLU A CA 1
ATOM 1594 C C . GLU A 1 199 ? -24.5 -26.234 9.68 1 94.62 199 GLU A C 1
ATOM 1596 O O . GLU A 1 199 ? -25.625 -25.969 10.094 1 94.62 199 GLU A O 1
ATOM 1601 N N . LYS A 1 200 ? -23.594 -25.344 9.688 1 92.19 200 LYS A N 1
ATOM 1602 C CA . LYS A 1 200 ? -23.766 -23.984 10.188 1 92.19 200 LYS A CA 1
ATOM 1603 C C . LYS A 1 200 ? -23.438 -22.953 9.117 1 92.19 200 LYS A C 1
ATOM 1605 O O . LYS A 1 200 ? -22.531 -22.125 9.305 1 92.19 200 LYS A O 1
ATOM 1610 N N . ILE A 1 201 ? -24.172 -22.953 8.047 1 94.75 201 ILE A N 1
ATOM 1611 C CA . ILE A 1 201 ? -23.828 -22.062 6.941 1 94.75 201 ILE A CA 1
ATOM 1612 C C . ILE A 1 201 ? -24.953 -21.047 6.734 1 94.75 201 ILE A C 1
ATOM 1614 O O . ILE A 1 201 ? -25.062 -20.453 5.66 1 94.75 201 ILE A O 1
ATOM 1618 N N . ASP A 1 202 ? -25.797 -20.953 7.766 1 94.88 202 ASP A N 1
ATOM 1619 C CA . ASP A 1 202 ? -26.844 -19.953 7.691 1 94.88 202 ASP A CA 1
ATOM 1620 C C . ASP A 1 202 ? -26.25 -18.547 7.582 1 94.88 202 ASP A C 1
ATOM 1622 O O . ASP A 1 202 ? -25.297 -18.219 8.281 1 94.88 202 ASP A O 1
ATOM 1626 N N . ILE A 1 203 ? -26.891 -17.812 6.746 1 95.94 203 ILE A N 1
ATOM 1627 C CA . ILE A 1 203 ? -26.391 -16.453 6.48 1 95.94 203 ILE A CA 1
ATOM 1628 C C . ILE A 1 203 ? -26.969 -15.484 7.504 1 95.94 203 ILE A C 1
ATOM 1630 O O . ILE A 1 203 ? -28.172 -15.484 7.758 1 95.94 203 ILE A O 1
ATOM 1634 N N . VAL A 1 204 ? -26.203 -14.719 8.062 1 94.56 204 VAL A N 1
ATOM 1635 C CA . VAL A 1 204 ? -26.578 -13.586 8.906 1 94.56 204 VAL A CA 1
ATOM 1636 C C . VAL A 1 204 ? -25.906 -12.312 8.375 1 94.56 204 VAL A C 1
ATOM 1638 O O . VAL A 1 204 ? -24.812 -11.953 8.805 1 94.56 204 VAL A O 1
ATOM 1641 N N . PRO A 1 205 ? -26.594 -11.648 7.52 1 91.38 205 PRO A N 1
ATOM 1642 C CA . PRO A 1 205 ? -25.984 -10.484 6.871 1 91.38 205 PRO A CA 1
ATOM 1643 C C . PRO A 1 205 ? -25.766 -9.32 7.832 1 91.38 205 PRO A C 1
ATOM 1645 O O . PRO A 1 205 ? -26.562 -9.109 8.75 1 91.38 205 PRO A O 1
ATOM 1648 N N . CYS A 1 206 ? -24.703 -8.656 7.609 1 88.12 206 CYS A N 1
ATOM 1649 C CA . CYS A 1 206 ? -24.484 -7.41 8.336 1 88.12 206 CYS A CA 1
ATOM 1650 C C . CYS A 1 206 ? -25.531 -6.375 7.961 1 88.12 206 CYS A C 1
ATOM 1652 O O . CYS A 1 206 ? -25.609 -5.957 6.805 1 88.12 206 CYS A O 1
ATOM 1654 N N . GLU A 1 207 ? -26.219 -5.832 8.828 1 86.06 207 GLU A N 1
ATOM 1655 C CA . GLU A 1 207 ? -27.328 -4.926 8.586 1 86.06 207 GLU A CA 1
ATOM 1656 C C . GLU A 1 207 ? -26.844 -3.586 8.039 1 86.06 207 GLU A C 1
ATOM 1658 O O . GLU A 1 207 ? -27.562 -2.916 7.293 1 86.06 207 GLU A O 1
ATOM 1663 N N . ARG A 1 208 ? -25.766 -3.252 8.328 1 82.38 208 ARG A N 1
ATOM 1664 C CA . ARG A 1 208 ? -25.266 -1.934 7.957 1 82.38 208 ARG A CA 1
ATOM 1665 C C . ARG A 1 208 ? -24.703 -1.938 6.539 1 82.38 208 ARG A C 1
ATOM 1667 O O . ARG A 1 208 ? -24.797 -0.938 5.824 1 82.38 208 ARG A O 1
ATOM 1674 N N . GLU A 1 209 ? -24.219 -3.086 6.035 1 84.56 209 GLU A N 1
ATOM 1675 C CA . GLU A 1 209 ? -23.438 -3.078 4.809 1 84.56 209 GLU A CA 1
ATOM 1676 C C . GLU A 1 209 ? -24.078 -3.941 3.73 1 84.56 209 GLU A C 1
ATOM 1678 O O . GLU A 1 209 ? -23.859 -3.719 2.537 1 84.56 209 GLU A O 1
ATOM 1683 N N . THR A 1 210 ? -24.828 -4.91 4.184 1 91.44 210 THR A N 1
ATOM 1684 C CA . THR A 1 210 ? -25.266 -5.949 3.256 1 91.44 210 THR A CA 1
ATOM 1685 C C . THR A 1 210 ? -26.75 -5.84 2.98 1 91.44 210 THR A C 1
ATOM 1687 O O . THR A 1 210 ? -27.562 -5.844 3.912 1 91.44 210 THR A O 1
ATOM 1690 N N . ALA A 1 211 ? -27.047 -5.738 1.72 1 93.56 211 ALA A N 1
ATOM 1691 C CA . ALA A 1 211 ? -28.438 -5.688 1.306 1 93.56 211 ALA A CA 1
ATOM 1692 C C . ALA A 1 211 ? -29.031 -7.086 1.209 1 93.56 211 ALA A C 1
ATOM 1694 O O . ALA A 1 211 ? -30.203 -7.301 1.559 1 93.56 211 ALA A O 1
ATOM 1695 N N . ALA A 1 212 ? -28.203 -7.98 0.709 1 95.19 212 ALA A N 1
ATOM 1696 C CA . ALA A 1 212 ? -28.625 -9.367 0.557 1 95.19 212 ALA A CA 1
ATOM 1697 C C . ALA A 1 212 ? -27.422 -10.305 0.48 1 95.19 212 ALA A C 1
ATOM 1699 O O . ALA A 1 212 ? -26.312 -9.883 0.106 1 95.19 212 ALA A O 1
ATOM 1700 N N . ALA A 1 213 ? -27.656 -11.508 0.867 1 96.88 213 ALA A N 1
ATOM 1701 C CA . ALA A 1 213 ? -26.688 -12.586 0.725 1 96.88 213 ALA A CA 1
ATOM 1702 C C . ALA A 1 213 ? -27.391 -13.93 0.512 1 96.88 213 ALA A C 1
ATOM 1704 O O . ALA A 1 213 ? -28.406 -14.211 1.147 1 96.88 213 ALA A O 1
ATOM 1705 N N . LEU A 1 214 ? -26.844 -14.711 -0.438 1 97.19 214 LEU A N 1
ATOM 1706 C CA . LEU A 1 214 ? -27.484 -15.969 -0.786 1 97.19 214 LEU A CA 1
ATOM 1707 C C . LEU A 1 214 ? -26.469 -17.016 -1.199 1 97.19 214 LEU A C 1
ATOM 1709 O O . LEU A 1 214 ? -25.422 -16.672 -1.771 1 97.19 214 LEU A O 1
ATOM 1713 N N . TRP A 1 215 ? -26.844 -18.203 -0.847 1 98.25 215 TRP A N 1
ATOM 1714 C CA . TRP A 1 215 ? -26.219 -19.328 -1.532 1 98.25 215 TRP A CA 1
ATOM 1715 C C . TRP A 1 215 ? -26.875 -19.578 -2.887 1 98.25 215 TRP A C 1
ATOM 1717 O O . TRP A 1 215 ? -28.094 -19.781 -2.965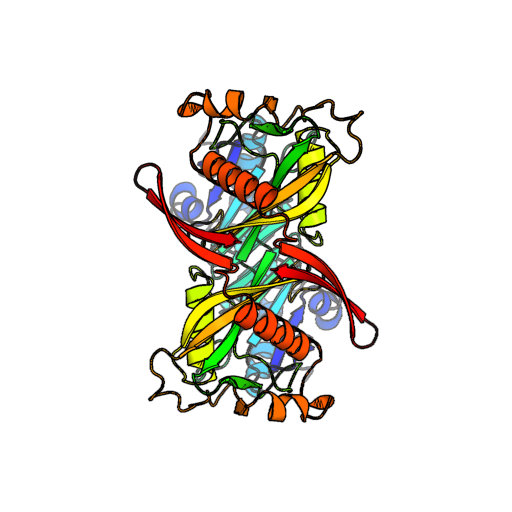 1 98.25 215 TRP A O 1
ATOM 1727 N N . MET A 1 216 ? -26.062 -19.562 -3.943 1 97.94 216 MET A N 1
ATOM 1728 C CA . MET A 1 216 ? -26.625 -19.734 -5.277 1 97.94 216 MET A CA 1
ATOM 1729 C C . MET A 1 216 ? -25.953 -20.891 -6.016 1 97.94 216 MET A C 1
ATOM 1731 O O . MET A 1 216 ? -24.734 -21.062 -5.926 1 97.94 216 MET A O 1
ATOM 1735 N N . THR A 1 217 ? -26.766 -21.609 -6.727 1 97.38 217 THR A N 1
ATOM 1736 C CA . THR A 1 217 ? -26.203 -22.609 -7.625 1 97.38 217 THR A CA 1
ATOM 1737 C C . THR A 1 217 ? -25.594 -21.953 -8.859 1 97.38 217 THR A C 1
ATOM 1739 O O . THR A 1 217 ? -25.891 -20.797 -9.164 1 97.38 217 THR A O 1
ATOM 1742 N N . ARG A 1 218 ? -24.75 -22.703 -9.539 1 95.94 218 ARG A N 1
ATOM 1743 C CA . ARG A 1 218 ? -24.172 -22.188 -10.773 1 95.94 218 ARG A CA 1
ATOM 1744 C C . ARG A 1 218 ? -25.25 -21.859 -11.797 1 95.94 218 ARG A C 1
ATOM 1746 O O . ARG A 1 218 ? -25.156 -20.859 -12.516 1 95.94 218 ARG A O 1
ATOM 1753 N N . ASP A 1 219 ? -26.266 -22.656 -11.805 1 95.88 219 ASP A N 1
ATOM 1754 C CA . ASP A 1 219 ? -27.391 -22.438 -12.719 1 95.88 219 ASP A CA 1
ATOM 1755 C C . ASP A 1 219 ? -28.125 -21.141 -12.383 1 95.88 219 ASP A C 1
ATOM 1757 O O . ASP A 1 219 ? -28.484 -20.375 -13.281 1 95.88 219 ASP A O 1
ATOM 1761 N N . ALA A 1 220 ? -28.344 -20.969 -11.148 1 96.75 220 ALA A N 1
ATOM 1762 C CA . ALA A 1 220 ? -29.016 -19.75 -10.719 1 96.75 220 ALA A CA 1
ATOM 1763 C C . ALA A 1 220 ? -28.219 -18.5 -11.102 1 96.75 220 ALA A C 1
ATOM 1765 O O . ALA A 1 220 ? -28.781 -17.5 -11.547 1 96.75 220 ALA A O 1
ATOM 1766 N N . ILE A 1 221 ? -26.906 -18.578 -10.938 1 97 221 ILE A N 1
ATOM 1767 C CA . ILE A 1 221 ? -26.031 -17.469 -11.242 1 97 221 ILE A CA 1
ATOM 1768 C C . ILE A 1 221 ? -26.062 -17.172 -12.742 1 97 221 ILE A C 1
ATOM 1770 O O . ILE A 1 221 ? -26.141 -16.016 -13.164 1 97 221 ILE A O 1
ATOM 1774 N N . SER A 1 222 ? -26 -18.219 -13.516 1 93.56 222 SER A N 1
ATOM 1775 C CA . SER A 1 222 ? -25.984 -18.078 -14.969 1 93.56 222 SER A CA 1
ATOM 1776 C C . SER A 1 222 ? -27.281 -17.469 -15.477 1 93.56 222 SER A C 1
ATOM 1778 O O . SER A 1 222 ? -27.328 -16.922 -16.578 1 93.56 222 SER A O 1
ATOM 1780 N N . SER A 1 223 ? -28.312 -17.562 -14.695 1 94.62 223 SER A N 1
ATOM 1781 C CA . SER A 1 223 ? -29.625 -17.078 -15.109 1 94.62 223 SER A CA 1
ATOM 1782 C C . SER A 1 223 ? -29.859 -15.656 -14.641 1 94.62 223 SER A C 1
ATOM 1784 O O . SER A 1 223 ? -30.891 -15.055 -14.961 1 94.62 223 SER A O 1
ATOM 1786 N N . LEU A 1 224 ? -28.938 -15.133 -13.891 1 95.06 224 LEU A N 1
ATOM 1787 C CA . LEU A 1 224 ? -29.094 -13.758 -13.422 1 95.06 224 LEU A CA 1
ATOM 1788 C C . LEU A 1 224 ? -29.062 -12.781 -14.594 1 95.06 224 LEU A C 1
ATOM 1790 O O . LEU A 1 224 ? -28.297 -12.961 -15.539 1 95.06 224 LEU A O 1
ATOM 1794 N N . PRO A 1 225 ? -29.859 -11.758 -14.492 1 93.62 225 PRO A N 1
ATOM 1795 C CA . PRO A 1 225 ? -29.75 -10.703 -15.492 1 93.62 225 PRO A CA 1
ATOM 1796 C C . PRO A 1 225 ? -28.375 -10.047 -15.516 1 93.62 225 PRO A C 1
ATOM 1798 O O . PRO A 1 225 ? -27.703 -9.977 -14.484 1 93.62 225 PRO A O 1
ATOM 1801 N N . VAL A 1 226 ? -28.016 -9.523 -16.641 1 87.19 226 VAL A N 1
ATOM 1802 C CA . VAL A 1 226 ? -26.688 -8.961 -16.859 1 87.19 226 VAL A CA 1
ATOM 1803 C C . VAL A 1 226 ? -26.469 -7.77 -15.938 1 87.19 226 VAL A C 1
ATOM 1805 O O . VAL A 1 226 ? -25.344 -7.488 -15.539 1 87.19 226 VAL A O 1
ATOM 1808 N N . GLU A 1 227 ? -27.562 -7.176 -15.484 1 89.62 227 GLU A N 1
ATOM 1809 C CA . GLU A 1 227 ? -27.469 -6.008 -14.609 1 89.62 227 GLU A CA 1
ATOM 1810 C C . GLU A 1 227 ? -27.172 -6.418 -13.172 1 89.62 227 GLU A C 1
ATOM 1812 O O . GLU A 1 227 ? -26.781 -5.586 -12.352 1 89.62 227 GLU A O 1
ATOM 1817 N N . GLU A 1 228 ? -27.328 -7.688 -12.969 1 93.56 228 GLU A N 1
ATOM 1818 C CA . GLU A 1 228 ? -27.266 -8.148 -11.586 1 93.56 228 GLU A CA 1
ATOM 1819 C C . GLU A 1 228 ? -25.891 -8.734 -11.266 1 93.56 228 GLU A C 1
ATOM 1821 O O . GLU A 1 228 ? -25.562 -8.945 -10.094 1 93.56 228 GLU A O 1
ATOM 1826 N N . ILE A 1 229 ? -25.109 -8.969 -12.273 1 93.5 229 ILE A N 1
ATOM 1827 C CA . ILE A 1 229 ? -23.797 -9.539 -12.023 1 93.5 229 ILE A CA 1
ATOM 1828 C C . ILE A 1 229 ? -22.828 -9.148 -13.148 1 93.5 229 ILE A C 1
ATOM 1830 O O . ILE A 1 229 ? -23.141 -9.32 -14.328 1 93.5 229 ILE A O 1
ATOM 1834 N N . HIS A 1 230 ? -21.75 -8.641 -12.758 1 90.69 230 HIS A N 1
ATOM 1835 C CA . HIS A 1 230 ? -20.75 -8.219 -13.719 1 90.69 230 HIS A CA 1
ATOM 1836 C C . HIS A 1 230 ? -20.016 -9.422 -14.297 1 90.69 230 HIS A C 1
ATOM 1838 O O . HIS A 1 230 ? -19.781 -10.414 -13.602 1 90.69 230 HIS A O 1
ATOM 1844 N N . ASN A 1 231 ? -19.547 -9.266 -15.516 1 90.62 231 ASN A N 1
ATOM 1845 C CA . ASN A 1 231 ? -18.828 -10.32 -16.219 1 90.62 231 ASN A CA 1
ATOM 1846 C C . ASN A 1 231 ? -17.578 -10.75 -15.469 1 90.62 231 ASN A C 1
ATOM 1848 O O . ASN A 1 231 ? -17.172 -11.914 -15.539 1 90.62 231 ASN A O 1
ATOM 1852 N N . PHE A 1 232 ? -17.031 -9.914 -14.805 1 91.19 232 PHE A N 1
ATOM 1853 C CA . PHE A 1 232 ? -15.859 -10.211 -14.008 1 91.19 232 PHE A CA 1
ATOM 1854 C C . PHE A 1 232 ? -16.109 -11.391 -13.078 1 91.19 232 PHE A C 1
ATOM 1856 O O . PHE A 1 232 ? -15.297 -12.305 -12.984 1 91.19 232 PHE A O 1
ATOM 1863 N N . HIS A 1 233 ? -17.203 -11.391 -12.438 1 94.38 233 HIS A N 1
ATOM 1864 C CA . HIS A 1 233 ? -17.516 -12.43 -11.469 1 94.38 233 HIS A CA 1
ATOM 1865 C C . HIS A 1 233 ? -17.766 -13.766 -12.164 1 94.38 233 HIS A C 1
ATOM 1867 O O . HIS A 1 233 ? -17.438 -14.82 -11.617 1 94.38 233 HIS A O 1
ATOM 1873 N N . LEU A 1 234 ? -18.281 -13.672 -13.312 1 94 234 LEU A N 1
ATOM 1874 C CA . LEU A 1 234 ? -18.5 -14.898 -14.078 1 94 234 LEU A CA 1
ATOM 1875 C C . LEU A 1 234 ? -17.172 -15.508 -14.5 1 94 234 LEU A C 1
ATOM 1877 O O . LEU A 1 234 ? -17 -16.734 -14.492 1 94 234 LEU A O 1
ATOM 1881 N N . LEU A 1 235 ? -16.266 -14.688 -14.852 1 93 235 LEU A N 1
ATOM 1882 C CA . LEU A 1 235 ? -14.922 -15.156 -15.195 1 93 235 LEU A CA 1
ATOM 1883 C C . LEU A 1 235 ? -14.273 -15.852 -14.008 1 93 235 LEU A C 1
ATOM 1885 O O . LEU A 1 235 ? -13.625 -16.891 -14.172 1 93 235 LEU A O 1
ATOM 1889 N N . ILE A 1 236 ? -14.438 -15.305 -12.867 1 96.19 236 ILE A N 1
ATOM 1890 C CA . ILE A 1 236 ? -13.875 -15.883 -11.656 1 96.19 236 ILE A CA 1
ATOM 1891 C C . ILE A 1 236 ? -14.477 -17.266 -11.406 1 96.19 236 ILE A C 1
ATOM 1893 O O . ILE A 1 236 ? -13.773 -18.203 -11.031 1 96.19 236 ILE A O 1
ATOM 1897 N N . LEU A 1 237 ? -15.75 -17.375 -11.641 1 96.81 237 LEU A N 1
ATOM 1898 C CA . LEU A 1 237 ? -16.422 -18.656 -11.438 1 96.81 237 LEU A CA 1
ATOM 1899 C C . LEU A 1 237 ? -15.922 -19.688 -12.445 1 96.81 237 LEU A C 1
ATOM 1901 O O . LEU A 1 237 ? -15.805 -20.875 -12.109 1 96.81 237 LEU A O 1
ATOM 1905 N N . GLU A 1 238 ? -15.688 -19.266 -13.609 1 95.19 238 GLU A N 1
ATOM 1906 C CA . GLU A 1 238 ? -15.094 -20.172 -14.586 1 95.19 238 GLU A CA 1
ATOM 1907 C C . GLU A 1 238 ? -13.727 -20.656 -14.125 1 95.19 238 GLU A C 1
ATOM 1909 O O . GLU A 1 238 ? -13.383 -21.828 -14.297 1 95.19 238 GLU A O 1
ATOM 1914 N N . ARG A 1 239 ? -12.945 -19.797 -13.602 1 94.75 239 ARG A N 1
ATOM 1915 C CA . ARG A 1 239 ? -11.648 -20.188 -13.062 1 94.75 239 ARG A CA 1
ATOM 1916 C C . ARG A 1 239 ? -11.797 -21.172 -11.914 1 94.75 239 ARG A C 1
ATOM 1918 O O . ARG A 1 239 ? -10.992 -22.094 -11.773 1 94.75 239 ARG A O 1
ATOM 1925 N N . LEU A 1 240 ? -12.773 -20.906 -11.102 1 95.88 240 LEU A N 1
ATOM 1926 C CA . LEU A 1 240 ? -13.047 -21.828 -10.008 1 95.88 240 LEU A CA 1
ATOM 1927 C C . LEU A 1 240 ? -13.328 -23.234 -10.531 1 95.88 240 LEU A C 1
ATOM 1929 O O . LEU A 1 240 ? -12.789 -24.219 -10.023 1 95.88 240 LEU A O 1
ATOM 1933 N N . ASP A 1 241 ? -14.164 -23.297 -11.555 1 95 241 ASP A N 1
ATOM 1934 C CA . ASP A 1 241 ? -14.5 -24.594 -12.148 1 95 241 ASP A CA 1
ATOM 1935 C C . ASP A 1 241 ? -13.25 -25.312 -12.641 1 95 241 ASP A C 1
ATOM 1937 O O . ASP A 1 241 ? -13.094 -26.516 -12.414 1 95 241 ASP A O 1
ATOM 1941 N N . LYS A 1 242 ? -12.398 -24.594 -13.305 1 93.44 242 LYS A N 1
ATOM 1942 C CA . LYS A 1 242 ? -11.156 -25.172 -13.797 1 93.44 242 LYS A CA 1
ATOM 1943 C C . LYS A 1 242 ? -10.289 -25.672 -12.641 1 93.44 242 LYS A C 1
ATOM 1945 O O . LYS A 1 242 ? -9.703 -26.75 -12.719 1 93.44 242 LYS A O 1
ATOM 1950 N N . PHE A 1 243 ? -10.227 -24.969 -11.609 1 93.94 243 PHE A N 1
ATOM 1951 C CA . PHE A 1 243 ? -9.438 -25.328 -10.438 1 93.94 243 PHE A CA 1
ATOM 1952 C C . PHE A 1 243 ? -9.969 -26.594 -9.797 1 93.94 243 PHE A C 1
ATOM 1954 O O . PHE A 1 243 ? -9.203 -27.516 -9.492 1 93.94 243 PHE A O 1
ATOM 1961 N N . LEU A 1 244 ? -11.281 -26.578 -9.617 1 92.69 244 LEU A N 1
ATOM 1962 C CA . LEU A 1 244 ? -11.906 -27.734 -8.969 1 92.69 244 LEU A CA 1
ATOM 1963 C C . LEU A 1 244 ? -11.727 -28.984 -9.812 1 92.69 244 LEU A C 1
ATOM 1965 O O . LEU A 1 244 ? -11.578 -30.078 -9.266 1 92.69 244 LEU A O 1
ATOM 1969 N N . ALA A 1 245 ? -11.641 -28.828 -11.102 1 92.19 245 ALA A N 1
ATOM 1970 C CA . ALA A 1 245 ? -11.508 -29.969 -12.016 1 92.19 245 ALA A CA 1
ATOM 1971 C C . ALA A 1 245 ? -10.062 -30.453 -12.078 1 92.19 245 ALA A C 1
ATOM 1973 O O . ALA A 1 245 ? -9.812 -31.625 -12.328 1 92.19 245 ALA A O 1
ATOM 1974 N N . ALA A 1 246 ? -9.023 -29.625 -12.078 1 86.19 246 ALA A N 1
ATOM 1975 C CA . ALA A 1 246 ? -7.602 -29.922 -12.258 1 86.19 246 ALA A CA 1
ATOM 1976 C C . ALA A 1 246 ? -7.066 -30.75 -11.094 1 86.19 246 ALA A C 1
ATOM 1978 O O . ALA A 1 246 ? -6.078 -31.484 -11.242 1 86.19 246 ALA A O 1
ATOM 1979 N N . GLU A 1 247 ? -7.699 -30.984 -10.016 1 79.25 247 GLU A N 1
ATOM 1980 C CA . GLU A 1 247 ? -7.227 -31.719 -8.852 1 79.25 247 GLU A CA 1
ATOM 1981 C C . GLU A 1 247 ? -5.785 -31.344 -8.508 1 79.25 247 GLU A C 1
ATOM 1983 O O . GLU A 1 247 ? -4.941 -32.219 -8.305 1 79.25 247 GLU A O 1
ATOM 1988 N N . ARG A 1 248 ? -5.309 -30.188 -8.594 1 84.69 248 ARG A N 1
ATOM 1989 C CA . ARG A 1 248 ? -3.988 -29.672 -8.234 1 84.69 248 ARG A CA 1
ATOM 1990 C C . ARG A 1 248 ? -4.062 -28.766 -7.008 1 84.69 248 ARG A C 1
ATOM 1992 O O . ARG A 1 248 ? -5.148 -28.344 -6.609 1 84.69 248 ARG A O 1
ATOM 1999 N N . LYS A 1 249 ? -2.926 -28.469 -6.492 1 88.81 249 LYS A N 1
ATOM 2000 C CA . LYS A 1 249 ? -2.881 -27.688 -5.254 1 88.81 249 LYS A CA 1
ATOM 2001 C C . LYS A 1 249 ? -3.141 -26.219 -5.527 1 88.81 249 LYS A C 1
ATOM 2003 O O . LYS A 1 249 ? -3.535 -25.469 -4.625 1 88.81 249 LYS A O 1
ATOM 2008 N N . GLY A 1 250 ? -2.867 -25.828 -6.809 1 92.06 250 GLY A N 1
ATOM 2009 C CA . GLY A 1 250 ? -3.074 -24.422 -7.121 1 92.06 250 GLY A CA 1
ATOM 2010 C C . GLY A 1 250 ? -2.1 -23.5 -6.406 1 92.06 250 GLY A C 1
ATOM 2011 O O . GLY A 1 250 ? -0.917 -23.828 -6.277 1 92.06 250 GLY A O 1
ATOM 2012 N N . CYS A 1 251 ? -2.498 -22.344 -6.035 1 95.25 251 CYS A N 1
ATOM 2013 C CA . CYS A 1 251 ? -1.695 -21.375 -5.289 1 95.25 251 CYS A CA 1
ATOM 2014 C C . CYS A 1 251 ? -2.018 -21.438 -3.801 1 95.25 251 CYS A C 1
ATOM 2016 O O . CYS A 1 251 ? -3.002 -20.844 -3.348 1 95.25 251 CYS A O 1
ATOM 2018 N N . TYR A 1 252 ? -1.178 -22.125 -3.1 1 95.06 252 TYR A N 1
ATOM 2019 C CA . TYR A 1 252 ? -1.413 -22.344 -1.677 1 95.06 252 TYR A CA 1
ATOM 2020 C C . TYR A 1 252 ? -0.404 -21.578 -0.831 1 95.06 252 TYR A C 1
ATOM 2022 O O . TYR A 1 252 ? 0.564 -21.031 -1.357 1 95.06 252 TYR A O 1
ATOM 2030 N N . VAL A 1 253 ? -0.697 -21.484 0.481 1 95.44 253 VAL A N 1
ATOM 2031 C CA . VAL A 1 253 ? 0.123 -20.641 1.343 1 95.44 253 VAL A CA 1
ATOM 2032 C C . VAL A 1 253 ? 0.899 -21.516 2.332 1 95.44 253 VAL A C 1
ATOM 2034 O O . VAL A 1 253 ? 0.376 -22.5 2.836 1 95.44 253 VAL A O 1
ATOM 2037 N N . GLU A 1 254 ? 2.076 -21.172 2.564 1 94 254 GLU A N 1
ATOM 2038 C CA . GLU A 1 254 ? 2.898 -21.734 3.633 1 94 254 GLU A CA 1
ATOM 2039 C C . GLU A 1 254 ? 3.502 -20.625 4.496 1 94 254 GLU A C 1
ATOM 2041 O O . GLU A 1 254 ? 3.926 -19.594 3.982 1 94 254 GLU A O 1
ATOM 2046 N N . LYS A 1 255 ? 3.518 -20.859 5.789 1 91.12 255 LYS A N 1
ATOM 2047 C CA . LYS A 1 255 ? 4.082 -19.891 6.719 1 91.12 255 LYS A CA 1
ATOM 2048 C C . LYS A 1 255 ? 5.578 -20.109 6.914 1 91.12 255 LYS A C 1
ATOM 2050 O O . LYS A 1 255 ? 6.02 -21.25 7.082 1 91.12 255 LYS A O 1
ATOM 2055 N N . PHE A 1 256 ? 6.254 -19.016 6.801 1 88.31 256 PHE A N 1
ATOM 2056 C CA . PHE A 1 256 ? 7.691 -19.047 7.031 1 88.31 256 PHE A CA 1
ATOM 2057 C C . PHE A 1 256 ? 8.086 -18.109 8.156 1 88.31 256 PHE A C 1
ATOM 2059 O O . PHE A 1 256 ? 7.371 -17.141 8.445 1 88.31 256 PHE A O 1
ATOM 2066 N N . SER A 1 257 ? 9.125 -18.422 8.844 1 83.94 257 SER A N 1
ATOM 2067 C CA . SER A 1 257 ? 9.656 -17.562 9.891 1 83.94 257 SER A CA 1
ATOM 2068 C C . SER A 1 257 ? 11.188 -17.578 9.906 1 83.94 257 SER A C 1
ATOM 2070 O O . SER A 1 257 ? 11.797 -18.562 9.516 1 83.94 257 SER A O 1
ATOM 2072 N N . ALA A 1 258 ? 11.773 -16.469 10.102 1 77 258 ALA A N 1
ATOM 2073 C CA . ALA A 1 258 ? 13.219 -16.359 10.297 1 77 258 ALA A CA 1
ATOM 2074 C C . ALA A 1 258 ? 13.547 -15.508 11.508 1 77 258 ALA A C 1
ATOM 2076 O O . ALA A 1 258 ? 12.867 -14.516 11.781 1 77 258 ALA A O 1
ATOM 2077 N N . LYS A 1 259 ? 14.523 -15.914 12.344 1 71.88 259 LYS A N 1
ATOM 2078 C CA . LYS A 1 259 ? 14.984 -15.133 13.484 1 71.88 259 LYS A CA 1
ATOM 2079 C C . LYS A 1 259 ? 16.062 -14.141 13.062 1 71.88 259 LYS A C 1
ATOM 2081 O O . LYS A 1 259 ? 17.047 -14.516 12.43 1 71.88 259 LYS A O 1
ATOM 2086 N N . ILE A 1 260 ? 15.812 -12.984 12.992 1 67.06 260 ILE A N 1
ATOM 2087 C CA . ILE A 1 260 ? 16.797 -11.938 12.781 1 67.06 260 ILE A CA 1
ATOM 2088 C C . ILE A 1 260 ? 17.172 -11.305 14.117 1 67.06 260 ILE A C 1
ATOM 2090 O O . ILE A 1 260 ? 16.453 -10.445 14.625 1 67.06 260 ILE A O 1
ATOM 2094 N N . GLY A 1 261 ? 18.312 -11.547 14.547 1 61.56 261 GLY A N 1
ATOM 2095 C CA . GLY A 1 261 ? 18.641 -11.133 15.898 1 61.56 261 GLY A CA 1
ATOM 2096 C C . GLY A 1 261 ? 17.625 -11.578 16.938 1 61.56 261 GLY A C 1
ATOM 2097 O O . GLY A 1 261 ? 17.344 -12.773 17.062 1 61.56 261 GLY A O 1
ATOM 2098 N N . SER A 1 262 ? 17.094 -10.625 17.656 1 67.06 262 SER A N 1
ATOM 2099 C CA . SER A 1 262 ? 16.109 -10.906 18.688 1 67.06 262 SER A CA 1
ATOM 2100 C C . SER A 1 262 ? 14.688 -10.844 18.141 1 67.06 262 SER A C 1
ATOM 2102 O O . SER A 1 262 ? 13.727 -11.164 18.828 1 67.06 262 SER A O 1
ATOM 2104 N N . TYR A 1 263 ? 14.617 -10.547 16.859 1 67.31 263 TYR A N 1
ATOM 2105 C CA . TYR A 1 263 ? 13.297 -10.367 16.25 1 67.31 263 TYR A CA 1
ATOM 2106 C C . TYR A 1 263 ? 12.961 -11.523 15.328 1 67.31 263 TYR A C 1
ATOM 2108 O O . TYR A 1 263 ? 13.836 -12.047 14.625 1 67.31 263 TYR A O 1
ATOM 2116 N N . LYS A 1 264 ? 11.781 -12.094 15.672 1 74.88 264 LYS A N 1
ATOM 2117 C CA . LYS A 1 264 ? 11.258 -13.102 14.766 1 74.88 264 LYS A CA 1
ATOM 2118 C C . LYS A 1 264 ? 10.453 -12.461 13.633 1 74.88 264 LYS A C 1
ATOM 2120 O O . LYS A 1 264 ? 9.539 -11.672 13.883 1 74.88 264 LYS A O 1
ATOM 2125 N N . ARG A 1 265 ? 10.867 -12.695 12.398 1 80.5 265 ARG A N 1
ATOM 2126 C CA . ARG A 1 265 ? 10.125 -12.25 11.219 1 80.5 265 ARG A CA 1
ATOM 2127 C C . ARG A 1 265 ? 9.328 -13.398 10.617 1 80.5 265 ARG A C 1
ATOM 2129 O O . ARG A 1 265 ? 9.852 -14.508 10.445 1 80.5 265 ARG A O 1
ATOM 2136 N N . GLU A 1 266 ? 8.008 -13.086 10.453 1 85.88 266 GLU A N 1
ATOM 2137 C CA . GLU A 1 266 ? 7.133 -14.086 9.852 1 85.88 266 GLU A CA 1
ATOM 2138 C C . GLU A 1 266 ? 6.512 -13.57 8.555 1 85.88 266 GLU A C 1
ATOM 2140 O O . GLU A 1 266 ? 6.23 -12.375 8.43 1 85.88 266 GLU A O 1
ATOM 2145 N N . TRP A 1 267 ? 6.461 -14.523 7.594 1 89.06 267 TRP A N 1
ATOM 2146 C CA . TRP A 1 267 ? 5.785 -14.125 6.363 1 89.06 267 TRP A CA 1
ATOM 2147 C C . TRP A 1 267 ? 5.051 -15.305 5.738 1 89.06 267 TRP A C 1
ATOM 2149 O O . TRP A 1 267 ? 5.312 -16.453 6.082 1 89.06 267 TRP A O 1
ATOM 2159 N N . ASP A 1 268 ? 4.113 -15.016 4.906 1 93.62 268 ASP A N 1
ATOM 2160 C CA . ASP A 1 268 ? 3.381 -16 4.117 1 93.62 268 ASP A CA 1
ATOM 2161 C C . ASP A 1 268 ? 3.979 -16.141 2.717 1 93.62 268 ASP A C 1
ATOM 2163 O O . ASP A 1 268 ? 4.16 -15.141 2.012 1 93.62 268 ASP A O 1
ATOM 2167 N N . MET A 1 269 ? 4.285 -17.375 2.402 1 95.19 269 MET A N 1
ATOM 2168 C CA . MET A 1 269 ? 4.684 -17.672 1.029 1 95.19 269 MET A CA 1
ATOM 2169 C C . MET A 1 269 ? 3.521 -18.25 0.24 1 95.19 269 MET A C 1
ATOM 2171 O O . MET A 1 269 ? 2.863 -19.188 0.701 1 95.19 269 MET A O 1
ATOM 2175 N N . PHE A 1 270 ? 3.277 -17.688 -0.876 1 95.69 270 PHE A N 1
ATOM 2176 C CA . PHE A 1 270 ? 2.277 -18.234 -1.787 1 95.69 270 PHE A CA 1
ATOM 2177 C C . PHE A 1 270 ? 2.943 -19.016 -2.922 1 95.69 270 PHE A C 1
ATOM 2179 O O . PHE A 1 270 ? 3.611 -18.422 -3.771 1 95.69 270 PHE A O 1
ATOM 2186 N N . LEU A 1 271 ? 2.752 -20.281 -2.873 1 94.06 271 LEU A N 1
ATOM 2187 C CA . LEU A 1 271 ? 3.404 -21.203 -3.799 1 94.06 271 LEU A CA 1
ATOM 2188 C C . LEU A 1 271 ? 2.436 -21.656 -4.887 1 94.06 271 LEU A C 1
ATOM 2190 O O . LEU A 1 271 ? 1.3 -22.031 -4.594 1 94.06 271 LEU A O 1
ATOM 2194 N N . ILE A 1 272 ? 2.932 -21.594 -6.074 1 92.25 272 ILE A N 1
ATOM 2195 C CA . ILE A 1 272 ? 2.107 -21.969 -7.215 1 92.25 272 ILE A CA 1
ATOM 2196 C C . ILE A 1 272 ? 2.545 -23.344 -7.73 1 92.25 272 ILE A C 1
ATOM 2198 O O . ILE A 1 272 ? 3.715 -23.547 -8.07 1 92.25 272 ILE A O 1
ATOM 2202 N N . ASP A 1 273 ? 1.606 -24.234 -7.754 1 85.69 273 ASP A N 1
ATOM 2203 C CA . ASP A 1 273 ? 1.863 -25.594 -8.219 1 85.69 273 ASP A CA 1
ATOM 2204 C C . ASP A 1 273 ? 1.88 -25.656 -9.742 1 85.69 273 ASP A C 1
ATOM 2206 O O . ASP A 1 273 ? 1.008 -25.094 -10.406 1 85.69 273 ASP A O 1
ATOM 2210 N N . MET B 1 1 ? -27.047 36.969 6.227 1 34.94 1 MET B N 1
ATOM 2211 C CA . MET B 1 1 ? -25.953 36.656 7.133 1 34.94 1 MET B CA 1
ATOM 2212 C C . MET B 1 1 ? -25.078 35.531 6.551 1 34.94 1 MET B C 1
ATOM 2214 O O . MET B 1 1 ? -25.547 34.438 6.277 1 34.94 1 MET B O 1
ATOM 2218 N N . THR B 1 2 ? -24.109 35.688 5.676 1 47.69 2 THR B N 1
ATOM 2219 C CA . THR B 1 2 ? -23.391 34.938 4.652 1 47.69 2 THR B CA 1
ATOM 2220 C C . THR B 1 2 ? -22.625 33.781 5.281 1 47.69 2 THR B C 1
ATOM 2222 O O . THR B 1 2 ? -21.812 34 6.184 1 47.69 2 THR B O 1
ATOM 2225 N N . ASP B 1 3 ? -23.047 32.438 5.375 1 68.12 3 ASP B N 1
ATOM 2226 C CA . ASP B 1 3 ? -22.766 31.281 6.199 1 68.12 3 ASP B CA 1
ATOM 2227 C C . ASP B 1 3 ? -21.312 30.828 6.043 1 68.12 3 ASP B C 1
ATOM 2229 O O . ASP B 1 3 ? -20.812 30.734 4.922 1 68.12 3 ASP B O 1
ATOM 2233 N N . TYR B 1 4 ? -20.484 31.297 6.984 1 88.81 4 TYR B N 1
ATOM 2234 C CA . TYR B 1 4 ? -19.078 30.953 7.156 1 88.81 4 TYR B CA 1
ATOM 2235 C C . TYR B 1 4 ? -18.859 29.453 7.023 1 88.81 4 TYR B C 1
ATOM 2237 O O . TYR B 1 4 ? -18.375 28.797 7.957 1 88.81 4 TYR B O 1
ATOM 2245 N N . VAL B 1 5 ? -19.391 29.031 5.902 1 96.19 5 VAL B N 1
ATOM 2246 C CA . VAL B 1 5 ? -19.141 27.609 5.648 1 96.19 5 VAL B CA 1
ATOM 2247 C C . VAL B 1 5 ? -18.156 27.453 4.496 1 96.19 5 VAL B C 1
ATOM 2249 O O . VAL B 1 5 ? -18.375 27.984 3.406 1 96.19 5 VAL B O 1
ATOM 2252 N N . LEU B 1 6 ? -17.109 26.828 4.773 1 98.06 6 LEU B N 1
ATOM 2253 C CA . LEU B 1 6 ? -16.094 26.594 3.742 1 98.06 6 LEU B CA 1
ATOM 2254 C C . LEU B 1 6 ? -16.703 25.844 2.562 1 98.06 6 LEU B C 1
ATOM 2256 O O . LEU B 1 6 ? -17.516 24.938 2.748 1 98.06 6 LEU B O 1
ATOM 2260 N N . THR B 1 7 ? -16.266 26.203 1.361 1 97.94 7 THR B N 1
ATOM 2261 C CA . THR B 1 7 ? -16.688 25.469 0.164 1 97.94 7 THR B CA 1
ATOM 2262 C C . THR B 1 7 ? -16.312 24 0.267 1 97.94 7 THR B C 1
ATOM 2264 O O . THR B 1 7 ? -15.188 23.656 0.65 1 97.94 7 THR B O 1
ATOM 2267 N N . PHE B 1 8 ? -17.281 23.172 -0.007 1 97.94 8 PHE B N 1
ATOM 2268 C CA . PHE B 1 8 ? -17.031 21.734 0.146 1 97.94 8 PHE B CA 1
ATOM 2269 C C . PHE B 1 8 ? -17.75 20.953 -0.944 1 97.94 8 PHE B C 1
ATOM 2271 O O . PHE B 1 8 ? -18.562 21.5 -1.691 1 97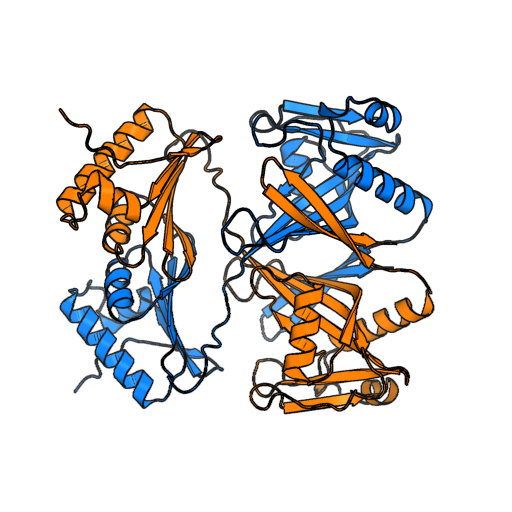.94 8 PHE B O 1
ATOM 2278 N N . THR B 1 9 ? -17.359 19.719 -1.178 1 97.44 9 THR B N 1
ATOM 2279 C CA . THR B 1 9 ? -18.062 18.75 -2.018 1 97.44 9 THR B CA 1
ATOM 2280 C C . THR B 1 9 ? -18.531 17.562 -1.19 1 97.44 9 THR B C 1
ATOM 2282 O O . THR B 1 9 ? -17.969 17.266 -0.132 1 97.44 9 THR B O 1
ATOM 2285 N N . LYS B 1 10 ? -19.609 16.922 -1.649 1 95.38 10 LYS B N 1
ATOM 2286 C CA . LYS B 1 10 ? -20.172 15.766 -0.957 1 95.38 10 LYS B CA 1
ATOM 2287 C C . LYS B 1 10 ? -19.875 14.477 -1.709 1 95.38 10 LYS B C 1
ATOM 2289 O O . LYS B 1 10 ? -19.641 14.492 -2.92 1 95.38 10 LYS B O 1
ATOM 2294 N N . ASP B 1 11 ? -19.781 13.344 -1.018 1 89.75 11 ASP B N 1
ATOM 2295 C CA . ASP B 1 11 ? -19.625 12.047 -1.656 1 89.75 11 ASP B CA 1
ATOM 2296 C C . ASP B 1 11 ? -20.812 11.148 -1.374 1 89.75 11 ASP B C 1
ATOM 2298 O O . ASP B 1 11 ? -21.781 11.57 -0.744 1 89.75 11 ASP B O 1
ATOM 2302 N N . VAL B 1 12 ? -20.812 9.898 -1.9 1 83.94 12 VAL B N 1
ATOM 2303 C CA . VAL B 1 12 ? -21.969 9.008 -1.856 1 83.94 12 VAL B CA 1
ATOM 2304 C C . VAL B 1 12 ? -22.109 8.414 -0.457 1 83.94 12 VAL B C 1
ATOM 2306 O O . VAL B 1 12 ? -23.141 7.809 -0.133 1 83.94 12 VAL B O 1
ATOM 2309 N N . PHE B 1 13 ? -21.141 8.602 0.42 1 86.75 13 PHE B N 1
ATOM 2310 C CA . PHE B 1 13 ? -21.156 8.031 1.762 1 86.75 13 PHE B CA 1
ATOM 2311 C C . PHE B 1 13 ? -21.516 9.086 2.795 1 86.75 13 PHE B C 1
ATOM 2313 O O . PHE B 1 13 ? -21.219 8.938 3.98 1 86.75 13 PHE B O 1
ATOM 2320 N N . HIS B 1 14 ? -21.969 10.219 2.289 1 91.31 14 HIS B N 1
ATOM 2321 C CA . HIS B 1 14 ? -22.359 11.352 3.117 1 91.31 14 HIS B CA 1
ATOM 2322 C C . HIS B 1 14 ? -21.156 11.984 3.803 1 91.31 14 HIS B C 1
ATOM 2324 O O . HIS B 1 14 ? -21.25 12.422 4.949 1 91.31 14 HIS B O 1
ATOM 2330 N N . GLY B 1 15 ? -20.062 11.898 3.16 1 95.25 15 GLY B N 1
ATOM 2331 C CA . GLY B 1 15 ? -18.844 12.594 3.57 1 95.25 15 GLY B CA 1
ATOM 2332 C C . GLY B 1 15 ? -18.656 13.914 2.854 1 95.25 15 GLY B C 1
ATOM 2333 O O . GLY B 1 15 ? -19.281 14.172 1.819 1 95.25 15 GLY B O 1
ATOM 2334 N N . VAL B 1 16 ? -17.891 14.773 3.439 1 97.69 16 VAL B N 1
ATOM 2335 C CA . VAL B 1 16 ? -17.609 16.062 2.82 1 97.69 16 VAL B CA 1
ATOM 2336 C C . VAL B 1 16 ? -16.094 16.25 2.684 1 97.69 16 VAL B C 1
ATOM 2338 O O . VAL B 1 16 ? -15.328 15.75 3.508 1 97.69 16 VAL B O 1
ATOM 2341 N N . THR B 1 17 ? -15.719 16.938 1.632 1 98.19 17 THR B N 1
ATOM 2342 C CA . THR B 1 17 ? -14.305 17.234 1.4 1 98.19 17 THR B CA 1
ATOM 2343 C C . THR B 1 17 ? -14.094 18.734 1.208 1 98.19 17 THR B C 1
ATOM 2345 O O . THR B 1 17 ? -14.797 19.375 0.416 1 98.19 17 THR B O 1
ATOM 2348 N N . ILE B 1 18 ? -13.234 19.266 1.993 1 98.5 18 ILE B N 1
ATOM 2349 C CA . ILE B 1 18 ? -12.781 20.641 1.843 1 98.5 18 ILE B CA 1
ATOM 2350 C C . ILE B 1 18 ? -11.359 20.656 1.289 1 98.5 18 ILE B C 1
ATOM 2352 O O . ILE B 1 18 ? -10.508 19.875 1.727 1 98.5 18 ILE B O 1
ATOM 2356 N N . LYS B 1 19 ? -11.086 21.484 0.353 1 98.44 19 LYS B N 1
ATOM 2357 C CA . LYS B 1 19 ? -9.75 21.688 -0.191 1 98.44 19 LYS B CA 1
ATOM 2358 C C . LYS B 1 19 ? -9.227 23.094 0.136 1 98.44 19 LYS B C 1
ATOM 2360 O O . LYS B 1 19 ? -9.891 24.078 -0.161 1 98.44 19 LYS B O 1
ATOM 2365 N N . SER B 1 20 ? -8.102 23.125 0.683 1 98.38 20 SER B N 1
ATOM 2366 C CA . SER B 1 20 ? -7.551 24.422 1.083 1 98.38 20 SER B CA 1
ATOM 2367 C C . SER B 1 20 ? -7.375 25.344 -0.119 1 98.38 20 SER B C 1
ATOM 2369 O O . SER B 1 20 ? -7.52 26.562 0 1 98.38 20 SER B O 1
ATOM 2371 N N . SER B 1 21 ? -7.02 24.75 -1.273 1 97.69 21 SER B N 1
ATOM 2372 C CA . SER B 1 21 ? -6.852 25.547 -2.482 1 97.69 21 SER B CA 1
ATOM 2373 C C . SER B 1 21 ? -8.148 26.25 -2.869 1 97.69 21 SER B C 1
ATOM 2375 O O . SER B 1 21 ? -8.148 27.422 -3.223 1 97.69 21 SER B O 1
ATOM 2377 N N . ILE B 1 22 ? -9.211 25.516 -2.75 1 97.69 22 ILE B N 1
ATOM 2378 C CA . ILE B 1 22 ? -10.523 26.062 -3.107 1 97.69 22 ILE B CA 1
ATOM 2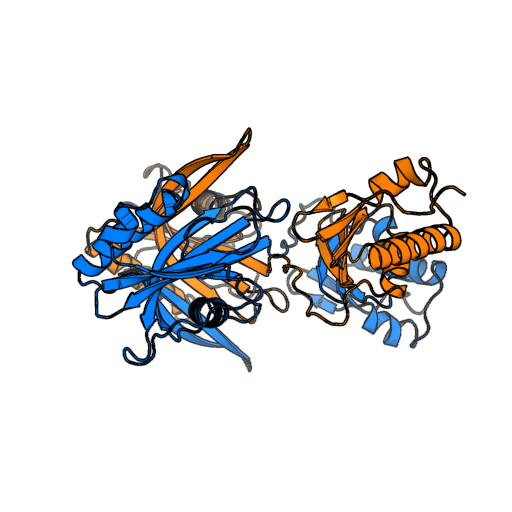379 C C . ILE B 1 22 ? -10.953 27.094 -2.068 1 97.69 22 ILE B C 1
ATOM 2381 O O . ILE B 1 22 ? -11.453 28.172 -2.418 1 97.69 22 ILE B O 1
ATOM 2385 N N . SER B 1 23 ? -10.812 26.734 -0.782 1 97.06 23 SER B N 1
ATOM 2386 C CA . SER B 1 23 ? -11.156 27.688 0.27 1 97.06 23 SER B CA 1
ATOM 2387 C C . SER B 1 23 ? -10.375 28.984 0.124 1 97.06 23 SER B C 1
ATOM 2389 O O . SER B 1 23 ? -10.914 30.062 0.317 1 97.06 23 SER B O 1
ATOM 2391 N N . PHE B 1 24 ? -9.094 28.859 -0.205 1 97.25 24 PHE B N 1
ATOM 2392 C CA . PHE B 1 24 ? -8.25 30.031 -0.405 1 97.25 24 PHE B CA 1
ATOM 2393 C C . PHE B 1 24 ? -8.789 30.906 -1.524 1 97.25 24 PHE B C 1
ATOM 2395 O O . PHE B 1 24 ? -8.898 32.125 -1.37 1 97.25 24 PHE B O 1
ATOM 2402 N N . GLU B 1 25 ? -9.141 30.312 -2.598 1 97.31 25 GLU B N 1
ATOM 2403 C CA . GLU B 1 25 ? -9.594 31.047 -3.785 1 97.31 25 GLU B CA 1
ATOM 2404 C C . GLU B 1 25 ? -11.008 31.578 -3.6 1 97.31 25 GLU B C 1
ATOM 2406 O O . GLU B 1 25 ? -11.266 32.75 -3.822 1 97.31 25 GLU B O 1
ATOM 2411 N N . LYS B 1 26 ? -11.945 30.734 -3.15 1 96.62 26 LYS B N 1
ATOM 2412 C CA . LYS B 1 26 ? -13.367 31.047 -3.186 1 96.62 26 LYS B CA 1
ATOM 2413 C C . LYS B 1 26 ? -13.82 31.672 -1.87 1 96.62 26 LYS B C 1
ATOM 2415 O O . LYS B 1 26 ? -14.625 32.625 -1.866 1 96.62 26 LYS B O 1
ATOM 2420 N N . ASP B 1 27 ? -13.336 31.141 -0.816 1 96.38 27 ASP B N 1
ATOM 2421 C CA . ASP B 1 27 ? -13.836 31.594 0.479 1 96.38 27 ASP B CA 1
ATOM 2422 C C . ASP B 1 27 ? -13.047 32.781 0.983 1 96.38 27 ASP B C 1
ATOM 2424 O O . ASP B 1 27 ? -13.617 33.719 1.562 1 96.38 27 ASP B O 1
ATOM 2428 N N . PHE B 1 28 ? -11.75 32.812 0.706 1 96.62 28 PHE B N 1
ATOM 2429 C CA . PHE B 1 28 ? -10.898 33.844 1.255 1 96.62 28 PHE B CA 1
ATOM 2430 C C . PHE B 1 28 ? -10.414 34.781 0.152 1 96.62 28 PHE B C 1
ATOM 2432 O O . PHE B 1 28 ? -9.539 35.625 0.383 1 96.62 28 PHE B O 1
ATOM 2439 N N . ASN B 1 29 ? -10.859 34.656 -1.02 1 96.5 29 ASN B N 1
ATOM 2440 C CA . ASN B 1 29 ? -10.594 35.531 -2.152 1 96.5 29 ASN B CA 1
ATOM 2441 C C . ASN B 1 29 ? -9.094 35.719 -2.381 1 96.5 29 ASN B C 1
ATOM 2443 O O . ASN B 1 29 ? -8.617 36.844 -2.529 1 96.5 29 ASN B O 1
ATOM 2447 N N . ASN B 1 30 ? -8.344 34.594 -2.197 1 96.19 30 ASN B N 1
ATOM 2448 C CA . ASN B 1 30 ? -6.918 34.531 -2.502 1 96.19 30 ASN B CA 1
ATOM 2449 C C . ASN B 1 30 ? -6.094 35.344 -1.489 1 96.19 30 ASN B C 1
ATOM 2451 O O . ASN B 1 30 ? -5.051 35.906 -1.832 1 96.19 30 ASN B O 1
ATOM 2455 N N . VAL B 1 31 ? -6.648 35.5 -0.353 1 95.44 31 VAL B N 1
ATOM 2456 C CA . VAL B 1 31 ? -5.918 36.125 0.748 1 95.44 31 VAL B CA 1
ATOM 2457 C C . VAL B 1 31 ? -5.82 35.156 1.918 1 95.44 31 VAL B C 1
ATOM 2459 O O . VAL B 1 31 ? -6.828 34.594 2.342 1 95.44 31 VAL B O 1
ATOM 2462 N N . ASN B 1 32 ? -4.625 34.969 2.375 1 93.56 32 ASN B N 1
ATOM 2463 C CA . ASN B 1 32 ? -4.477 34.094 3.533 1 93.56 32 ASN B CA 1
ATOM 2464 C C . ASN B 1 32 ? -5.246 34.625 4.738 1 93.56 32 ASN B C 1
ATOM 2466 O O . ASN B 1 32 ? -5.047 35.75 5.148 1 93.56 32 ASN B O 1
ATOM 2470 N N . PRO B 1 33 ? -6.051 33.812 5.242 1 95.69 33 PRO B N 1
ATOM 2471 C CA . PRO B 1 33 ? -6.758 34.281 6.445 1 95.69 33 PRO B CA 1
ATOM 2472 C C . PRO B 1 33 ? -5.863 34.281 7.684 1 95.69 33 PRO B C 1
ATOM 2474 O O . PRO B 1 33 ? -4.824 33.625 7.707 1 95.69 33 PRO B O 1
ATOM 2477 N N . THR B 1 34 ? -6.285 35.125 8.672 1 95 34 THR B N 1
ATOM 2478 C CA . THR B 1 34 ? -5.684 34.969 9.992 1 95 34 THR B CA 1
ATOM 2479 C C . THR B 1 34 ? -6.113 33.656 10.633 1 95 34 THR B C 1
ATOM 2481 O O . THR B 1 34 ? -7.133 33.094 10.258 1 95 34 THR B O 1
ATOM 2484 N N . PRO B 1 35 ? -5.324 33.156 11.586 1 93.5 35 PRO B N 1
ATOM 2485 C CA . PRO B 1 35 ? -5.734 31.938 12.289 1 93.5 35 PRO B CA 1
ATOM 2486 C C . PRO B 1 35 ? -7.121 32.062 12.922 1 93.5 35 PRO B C 1
ATOM 2488 O O . PRO B 1 35 ? -7.883 31.094 12.93 1 93.5 35 PRO B O 1
ATOM 2491 N N . GLU B 1 36 ? -7.41 33.188 13.43 1 95.88 36 GLU B N 1
ATOM 2492 C CA . GLU B 1 36 ? -8.711 33.406 14.055 1 95.88 36 GLU B CA 1
ATOM 2493 C C . GLU B 1 36 ? -9.836 33.312 13.031 1 95.88 36 GLU B C 1
ATOM 2495 O O . GLU B 1 36 ? -10.875 32.719 13.297 1 95.88 36 GLU B O 1
ATOM 2500 N N . GLU B 1 37 ? -9.609 33.938 11.9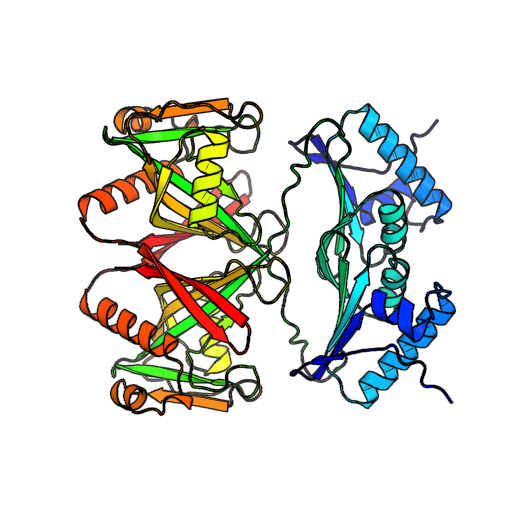06 1 96.5 37 GLU B N 1
ATOM 2501 C CA . GLU B 1 37 ? -10.602 33.875 10.844 1 96.5 37 GLU B CA 1
ATOM 2502 C C . GLU B 1 37 ? -10.805 32.469 10.328 1 96.5 37 GLU B C 1
ATOM 2504 O O . GLU B 1 37 ? -11.945 32 10.18 1 96.5 37 GLU B O 1
ATOM 2509 N N . ALA B 1 38 ? -9.742 31.797 10.047 1 97.31 38 ALA B N 1
ATOM 2510 C CA . ALA B 1 38 ? -9.805 30.422 9.578 1 97.31 38 ALA B CA 1
ATOM 2511 C C . ALA B 1 38 ? -10.547 29.531 10.578 1 97.31 38 ALA B C 1
ATOM 2513 O O . ALA B 1 38 ? -11.367 28.703 10.188 1 97.31 38 ALA B O 1
ATOM 2514 N N . THR B 1 39 ? -10.211 29.75 11.812 1 97.62 39 THR B N 1
ATOM 2515 C CA . THR B 1 39 ? -10.836 28.984 12.883 1 97.62 39 THR B CA 1
ATOM 2516 C C . THR B 1 39 ? -12.352 29.203 12.891 1 97.62 39 THR B C 1
ATOM 2518 O O . THR B 1 39 ? -13.125 28.25 13.008 1 97.62 39 THR B O 1
ATOM 2521 N N . LYS B 1 40 ? -12.727 30.422 12.773 1 97.12 40 LYS B N 1
ATOM 2522 C CA . LYS B 1 40 ? -14.148 30.766 12.758 1 97.12 40 LYS B CA 1
ATOM 2523 C C . LYS B 1 40 ? -14.867 30.062 11.609 1 97.12 40 LYS B C 1
ATOM 2525 O O . LYS B 1 40 ? -15.945 29.484 11.805 1 97.12 40 LYS B O 1
ATOM 2530 N N . TRP B 1 41 ? -14.242 30.094 10.477 1 97.56 41 TRP B N 1
ATOM 2531 C CA . TRP B 1 41 ? -14.836 29.453 9.305 1 97.56 41 TRP B CA 1
ATOM 2532 C C . TRP B 1 41 ? -14.914 27.938 9.492 1 97.56 41 TRP B C 1
ATOM 2534 O O . TRP B 1 41 ? -15.914 27.312 9.117 1 97.56 41 TRP B O 1
ATOM 2544 N N . LEU B 1 42 ? -13.875 27.359 10.039 1 98.12 42 LEU B N 1
ATOM 2545 C CA . LEU B 1 42 ? -13.875 25.922 10.266 1 98.12 42 LEU B CA 1
ATOM 2546 C C . LEU B 1 42 ? -14.969 25.531 11.25 1 98.12 42 LEU B C 1
ATOM 2548 O O . LEU B 1 42 ? -15.711 24.578 11.008 1 98.12 42 LEU B O 1
ATOM 2552 N N . GLU B 1 43 ? -15.047 26.234 12.359 1 97.88 43 GLU B N 1
ATOM 2553 C CA . GLU B 1 43 ? -16.031 25.938 13.391 1 97.88 43 GLU B CA 1
ATOM 2554 C C . GLU B 1 43 ? -17.453 26.047 12.844 1 97.88 43 GLU B C 1
ATOM 2556 O O . GLU B 1 43 ? -18.297 25.203 13.117 1 97.88 43 GLU B O 1
ATOM 2561 N N . ALA B 1 44 ? -17.703 27.078 12.102 1 97.75 44 ALA B N 1
ATOM 2562 C CA . ALA B 1 44 ? -19.016 27.234 11.477 1 97.75 44 ALA B CA 1
ATOM 2563 C C . ALA B 1 44 ? -19.312 26.094 10.516 1 97.75 44 ALA B C 1
ATOM 2565 O O . ALA B 1 44 ? -20.438 25.594 10.469 1 97.75 44 ALA B O 1
ATOM 2566 N N . SER B 1 45 ? -18.328 25.703 9.727 1 98.12 45 SER B N 1
ATOM 2567 C CA . SER B 1 45 ? -18.484 24.594 8.789 1 98.12 45 SER B CA 1
ATOM 2568 C C . SER B 1 45 ? -18.812 23.297 9.516 1 98.12 45 SER B C 1
ATOM 2570 O O . SER B 1 45 ? -19.719 22.562 9.117 1 98.12 45 SER B O 1
ATOM 2572 N N . LEU B 1 46 ? -18.062 23.047 10.617 1 97.62 46 LEU B N 1
ATOM 2573 C CA . LEU B 1 46 ? -18.281 21.812 11.375 1 97.62 46 LEU B CA 1
ATOM 2574 C C . LEU B 1 46 ? -19.672 21.781 11.977 1 97.62 46 LEU B C 1
ATOM 2576 O O . LEU B 1 46 ? -20.312 20.734 12.008 1 97.62 46 LEU B O 1
ATOM 2580 N N . GLU B 1 47 ? -20.109 22.891 12.484 1 96.56 47 GLU B N 1
ATOM 2581 C CA . GLU B 1 47 ? -21.469 22.984 13.016 1 96.56 47 GLU B CA 1
ATOM 2582 C C . GLU B 1 47 ? -22.5 22.703 11.922 1 96.56 47 GLU B C 1
ATOM 2584 O O . GLU B 1 47 ? -23.484 21.984 12.148 1 96.56 47 GLU B O 1
ATOM 2589 N N . PHE B 1 48 ? -22.281 23.312 10.805 1 97.19 48 PHE B N 1
ATOM 2590 C CA . PHE B 1 48 ? -23.156 23.094 9.664 1 97.19 48 PHE B CA 1
ATOM 2591 C C . PHE B 1 48 ? -23.188 21.609 9.281 1 97.19 48 PHE B C 1
ATOM 2593 O O . PHE B 1 48 ? -24.266 21.047 9.055 1 97.19 48 PHE B O 1
ATOM 2600 N N . PHE B 1 49 ? -22.047 21 9.172 1 97.38 49 PHE B N 1
ATOM 2601 C CA . PHE B 1 49 ? -21.938 19.594 8.789 1 97.38 49 PHE B CA 1
ATOM 2602 C C . PHE B 1 49 ? -22.672 18.703 9.789 1 97.38 49 PHE B C 1
ATOM 2604 O O . PHE B 1 49 ? -23.344 17.75 9.398 1 97.38 49 PHE B O 1
ATOM 2611 N N . LYS B 1 50 ? -22.469 18.969 11.039 1 95.44 50 LYS B N 1
ATOM 2612 C CA . LYS B 1 50 ? -23.172 18.219 12.078 1 95.44 50 LYS B CA 1
ATOM 2613 C C . LYS B 1 50 ? -24.688 18.344 11.93 1 95.44 50 LYS B C 1
ATOM 2615 O O . LYS B 1 50 ? -25.422 17.359 12.055 1 95.44 50 LYS B O 1
ATOM 2620 N N . GLY B 1 51 ? -25.109 19.516 11.727 1 95.31 51 GLY B N 1
ATOM 2621 C CA . GLY B 1 51 ? -26.516 19.766 11.539 1 95.31 51 GLY B CA 1
ATOM 2622 C C . GLY B 1 51 ? -27.109 19.016 10.359 1 95.31 51 GLY B C 1
ATOM 2623 O O . GLY B 1 51 ? -28.281 18.625 10.391 1 95.31 51 GLY B O 1
ATOM 2624 N N . GLN B 1 52 ? -26.266 18.828 9.297 1 95.81 52 GLN B N 1
ATOM 2625 C CA . GLN B 1 52 ? -26.703 18.125 8.094 1 95.81 52 GLN B CA 1
ATOM 2626 C C . GLN B 1 52 ? -26.484 16.625 8.227 1 95.81 52 GLN B C 1
ATOM 2628 O O . GLN B 1 52 ? -26.734 15.867 7.285 1 95.81 52 GLN B O 1
ATOM 2633 N N . SER B 1 53 ? -25.906 16.188 9.359 1 94.69 53 SER B N 1
ATOM 2634 C CA . SER B 1 53 ? -25.672 14.781 9.688 1 94.69 53 SER B CA 1
ATOM 2635 C C . SER B 1 53 ? -24.688 14.148 8.703 1 94.69 53 SER B C 1
ATOM 2637 O O . SER B 1 53 ? -24.891 13.016 8.258 1 94.69 53 SER B O 1
ATOM 2639 N N . PHE B 1 54 ? -23.734 14.961 8.344 1 96 54 PHE B N 1
ATOM 2640 C CA . PHE B 1 54 ? -22.656 14.375 7.562 1 96 54 PHE B CA 1
ATOM 2641 C C . PHE B 1 54 ? -21.812 13.445 8.422 1 96 54 PHE B C 1
ATOM 2643 O O . PHE B 1 54 ? -21.781 13.578 9.648 1 96 54 PHE B O 1
ATOM 2650 N N . ASN B 1 55 ? -21.141 12.469 7.832 1 94.62 55 ASN B N 1
ATOM 2651 C CA . ASN B 1 55 ? -20.359 11.469 8.539 1 94.62 55 ASN B CA 1
ATOM 2652 C C . ASN B 1 55 ? -18.906 11.898 8.688 1 94.62 55 ASN B C 1
ATOM 2654 O O . ASN B 1 55 ? -18.516 12.469 9.711 1 94.62 55 ASN B O 1
ATOM 2658 N N . GLY B 1 56 ? -18.141 11.711 7.641 1 96.81 56 GLY B N 1
ATOM 2659 C CA . GLY B 1 56 ? -16.719 12.031 7.672 1 96.81 56 GLY B CA 1
ATOM 2660 C C . GLY B 1 56 ? -16.391 13.32 6.957 1 96.81 56 GLY B C 1
ATOM 2661 O O . GLY B 1 56 ? -16.953 13.625 5.906 1 96.81 56 GLY B O 1
ATOM 2662 N N . VAL B 1 57 ? -15.508 14.141 7.586 1 98.31 57 VAL B N 1
ATOM 2663 C CA . VAL B 1 57 ? -15 15.367 6.984 1 98.31 57 VAL B CA 1
ATOM 2664 C C . VAL B 1 57 ? -13.547 15.18 6.555 1 98.31 57 VAL B C 1
ATOM 2666 O O . VAL B 1 57 ? -12.695 14.812 7.371 1 98.31 57 VAL B O 1
ATOM 2669 N N . TRP B 1 58 ? -13.336 15.375 5.309 1 98.12 58 TRP B N 1
ATOM 2670 C CA . TRP B 1 58 ? -11.992 15.359 4.742 1 98.12 58 TRP B CA 1
ATOM 2671 C C . TRP B 1 58 ? -11.492 16.781 4.488 1 98.12 58 TRP B C 1
ATOM 2673 O O . TRP B 1 58 ? -12.234 17.625 3.971 1 98.12 58 TRP B O 1
ATOM 2683 N N . PHE B 1 59 ? -10.297 17.047 4.852 1 98.75 59 PHE B N 1
ATOM 2684 C CA . PHE B 1 59 ? -9.664 18.328 4.574 1 98.75 59 PHE B CA 1
ATOM 2685 C C . PHE B 1 59 ? -8.328 18.125 3.865 1 98.75 59 PHE B C 1
ATOM 2687 O O . PHE B 1 59 ? -7.367 17.656 4.469 1 98.75 59 PHE B O 1
ATOM 2694 N N . ASP B 1 60 ? -8.266 18.453 2.613 1 98.12 60 ASP B N 1
ATOM 2695 C CA . ASP B 1 60 ? -7.035 18.406 1.827 1 98.12 60 ASP B CA 1
ATOM 2696 C C . ASP B 1 60 ? -6.246 19.703 1.963 1 98.12 60 ASP B C 1
ATOM 2698 O O . ASP B 1 60 ? -6.664 20.75 1.463 1 98.12 60 ASP B O 1
ATOM 2702 N N . VAL B 1 61 ? -5.133 19.609 2.525 1 98.31 61 VAL B N 1
ATOM 2703 C CA . VAL B 1 61 ? -4.328 20.781 2.824 1 98.31 61 VAL B CA 1
ATOM 2704 C C . VAL B 1 61 ? -3.117 20.828 1.895 1 98.31 61 VAL B C 1
ATOM 2706 O O . VAL B 1 61 ? -2.254 19.953 1.94 1 98.31 61 VAL B O 1
ATOM 2709 N N . ASP B 1 62 ? -3.037 21.875 1.099 1 97.75 62 ASP B N 1
ATOM 2710 C CA . ASP B 1 62 ? -1.824 22.125 0.322 1 97.75 62 ASP B CA 1
ATOM 2711 C C . ASP B 1 62 ? -0.667 22.531 1.226 1 97.75 62 ASP B C 1
ATOM 2713 O O . ASP B 1 62 ? -0.872 23.219 2.229 1 97.75 62 ASP B O 1
ATOM 2717 N N . LEU B 1 63 ? 0.453 22.141 0.75 1 97.06 63 LEU B N 1
ATOM 2718 C CA . LEU B 1 63 ? 1.666 22.453 1.497 1 97.06 63 LEU B CA 1
ATOM 2719 C C . LEU B 1 63 ? 1.749 23.938 1.795 1 97.06 63 LEU B C 1
ATOM 2721 O O . LEU B 1 63 ? 2.145 24.344 2.893 1 97.06 63 LEU B O 1
ATOM 2725 N N . LYS B 1 64 ? 1.365 24.844 0.898 1 94.94 64 LYS B N 1
ATOM 2726 C CA . LYS B 1 64 ? 1.452 26.281 1.048 1 94.94 64 LYS B CA 1
ATOM 2727 C C . LYS B 1 64 ? 0.413 26.797 2.039 1 94.94 64 LYS B C 1
ATOM 2729 O O . LYS B 1 64 ? 0.475 27.953 2.471 1 94.94 64 LYS B O 1
ATOM 2734 N N . HIS B 1 65 ? -0.565 25.984 2.371 1 96.31 65 HIS B N 1
ATOM 2735 C CA . HIS B 1 65 ? -1.597 26.344 3.34 1 96.31 65 HIS B CA 1
ATOM 2736 C C . HIS B 1 65 ? -1.41 25.578 4.645 1 96.31 65 HIS B C 1
ATOM 2738 O O . HIS B 1 65 ? -2.389 25.172 5.277 1 96.31 65 HIS B O 1
ATOM 2744 N N . GLY B 1 66 ? -0.207 25.344 5.055 1 93.75 66 GLY B N 1
ATOM 2745 C CA . GLY B 1 66 ? 0.143 24.531 6.207 1 93.75 66 GLY B CA 1
ATOM 2746 C C . GLY B 1 66 ? -0.451 25.047 7.504 1 93.75 66 GLY B C 1
ATOM 2747 O O . GLY B 1 66 ? -0.552 24.312 8.484 1 93.75 66 GLY B O 1
ATOM 2748 N N . TYR B 1 67 ? -0.884 26.312 7.562 1 92.62 67 TYR B N 1
ATOM 2749 C CA . TYR B 1 67 ? -1.475 26.906 8.758 1 92.62 67 TYR B CA 1
ATOM 2750 C C . TYR B 1 67 ? -2.738 26.156 9.164 1 92.62 67 TYR B C 1
ATOM 2752 O O . TYR B 1 67 ? -3.146 26.203 10.328 1 92.62 67 TYR B O 1
ATOM 2760 N N . TRP B 1 68 ? -3.35 25.438 8.227 1 97.06 68 TRP B N 1
ATOM 2761 C CA . TRP B 1 68 ? -4.578 24.703 8.508 1 97.06 68 TRP B CA 1
ATOM 2762 C C . TRP B 1 68 ? -4.305 23.516 9.43 1 97.06 68 TRP B C 1
ATOM 2764 O O . TRP B 1 68 ? -5.195 23.062 10.156 1 97.06 68 TRP B O 1
ATOM 2774 N N . ILE B 1 69 ? -3.111 23 9.352 1 96.94 69 ILE B N 1
ATOM 2775 C CA . ILE B 1 69 ? -2.83 21.734 10.008 1 96.94 69 ILE B CA 1
ATOM 2776 C C . ILE B 1 69 ? -3.027 21.859 11.516 1 96.94 69 ILE B C 1
ATOM 2778 O O . ILE B 1 69 ? -3.734 21.062 12.125 1 96.94 69 ILE B O 1
ATOM 2782 N N . THR B 1 70 ? -2.436 22.891 12.102 1 95.31 70 THR B N 1
ATOM 2783 C CA . THR B 1 70 ? -2.574 23.094 13.539 1 95.31 70 THR B CA 1
ATOM 2784 C C . THR B 1 70 ? -4.023 23.406 13.898 1 95.31 70 THR B C 1
ATOM 2786 O O . THR B 1 70 ? -4.531 22.922 14.922 1 95.31 70 THR B O 1
ATOM 2789 N N . ILE B 1 71 ? -4.699 24.172 13.102 1 97.5 71 ILE B N 1
ATOM 2790 C CA . ILE B 1 71 ? -6.09 24.531 13.336 1 97.5 71 ILE B CA 1
ATOM 2791 C C . ILE B 1 71 ? -6.965 23.281 13.328 1 97.5 71 ILE B C 1
ATOM 2793 O O . ILE B 1 71 ? -7.801 23.094 14.211 1 97.5 71 ILE B O 1
ATOM 2797 N N . LEU B 1 72 ? -6.734 22.469 12.312 1 98.38 72 LEU B N 1
ATOM 2798 C CA . LEU B 1 72 ? -7.5 21.234 12.172 1 98.38 72 LEU B CA 1
ATOM 2799 C C . LEU B 1 72 ? -7.223 20.297 13.336 1 98.38 72 LEU B C 1
ATOM 2801 O O . LEU B 1 72 ? -8.148 19.703 13.891 1 98.38 72 LEU B O 1
ATOM 2805 N N . ALA B 1 73 ? -5.965 20.156 13.695 1 97.56 73 ALA B N 1
ATOM 2806 C CA . ALA B 1 73 ? -5.586 19.312 14.82 1 97.56 73 ALA B CA 1
ATOM 2807 C C . ALA B 1 73 ? -6.305 19.734 16.094 1 97.56 73 ALA B C 1
ATOM 2809 O O . ALA B 1 73 ? -6.828 18.906 16.844 1 97.56 73 ALA B O 1
ATOM 2810 N N . ASP B 1 74 ? -6.348 21 16.328 1 97 74 ASP B N 1
ATOM 2811 C CA . ASP B 1 74 ? -6.973 21.562 17.516 1 97 74 ASP B CA 1
ATOM 2812 C C . ASP B 1 74 ? -8.477 21.297 17.531 1 97 74 ASP B C 1
ATOM 2814 O O . ASP B 1 74 ? -9.133 21.469 18.562 1 97 74 ASP B O 1
ATOM 2818 N N . HIS B 1 75 ? -9.016 20.938 16.438 1 97.94 75 HIS B N 1
ATOM 2819 C CA . HIS B 1 75 ? -10.453 20.719 16.344 1 97.94 75 HIS B CA 1
ATOM 2820 C C . HIS B 1 75 ? -10.766 19.234 16.109 1 97.94 75 HIS B C 1
ATOM 2822 O O . HIS B 1 75 ? -11.805 18.906 15.555 1 97.94 75 HIS B O 1
ATOM 2828 N N . GLY B 1 76 ? -9.766 18.391 16.344 1 97.25 76 GLY B N 1
ATOM 2829 C CA . GLY B 1 76 ? -10.039 16.969 16.438 1 97.25 76 GLY B CA 1
ATOM 2830 C C . GLY B 1 76 ? -9.742 16.203 15.156 1 97.25 76 GLY B C 1
ATOM 2831 O O . GLY B 1 76 ? -10.031 15.016 15.047 1 97.25 76 GLY B O 1
ATOM 2832 N N . PHE B 1 77 ? -9.211 16.891 14.164 1 98.44 77 PHE B N 1
ATOM 2833 C CA . PHE B 1 77 ? -8.766 16.188 12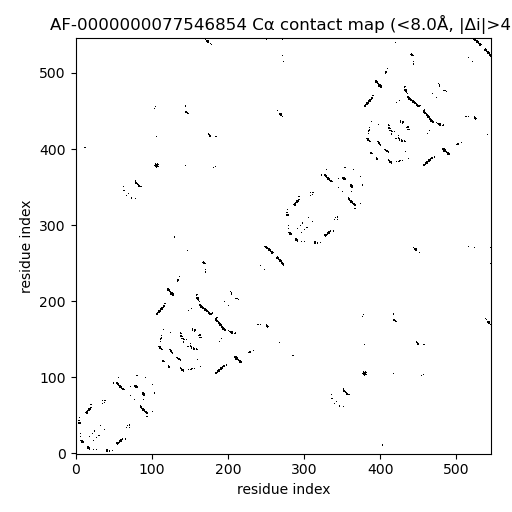.969 1 98.44 77 PHE B CA 1
ATOM 2834 C C . PHE B 1 77 ? -7.473 15.43 13.227 1 98.44 77 PHE B C 1
ATOM 2836 O O . PHE B 1 77 ? -6.648 15.859 14.039 1 98.44 77 PHE B O 1
ATOM 2843 N N . THR B 1 78 ? -7.289 14.32 12.523 1 98 78 THR B N 1
ATOM 2844 C CA . THR B 1 78 ? -6.051 13.555 12.531 1 98 78 THR B CA 1
ATOM 2845 C C . THR B 1 78 ? -5.547 13.328 11.109 1 98 78 THR B C 1
ATOM 2847 O O . THR B 1 78 ? -6.277 13.555 10.141 1 98 78 THR B O 1
ATOM 2850 N N . PHE B 1 79 ? -4.309 12.938 10.992 1 98 79 PHE B N 1
ATOM 2851 C CA . PHE B 1 79 ? -3.727 12.719 9.68 1 98 79 PHE B CA 1
ATOM 2852 C C . PHE B 1 79 ? -4.293 11.461 9.039 1 98 79 PHE B C 1
ATOM 2854 O O . PHE B 1 79 ? -4.43 10.43 9.703 1 98 79 PHE B O 1
ATOM 2861 N N . HIS B 1 80 ? -4.633 11.57 7.828 1 97 80 HIS B N 1
ATOM 2862 C CA . HIS B 1 80 ? -5.027 10.391 7.066 1 97 80 HIS B CA 1
ATOM 2863 C C . HIS B 1 80 ? -3.896 9.922 6.156 1 97 80 HIS B C 1
ATOM 2865 O O . HIS B 1 80 ? -3.512 8.75 6.191 1 97 80 HIS B O 1
ATOM 2871 N N . HIS B 1 81 ? -3.404 10.812 5.336 1 96.44 81 HIS B N 1
ATOM 2872 C CA . HIS B 1 81 ? -2.264 10.547 4.465 1 96.44 81 HIS B CA 1
ATOM 2873 C C . HIS B 1 81 ? -1.628 11.844 3.975 1 96.44 81 HIS B C 1
ATOM 2875 O O . HIS B 1 81 ? -2.238 12.914 4.062 1 96.44 81 HIS B O 1
ATOM 2881 N N . ALA B 1 82 ? -0.426 11.75 3.508 1 96.69 82 ALA B N 1
ATOM 2882 C CA . ALA B 1 82 ? 0.272 12.898 2.936 1 96.69 82 ALA B CA 1
ATOM 2883 C C . ALA B 1 82 ? 1.292 12.453 1.891 1 96.69 82 ALA B C 1
ATOM 2885 O O . ALA B 1 82 ? 1.904 11.391 2.023 1 96.69 82 ALA B O 1
ATOM 2886 N N . ARG B 1 83 ? 1.419 13.289 0.89 1 94.94 83 ARG B N 1
ATOM 2887 C CA . ARG B 1 83 ? 2.4 13.031 -0.161 1 94.94 83 ARG B CA 1
ATOM 2888 C C . ARG B 1 83 ? 2.76 14.32 -0.897 1 94.94 83 ARG B C 1
ATOM 2890 O O . ARG B 1 83 ? 1.875 15.086 -1.293 1 94.94 83 ARG B O 1
ATOM 2897 N N . ASP B 1 84 ? 4.035 14.492 -1.073 1 95.19 84 ASP B N 1
ATOM 2898 C CA . ASP B 1 84 ? 4.547 15.633 -1.818 1 95.19 84 ASP B CA 1
ATOM 2899 C C . ASP B 1 84 ? 4.012 16.953 -1.246 1 95.19 84 ASP B C 1
ATOM 2901 O O . ASP B 1 84 ? 4.324 17.312 -0.111 1 95.19 84 ASP B O 1
ATOM 2905 N N . ASP B 1 85 ? 3.037 17.562 -1.914 1 96.62 85 ASP B N 1
ATOM 2906 C CA . ASP B 1 85 ? 2.615 18.906 -1.488 1 96.62 85 ASP B CA 1
ATOM 2907 C C . ASP B 1 85 ? 1.198 18.875 -0.921 1 96.62 85 ASP B C 1
ATOM 2909 O O . ASP B 1 85 ? 0.55 19.922 -0.803 1 96.62 85 ASP B O 1
ATOM 2913 N N . LYS B 1 86 ? 0.8 17.688 -0.551 1 96.25 86 LYS B N 1
ATOM 2914 C CA . LYS B 1 86 ? -0.574 17.562 -0.07 1 96.25 86 LYS B CA 1
ATOM 2915 C C . LYS B 1 86 ? -0.641 16.734 1.206 1 96.25 86 LYS B C 1
ATOM 2917 O O . LYS B 1 86 ? 0.048 15.711 1.328 1 96.25 86 LYS B O 1
ATOM 2922 N N . CYS B 1 87 ? -1.419 17.141 2.1 1 97.94 87 CYS B N 1
ATOM 2923 C CA . CYS B 1 87 ? -1.73 16.422 3.334 1 97.94 87 CYS B CA 1
ATOM 2924 C C . CYS B 1 87 ? -3.234 16.391 3.576 1 97.94 87 CYS B C 1
ATOM 2926 O O . CYS B 1 87 ? -3.889 17.422 3.619 1 97.94 87 CYS B O 1
ATOM 2928 N N . THR B 1 88 ? -3.766 15.211 3.734 1 98.12 88 THR B N 1
ATOM 2929 C CA . THR B 1 88 ? -5.191 15.055 4.004 1 98.12 88 THR B CA 1
ATOM 2930 C C . THR B 1 88 ? -5.43 14.711 5.473 1 98.12 88 THR B C 1
ATOM 2932 O O . THR B 1 88 ? -4.797 13.805 6.012 1 98.12 88 THR B O 1
ATOM 2935 N N . MET B 1 89 ? -6.281 15.445 6.117 1 98.62 89 MET B N 1
ATOM 2936 C CA . MET B 1 89 ? -6.715 15.18 7.488 1 98.62 89 MET B CA 1
ATOM 2937 C C . MET B 1 89 ? -8.211 14.875 7.535 1 98.62 89 MET B C 1
ATOM 2939 O O . MET B 1 89 ? -8.969 15.312 6.668 1 98.62 89 MET B O 1
ATOM 2943 N N . THR B 1 90 ? -8.602 14.078 8.57 1 98.56 90 THR B N 1
ATOM 2944 C CA . THR B 1 90 ? -10.008 13.672 8.617 1 98.56 90 THR B CA 1
ATOM 2945 C C . THR B 1 90 ? -10.555 13.805 10.039 1 98.56 90 THR B C 1
ATOM 2947 O O . THR B 1 90 ? -9.797 13.82 11.008 1 98.56 90 THR B O 1
ATOM 2950 N N . LYS B 1 91 ? -11.812 13.922 10.133 1 98.31 91 LYS B N 1
ATOM 2951 C CA . LYS B 1 91 ? -12.586 13.922 11.367 1 98.31 91 LYS B CA 1
ATOM 2952 C C . LYS B 1 91 ? -13.922 13.211 11.18 1 98.31 91 LYS B C 1
ATOM 2954 O O . LYS B 1 91 ? -14.664 13.516 10.25 1 98.31 91 LYS B O 1
ATOM 2959 N N . TRP B 1 92 ? -14.172 12.211 11.961 1 97.94 92 TRP B N 1
ATOM 2960 C CA . TRP B 1 92 ? -15.469 11.531 11.992 1 97.94 92 TRP B CA 1
ATOM 2961 C C . TRP B 1 92 ? -16.438 12.242 12.93 1 97.94 92 TRP B C 1
ATOM 2963 O O . TRP B 1 92 ? -16.109 12.484 14.094 1 97.94 92 TRP B O 1
ATOM 2973 N N . LEU B 1 93 ? -17.594 12.602 12.531 1 97.25 93 LEU B N 1
ATOM 2974 C CA . LEU B 1 93 ? -18.469 13.492 13.289 1 97.25 93 LEU B CA 1
ATOM 2975 C C . LEU B 1 93 ? -19.438 12.688 14.156 1 97.25 93 LEU B C 1
ATOM 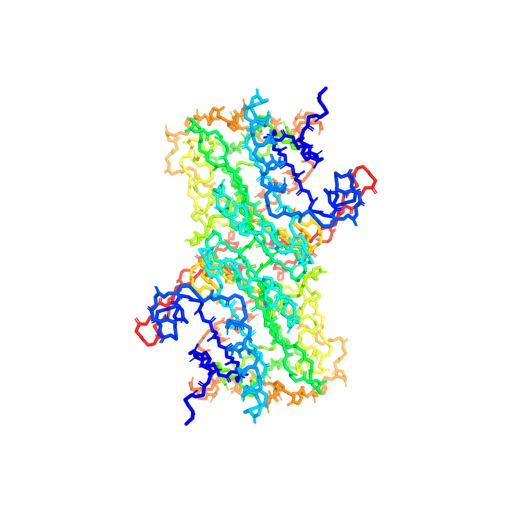2977 O O . LEU B 1 93 ? -19.656 13.023 15.32 1 97.25 93 LEU B O 1
ATOM 2981 N N . PRO B 1 94 ? -20.031 11.578 13.555 1 95.25 94 PRO B N 1
ATOM 2982 C CA . PRO B 1 94 ? -21.031 10.859 14.367 1 95.25 94 PRO B CA 1
ATOM 2983 C C . PRO B 1 94 ? -20.406 10.227 15.609 1 95.25 94 PRO B C 1
ATOM 2985 O O . PRO B 1 94 ? -19.297 9.695 15.555 1 95.25 94 PRO B O 1
ATOM 2988 N N . GLU B 1 95 ? -21.062 10.266 16.656 1 91.88 95 GLU B N 1
ATOM 2989 C CA . GLU B 1 95 ? -20.594 9.672 17.906 1 91.88 95 GLU B CA 1
ATOM 2990 C C . GLU B 1 95 ? -21.25 8.312 18.141 1 91.88 95 GLU B C 1
ATOM 2992 O O . GLU B 1 95 ? -20.75 7.512 18.938 1 91.88 95 GLU B O 1
ATOM 2997 N N . ASP B 1 96 ? -22.344 8.039 17.469 1 90.44 96 ASP B N 1
ATOM 2998 C CA . ASP B 1 96 ? -23.156 6.852 17.734 1 90.44 96 ASP B CA 1
ATOM 2999 C C . ASP B 1 96 ? -22.781 5.715 16.781 1 90.44 96 ASP B C 1
ATOM 3001 O O . ASP B 1 96 ? -23.328 4.613 16.875 1 90.44 96 ASP B O 1
ATOM 3005 N N . LYS B 1 97 ? -22.031 6.023 15.812 1 87.75 97 LYS B N 1
ATOM 3006 C CA . LYS B 1 97 ? -21.594 4.977 14.891 1 87.75 97 LYS B CA 1
ATOM 3007 C C . LYS B 1 97 ? -20.078 5 14.719 1 87.75 97 LYS B C 1
ATOM 3009 O O . LYS B 1 97 ? -19.453 6.059 14.797 1 87.75 97 LYS B O 1
ATOM 3014 N N . PRO B 1 98 ? -19.531 3.859 14.469 1 89.62 98 PRO B N 1
ATOM 3015 C CA . PRO B 1 98 ? -18.078 3.773 14.344 1 89.62 98 PRO B CA 1
ATOM 3016 C C . PRO B 1 98 ? -17.547 4.426 13.07 1 89.62 98 PRO B C 1
ATOM 3018 O O . PRO B 1 98 ? -18.266 4.508 12.07 1 89.62 98 PRO B O 1
ATOM 3021 N N . ASN B 1 99 ? -16.281 4.891 13.148 1 92.62 99 ASN B N 1
ATOM 3022 C CA . ASN B 1 99 ? -15.602 5.48 12.008 1 92.62 99 ASN B CA 1
ATOM 3023 C C . ASN B 1 99 ? -15.367 4.449 10.906 1 92.62 99 ASN B C 1
ATOM 3025 O O . ASN B 1 99 ? -14.695 3.439 11.125 1 92.62 99 ASN B O 1
ATOM 3029 N N . THR B 1 100 ? -15.859 4.664 9.711 1 87.75 100 THR B N 1
ATOM 3030 C CA . THR B 1 100 ? -15.75 3.709 8.617 1 87.75 100 THR B CA 1
ATOM 3031 C C . THR B 1 100 ? -14.945 4.297 7.461 1 87.75 100 THR B C 1
ATOM 3033 O O . THR B 1 100 ? -15 3.795 6.336 1 87.75 100 THR B O 1
ATOM 3036 N N . LEU B 1 101 ? -14.266 5.43 7.758 1 92.06 101 LEU B N 1
ATOM 3037 C CA . LEU B 1 101 ? -13.43 5.996 6.703 1 92.06 101 LEU B CA 1
ATOM 3038 C C . LEU B 1 101 ? -12.383 4.988 6.246 1 92.06 101 LEU B C 1
ATOM 3040 O O . LEU B 1 101 ? -11.758 4.316 7.074 1 92.06 101 LEU B O 1
ATOM 3044 N N . PRO B 1 102 ? -12.242 4.867 4.988 1 90.31 102 PRO B N 1
ATOM 3045 C CA . PRO B 1 102 ? -11.25 3.914 4.492 1 90.31 102 PRO B CA 1
ATOM 3046 C C . PRO B 1 102 ? -9.82 4.324 4.84 1 90.31 102 PRO B C 1
ATOM 3048 O O . PRO B 1 102 ? -9.508 5.516 4.898 1 90.31 102 PRO B O 1
ATOM 3051 N N . LEU B 1 103 ? -9.008 3.365 4.984 1 92.56 103 LEU B N 1
ATOM 3052 C CA . LEU B 1 103 ? -7.602 3.623 5.273 1 92.56 103 LEU B CA 1
ATOM 3053 C C . LEU B 1 103 ? -6.832 3.934 3.992 1 92.56 103 LEU B C 1
ATOM 3055 O O . LEU B 1 103 ? -7.234 3.518 2.904 1 92.56 103 LEU B O 1
ATOM 3059 N N . TYR B 1 104 ? -5.762 4.711 4.113 1 93.94 104 TYR B N 1
ATOM 3060 C CA . TYR B 1 104 ? -4.812 4.871 3.018 1 93.94 104 TYR B CA 1
ATOM 3061 C C . TYR B 1 104 ? -4.027 3.588 2.783 1 93.94 104 TYR B C 1
ATOM 3063 O O . TYR B 1 104 ? -3.756 2.838 3.723 1 93.94 104 TYR B O 1
ATOM 3071 N N . PRO B 1 105 ? -3.666 3.377 1.512 1 93.88 105 PRO B N 1
ATOM 3072 C CA . PRO B 1 105 ? -2.877 2.178 1.219 1 93.88 105 PRO B CA 1
ATOM 3073 C C . PRO B 1 105 ? -1.627 2.07 2.09 1 93.88 105 PRO B C 1
ATOM 3075 O O . PRO B 1 105 ? -1.001 3.084 2.408 1 93.88 105 PRO B O 1
ATOM 3078 N N . PHE B 1 106 ? -1.257 0.85 2.381 1 94.31 106 PHE B N 1
ATOM 3079 C CA . PHE B 1 106 ? -0.135 0.661 3.293 1 94.31 106 PHE B CA 1
ATOM 3080 C C . PHE B 1 106 ? 0.688 -0.559 2.895 1 94.31 106 PHE B C 1
ATOM 3082 O O . PHE B 1 106 ? 1.335 -1.181 3.74 1 94.31 106 PHE B O 1
ATOM 3089 N N . THR B 1 107 ? 0.64 -0.968 1.666 1 94.94 107 THR B N 1
ATOM 3090 C CA . THR B 1 107 ? 1.394 -2.135 1.222 1 94.94 107 THR B CA 1
ATOM 3091 C C . THR B 1 107 ? 2.406 -1.749 0.148 1 94.94 107 THR B C 1
ATOM 3093 O O . THR B 1 107 ? 2.053 -1.107 -0.844 1 94.94 107 THR B O 1
ATOM 3096 N N . THR B 1 108 ? 3.627 -2.111 0.382 1 94.94 108 THR B N 1
ATOM 3097 C CA . THR B 1 108 ? 4.668 -1.939 -0.623 1 94.94 108 THR B CA 1
ATOM 3098 C C . THR B 1 108 ? 4.645 -3.086 -1.63 1 94.94 108 THR B C 1
ATOM 3100 O O . THR B 1 108 ? 4.34 -4.227 -1.273 1 94.94 108 THR B O 1
ATOM 3103 N N . LEU B 1 109 ? 4.922 -2.758 -2.82 1 95.56 109 LEU B N 1
ATOM 3104 C CA . LEU B 1 109 ? 5.016 -3.756 -3.879 1 95.56 109 LEU B CA 1
ATOM 3105 C C . LEU B 1 109 ? 6.457 -3.904 -4.355 1 95.56 109 LEU B C 1
ATOM 3107 O O . LEU B 1 109 ? 7.016 -2.986 -4.965 1 95.56 109 LEU B O 1
ATOM 3111 N N . GLY B 1 110 ? 7.035 -5.039 -4.07 1 96.81 110 GLY B N 1
ATOM 3112 C CA . GLY B 1 110 ? 8.359 -5.391 -4.559 1 96.81 110 GLY B CA 1
ATOM 3113 C C . GLY B 1 110 ? 8.336 -6.445 -5.648 1 96.81 110 GLY B C 1
ATOM 3114 O O . GLY B 1 110 ? 7.414 -7.266 -5.703 1 96.81 110 GLY B O 1
ATOM 3115 N N . VAL B 1 111 ? 9.367 -6.395 -6.438 1 98.38 111 VAL B N 1
ATOM 3116 C CA . VAL B 1 111 ? 9.484 -7.371 -7.516 1 98.38 111 VAL B CA 1
ATOM 3117 C C . VAL B 1 111 ? 10.93 -7.867 -7.613 1 98.38 111 VAL B C 1
ATOM 3119 O O . VAL B 1 111 ? 11.867 -7.109 -7.359 1 98.38 111 VAL B O 1
ATOM 3122 N N . GLY B 1 112 ? 11.086 -9.086 -7.953 1 98.5 112 GLY B N 1
ATOM 3123 C CA . GLY B 1 112 ? 12.359 -9.711 -8.266 1 98.5 112 GLY B CA 1
ATOM 3124 C C . GLY B 1 112 ? 12.328 -10.508 -9.555 1 98.5 112 GLY B C 1
ATOM 3125 O O . GLY B 1 112 ? 11.383 -11.266 -9.805 1 98.5 112 GLY B O 1
ATOM 3126 N N . GLY B 1 113 ? 13.336 -10.312 -10.305 1 98.75 113 GLY B N 1
ATOM 3127 C CA . GLY B 1 113 ? 13.406 -11 -11.578 1 98.75 113 GLY B CA 1
ATOM 3128 C C . GLY B 1 113 ? 14.266 -12.25 -11.539 1 98.75 113 GLY B C 1
ATOM 3129 O O . GLY B 1 113 ? 15.484 -12.164 -11.344 1 98.75 113 GLY B O 1
ATOM 3130 N N . VAL B 1 114 ? 13.648 -13.367 -11.719 1 98.75 114 VAL B N 1
ATOM 3131 C CA . VAL B 1 114 ? 14.359 -14.625 -11.914 1 98.75 114 VAL B CA 1
ATOM 3132 C C . VAL B 1 114 ? 14.648 -14.836 -13.398 1 98.75 114 VAL B C 1
ATOM 3134 O O . VAL B 1 114 ? 13.875 -15.492 -14.102 1 98.75 114 VAL B O 1
ATOM 3137 N N . VAL B 1 115 ? 15.75 -14.312 -13.82 1 98.69 115 VAL B N 1
ATOM 3138 C CA . VAL B 1 115 ? 16.094 -14.305 -15.234 1 98.69 115 VAL B CA 1
ATOM 3139 C C . VAL B 1 115 ? 16.922 -15.539 -15.578 1 98.69 115 VAL B C 1
ATOM 3141 O O . VAL B 1 115 ? 17.953 -15.797 -14.953 1 98.69 115 VAL B O 1
ATOM 3144 N N . ILE B 1 116 ? 16.5 -16.266 -16.531 1 98.31 116 ILE B N 1
ATOM 3145 C CA . ILE B 1 116 ? 17.188 -17.484 -16.969 1 98.31 116 ILE B CA 1
ATOM 3146 C C . ILE B 1 116 ? 17.484 -17.391 -18.469 1 98.31 116 ILE B C 1
ATOM 3148 O O . ILE B 1 116 ? 16.594 -17.109 -19.266 1 98.31 116 ILE B O 1
ATOM 3152 N N . ASN B 1 117 ? 18.734 -17.578 -18.844 1 97.94 117 ASN B N 1
ATOM 3153 C CA . ASN B 1 117 ? 19.078 -17.531 -20.266 1 97.94 117 ASN B CA 1
ATOM 3154 C C . ASN B 1 117 ? 18.984 -18.922 -20.906 1 97.94 117 ASN B C 1
ATOM 3156 O O . ASN B 1 117 ? 18.609 -19.891 -20.234 1 97.94 117 ASN B O 1
ATOM 3160 N N . LYS B 1 118 ? 19.297 -19 -22.141 1 96.38 118 LYS B N 1
ATOM 3161 C CA . LYS B 1 118 ? 19.125 -20.25 -22.891 1 96.38 118 LYS B CA 1
ATOM 3162 C C . LYS B 1 118 ? 20.094 -21.328 -22.406 1 96.38 118 LYS B C 1
ATOM 3164 O O . LYS B 1 118 ? 19.844 -22.516 -22.594 1 96.38 118 LYS B O 1
ATOM 3169 N N . LYS B 1 119 ? 21.172 -20.922 -21.812 1 96.5 119 LYS B N 1
ATOM 3170 C CA . LYS B 1 119 ? 22.156 -21.875 -21.297 1 96.5 119 LYS B CA 1
ATOM 3171 C C . LYS B 1 119 ? 21.75 -22.406 -19.922 1 96.5 119 LYS B C 1
ATOM 3173 O O . LYS B 1 119 ? 22.453 -23.25 -19.359 1 96.5 119 LYS B O 1
ATOM 3178 N N . GLY B 1 120 ? 20.688 -21.844 -19.359 1 96.25 120 GLY B N 1
ATOM 3179 C CA . GLY B 1 120 ? 20.219 -22.266 -18.047 1 96.25 120 GLY B CA 1
ATOM 3180 C C . GLY B 1 120 ? 20.875 -21.516 -16.906 1 96.25 120 GLY B C 1
ATOM 3181 O O . GLY B 1 120 ? 20.75 -21.906 -15.734 1 96.25 120 GLY B O 1
ATOM 3182 N N . GLU B 1 121 ? 21.562 -20.5 -17.234 1 98 121 GLU B N 1
ATOM 3183 C CA . GLU B 1 121 ? 22.203 -19.688 -16.203 1 98 121 GLU B CA 1
ATOM 3184 C C . GLU B 1 121 ? 21.219 -18.688 -15.609 1 98 121 GLU B C 1
ATOM 3186 O O . GLU B 1 121 ? 20.328 -18.188 -16.312 1 98 121 GLU B O 1
ATOM 3191 N N . ILE B 1 122 ? 21.422 -18.391 -14.336 1 98.56 122 ILE B N 1
ATOM 3192 C CA . ILE B 1 122 ? 20.562 -17.469 -13.602 1 98.56 122 ILE B CA 1
ATOM 3193 C C . ILE B 1 122 ? 21.281 -16.156 -13.359 1 98.56 122 ILE B C 1
ATOM 3195 O O . ILE B 1 122 ? 22.453 -16.156 -12.945 1 98.56 122 ILE B O 1
ATOM 3199 N N . LEU B 1 123 ? 20.609 -15.055 -13.609 1 98.62 123 LEU B N 1
ATOM 3200 C CA . LEU B 1 123 ? 21.188 -13.734 -13.359 1 98.62 123 LEU B CA 1
ATOM 3201 C C . LEU B 1 123 ? 21.047 -13.359 -11.883 1 98.62 123 LEU B C 1
ATOM 3203 O O . LEU B 1 123 ? 19.938 -13.273 -11.359 1 98.62 123 LEU B O 1
ATOM 3207 N N . LEU B 1 124 ? 22.156 -13.172 -11.195 1 98.19 124 LEU B N 1
ATOM 3208 C CA . LEU B 1 124 ? 22.188 -12.742 -9.805 1 98.19 124 LEU B CA 1
ATOM 3209 C C . LEU B 1 124 ? 23 -11.469 -9.641 1 98.19 124 LEU B C 1
ATOM 3211 O O . LEU B 1 124 ? 23.812 -11.141 -10.508 1 98.19 124 LEU B O 1
ATOM 3215 N N . MET B 1 125 ? 22.734 -10.781 -8.539 1 97.06 125 MET B N 1
ATOM 3216 C CA . MET B 1 125 ? 23.484 -9.555 -8.289 1 97.06 125 MET B CA 1
ATOM 3217 C C . MET B 1 125 ? 23.703 -9.336 -6.797 1 97.06 125 MET B C 1
ATOM 3219 O O . MET B 1 125 ? 23.047 -9.977 -5.973 1 97.06 125 MET B O 1
ATOM 3223 N N . LYS B 1 126 ? 24.641 -8.5 -6.438 1 95.31 126 LYS B N 1
ATOM 3224 C CA . LYS B 1 126 ? 24.922 -8.039 -5.082 1 95.31 126 LYS B CA 1
ATOM 3225 C C . LYS B 1 126 ? 24.797 -6.52 -4.984 1 95.31 126 LYS B C 1
ATOM 3227 O O . LYS B 1 126 ? 25.203 -5.797 -5.895 1 95.31 126 LYS B O 1
ATOM 3232 N N . GLU B 1 127 ? 24.266 -6.129 -3.922 1 90.94 127 GLU B N 1
ATOM 3233 C CA . GLU B 1 127 ? 24.156 -4.695 -3.686 1 90.94 127 GLU B CA 1
ATOM 3234 C C . GLU B 1 127 ? 25.422 -4.145 -3.041 1 90.94 127 GLU B C 1
ATOM 3236 O O . GLU B 1 127 ? 26.141 -4.867 -2.35 1 90.94 127 GLU B O 1
ATOM 3241 N N . LYS B 1 128 ? 25.625 -2.834 -3.225 1 88.06 128 LYS B N 1
ATOM 3242 C CA . LYS B 1 128 ? 26.797 -2.17 -2.643 1 88.06 128 LYS B CA 1
ATOM 3243 C C . LYS B 1 128 ? 26.547 -1.831 -1.174 1 88.06 128 LYS B C 1
ATOM 3245 O O . LYS B 1 128 ? 27.484 -1.867 -0.365 1 88.06 128 LYS B O 1
ATOM 3250 N N . ARG B 1 129 ? 25.359 -1.554 -0.958 1 80.12 129 ARG B N 1
ATOM 3251 C CA . ARG B 1 129 ? 25 -1.153 0.398 1 80.12 129 ARG B CA 1
ATOM 3252 C C . ARG B 1 129 ? 23.625 -1.7 0.783 1 80.12 129 ARG B C 1
ATOM 3254 O O . ARG B 1 129 ? 22.812 -2.023 -0.087 1 80.12 129 ARG B O 1
ATOM 3261 N N . GLY B 1 130 ? 23.391 -1.929 2.086 1 79.69 130 GLY B N 1
ATOM 3262 C CA . GLY B 1 130 ? 22.109 -2.434 2.584 1 79.69 130 GLY B CA 1
ATOM 3263 C C . GLY B 1 130 ? 22.281 -3.48 3.672 1 79.69 130 GLY B C 1
ATOM 3264 O O . GLY B 1 130 ? 23.375 -3.678 4.191 1 79.69 130 GLY B O 1
ATOM 3265 N N . SER B 1 131 ? 21.125 -4.02 3.969 1 75.69 131 SER B N 1
ATOM 3266 C CA . SER B 1 131 ? 21.109 -4.988 5.062 1 75.69 131 SER B CA 1
ATOM 3267 C C . SER B 1 131 ? 21.547 -6.371 4.586 1 75.69 131 SER B C 1
ATOM 3269 O O . SER B 1 131 ? 22.031 -7.184 5.375 1 75.69 131 SER B O 1
ATOM 3271 N N . TYR B 1 132 ? 21.328 -6.66 3.322 1 80.75 132 TYR B N 1
ATOM 3272 C CA . TYR B 1 132 ? 21.734 -7.926 2.719 1 80.75 132 TYR B CA 1
ATOM 3273 C C . TYR B 1 132 ? 22.734 -7.695 1.594 1 80.75 132 TYR B C 1
ATOM 3275 O O . TYR B 1 132 ? 22.438 -7.008 0.616 1 80.75 132 TYR B O 1
ATOM 3283 N N . LEU B 1 133 ? 23.859 -8.32 1.732 1 87 133 LEU B N 1
ATOM 3284 C CA . LEU B 1 133 ? 24.922 -8.047 0.772 1 87 133 LEU B CA 1
ATOM 3285 C C . LEU B 1 133 ? 25.312 -9.305 0.014 1 87 133 LEU B C 1
ATOM 3287 O O . LEU B 1 133 ? 26.344 -9.336 -0.664 1 87 133 LEU B O 1
ATOM 3291 N N . GLY B 1 134 ? 24.484 -10.375 0.151 1 93.5 134 GLY B N 1
ATOM 3292 C CA . GLY B 1 134 ? 24.719 -11.594 -0.612 1 93.5 134 GLY B CA 1
ATOM 3293 C C . GLY B 1 134 ? 24.078 -11.562 -1.984 1 93.5 134 GLY B C 1
ATOM 3294 O O . GLY B 1 134 ? 23.5 -10.547 -2.385 1 93.5 134 GLY B O 1
ATOM 3295 N N . TRP B 1 135 ? 24.281 -12.656 -2.66 1 96.44 135 TRP B N 1
ATOM 3296 C CA . TRP B 1 135 ? 23.703 -12.789 -3.988 1 96.44 135 TRP B CA 1
ATOM 3297 C C . TRP B 1 135 ? 22.172 -12.852 -3.904 1 96.44 135 TRP B C 1
ATOM 3299 O O . TRP B 1 135 ? 21.625 -13.531 -3.037 1 96.44 135 TRP B O 1
ATOM 3309 N N . LYS B 1 136 ? 21.562 -12.148 -4.734 1 97.12 136 LYS B N 1
ATOM 3310 C CA . LYS B 1 136 ? 20.094 -12.117 -4.801 1 97.12 136 LYS B CA 1
ATOM 3311 C C . LYS B 1 136 ? 19.625 -11.891 -6.234 1 97.12 136 LYS B C 1
ATOM 3313 O O . LYS B 1 136 ? 20.422 -11.609 -7.125 1 97.12 136 LYS B O 1
ATOM 3318 N N . PHE B 1 137 ? 18.359 -12.055 -6.453 1 98.19 137 PHE B N 1
ATOM 3319 C CA . PHE B 1 137 ? 17.781 -11.719 -7.746 1 98.19 137 PHE B CA 1
ATOM 3320 C C . PHE B 1 137 ? 17.703 -10.203 -7.926 1 98.19 137 PHE B C 1
ATOM 3322 O O . PHE B 1 137 ? 17.406 -9.477 -6.977 1 98.19 137 PHE B O 1
ATOM 3329 N N . PRO B 1 138 ? 18.047 -9.711 -9.148 1 98.06 138 PRO B N 1
ATOM 3330 C CA . PRO B 1 138 ? 17.797 -8.289 -9.375 1 98.06 138 PRO B CA 1
ATOM 3331 C C . PRO B 1 138 ? 16.344 -7.898 -9.172 1 98.06 138 PRO B C 1
ATOM 3333 O O . PRO B 1 138 ? 15.438 -8.672 -9.508 1 98.06 138 PRO B O 1
ATOM 3336 N N . GLY B 1 139 ? 16.047 -6.781 -8.656 1 97.06 139 GLY B N 1
ATOM 3337 C CA . GLY B 1 139 ? 14.695 -6.34 -8.367 1 97.06 139 GLY B CA 1
ATOM 3338 C C . GLY B 1 139 ? 14.648 -5.055 -7.562 1 97.06 139 GLY B C 1
ATOM 3339 O O . GLY B 1 139 ? 15.641 -4.328 -7.48 1 97.06 139 GLY B O 1
ATOM 3340 N N . GLY B 1 140 ? 13.469 -4.719 -7.047 1 95.62 140 GLY B N 1
ATOM 3341 C CA . GLY B 1 140 ? 13.234 -3.508 -6.277 1 95.62 140 GLY B CA 1
ATOM 3342 C C . GLY B 1 140 ? 11.758 -3.203 -6.082 1 95.62 140 GLY B C 1
ATOM 3343 O O . GLY B 1 140 ? 10.922 -4.098 -6.184 1 95.62 140 GLY B O 1
ATOM 3344 N N . MET B 1 141 ? 11.547 -2.018 -5.793 1 95.06 141 MET B N 1
ATOM 3345 C CA . MET B 1 141 ? 10.172 -1.598 -5.543 1 95.06 141 MET B CA 1
ATOM 3346 C C . MET B 1 141 ? 9.523 -1.077 -6.82 1 95.06 141 MET B C 1
ATOM 3348 O O . MET B 1 141 ? 10.172 -0.4 -7.621 1 95.06 141 MET B O 1
ATOM 3352 N N . ALA B 1 142 ? 8.25 -1.373 -6.922 1 95.94 142 ALA B N 1
ATOM 3353 C CA . ALA B 1 142 ? 7.488 -0.799 -8.023 1 95.94 142 ALA B CA 1
ATOM 3354 C C . ALA B 1 142 ? 7.254 0.694 -7.812 1 95.94 142 ALA B C 1
ATOM 3356 O O . ALA B 1 142 ? 7.074 1.146 -6.68 1 95.94 142 ALA B O 1
ATOM 3357 N N . ASP B 1 143 ? 7.203 1.482 -8.906 1 94.38 143 ASP B N 1
ATOM 3358 C CA . ASP B 1 143 ? 6.82 2.891 -8.883 1 94.38 143 ASP B CA 1
ATOM 3359 C C . ASP B 1 143 ? 5.312 3.053 -9.062 1 94.38 143 ASP B C 1
ATOM 3361 O O . ASP B 1 143 ? 4.645 2.16 -9.594 1 94.38 143 ASP B O 1
ATOM 3365 N N . PRO B 1 144 ? 4.828 4.18 -8.633 1 92.44 144 PRO B N 1
ATOM 3366 C CA . PRO B 1 144 ? 3.416 4.43 -8.93 1 92.44 144 PRO B CA 1
ATOM 3367 C C . PRO B 1 144 ? 3.098 4.32 -10.422 1 92.44 144 PRO B C 1
ATOM 3369 O O . PRO B 1 144 ? 3.908 4.723 -11.258 1 92.44 144 PRO B O 1
ATOM 3372 N N . ASN B 1 145 ? 1.918 3.715 -10.758 1 91.62 145 ASN B N 1
ATOM 3373 C CA . ASN B 1 145 ? 1.408 3.578 -12.117 1 91.62 145 ASN B CA 1
ATOM 3374 C C . ASN B 1 145 ? 2.195 2.537 -12.906 1 91.62 145 ASN B C 1
ATOM 3376 O O . ASN B 1 145 ? 2.18 2.547 -14.141 1 91.62 145 ASN B O 1
ATOM 3380 N N . GLU B 1 146 ? 2.922 1.694 -12.266 1 94.69 146 GLU B N 1
ATOM 3381 C CA . GLU B 1 146 ? 3.678 0.623 -12.906 1 94.69 146 GLU B CA 1
ATOM 3382 C C . GLU B 1 146 ? 3.055 -0.74 -12.625 1 94.69 146 GLU B C 1
ATOM 3384 O O . GLU B 1 146 ? 2.74 -1.056 -11.477 1 94.69 146 GLU B O 1
ATOM 3389 N N . SER B 1 147 ? 2.846 -1.475 -13.68 1 95.56 147 SER B N 1
ATOM 3390 C CA . SER B 1 147 ? 2.416 -2.855 -13.492 1 95.56 147 SER B CA 1
ATOM 3391 C C . SER B 1 147 ? 3.557 -3.725 -12.969 1 95.56 147 SER B C 1
ATOM 3393 O O . SER B 1 147 ? 4.723 -3.332 -13.031 1 95.56 147 SER B O 1
ATOM 3395 N N . ILE B 1 148 ? 3.232 -4.895 -12.453 1 97.5 148 ILE B N 1
ATOM 3396 C CA . ILE B 1 148 ? 4.223 -5.828 -11.93 1 97.5 148 ILE B CA 1
ATOM 3397 C C . ILE B 1 148 ? 5.207 -6.207 -13.039 1 97.5 148 ILE B C 1
ATOM 3399 O O . ILE B 1 148 ? 6.422 -6.098 -12.859 1 97.5 148 ILE B O 1
ATOM 3403 N N . PRO B 1 149 ? 4.734 -6.523 -14.25 1 98.06 149 PRO B N 1
ATOM 3404 C CA . PRO B 1 149 ? 5.668 -6.828 -15.336 1 98.06 149 PRO B CA 1
ATOM 3405 C C . PRO B 1 149 ? 6.574 -5.648 -15.688 1 98.06 149 PRO B C 1
ATOM 3407 O O . PRO B 1 149 ? 7.789 -5.82 -15.82 1 98.06 149 PRO B O 1
ATOM 3410 N N . ALA B 1 150 ? 5.996 -4.469 -15.773 1 97.62 150 ALA B N 1
ATOM 3411 C CA . ALA B 1 150 ? 6.781 -3.289 -16.125 1 97.62 150 ALA B CA 1
ATOM 3412 C C . ALA B 1 150 ? 7.844 -3.006 -15.062 1 97.62 150 ALA B C 1
ATOM 3414 O O . ALA B 1 150 ? 8.977 -2.648 -15.391 1 97.62 150 ALA B O 1
ATOM 3415 N N . ALA B 1 151 ? 7.504 -3.148 -13.836 1 98.06 151 ALA B N 1
ATOM 3416 C CA . ALA B 1 151 ? 8.414 -2.863 -12.727 1 98.06 151 ALA B CA 1
ATOM 3417 C C . ALA B 1 151 ? 9.617 -3.797 -12.758 1 98.06 151 ALA B C 1
ATOM 3419 O O . ALA B 1 151 ? 10.758 -3.346 -12.648 1 98.06 151 ALA B O 1
ATOM 3420 N N . VAL B 1 152 ? 9.367 -5.094 -12.922 1 98.62 152 VAL B N 1
ATOM 3421 C CA . VAL B 1 152 ? 10.461 -6.051 -12.836 1 98.62 152 VAL B CA 1
ATOM 3422 C C . VAL B 1 152 ? 11.375 -5.91 -14.055 1 98.62 152 VAL B C 1
ATOM 3424 O O . VAL B 1 152 ? 12.594 -6.055 -13.945 1 98.62 152 VAL B O 1
ATOM 3427 N N . GLU B 1 153 ? 10.781 -5.645 -15.18 1 98.69 153 GLU B N 1
ATOM 3428 C CA . GLU B 1 153 ? 11.594 -5.43 -16.375 1 98.69 153 GLU B CA 1
ATOM 3429 C C . GLU B 1 153 ? 12.484 -4.203 -16.219 1 98.69 153 GLU B C 1
ATOM 3431 O O . GLU B 1 153 ? 13.672 -4.246 -16.562 1 98.69 153 GLU B O 1
ATOM 3436 N N . ARG B 1 154 ? 11.953 -3.174 -15.68 1 98.19 154 ARG B N 1
ATOM 3437 C CA . ARG B 1 154 ? 12.734 -1.959 -15.461 1 98.19 154 ARG B CA 1
ATOM 3438 C C . ARG B 1 154 ? 13.844 -2.195 -14.445 1 98.19 154 ARG B C 1
ATOM 3440 O O . ARG B 1 154 ? 15 -1.84 -14.695 1 98.19 154 ARG B O 1
ATOM 3447 N N . GLU B 1 155 ? 13.523 -2.814 -13.32 1 97.75 155 GLU B N 1
ATOM 3448 C CA . GLU B 1 155 ? 14.484 -3.021 -12.242 1 97.75 155 GLU B CA 1
ATOM 3449 C C . GLU B 1 155 ? 15.648 -3.896 -12.703 1 97.75 155 GLU B C 1
ATOM 3451 O O . GLU B 1 155 ? 16.812 -3.623 -12.375 1 97.75 155 GLU B O 1
ATOM 3456 N N . VAL B 1 156 ? 15.352 -4.965 -13.438 1 98.31 156 VAL B N 1
ATOM 3457 C CA . VAL B 1 156 ? 16.391 -5.852 -13.93 1 98.31 156 VAL B CA 1
ATOM 3458 C C . VAL B 1 156 ? 17.328 -5.082 -14.859 1 98.31 156 VAL B C 1
ATOM 3460 O O . VAL B 1 156 ? 18.547 -5.184 -14.742 1 98.31 156 VAL B O 1
ATOM 3463 N N . PHE B 1 157 ? 16.75 -4.305 -15.719 1 98.12 157 PHE B N 1
ATOM 3464 C CA . PHE B 1 157 ? 17.562 -3.52 -16.656 1 98.12 157 PHE B CA 1
ATOM 3465 C C . PHE B 1 157 ? 18.391 -2.488 -15.898 1 98.12 157 PHE B C 1
ATOM 3467 O O . PHE B 1 157 ? 19.594 -2.342 -16.172 1 98.12 157 PHE B O 1
ATOM 3474 N N . GLU B 1 158 ? 17.797 -1.768 -14.984 1 96.31 158 GLU B N 1
ATOM 3475 C CA . GLU B 1 158 ? 18.484 -0.718 -14.234 1 96.31 158 GLU B CA 1
ATOM 3476 C C . GLU B 1 158 ? 19.672 -1.281 -13.453 1 96.31 158 GLU B C 1
ATOM 3478 O O . GLU B 1 158 ? 20.734 -0.675 -13.422 1 96.31 158 GLU B O 1
ATOM 3483 N N . GLU B 1 159 ? 19.484 -2.432 -12.844 1 96.5 159 GLU B N 1
ATOM 3484 C CA . GLU B 1 159 ? 20.484 -2.939 -11.914 1 96.5 159 GLU B CA 1
ATOM 3485 C C . GLU B 1 159 ? 21.562 -3.74 -12.648 1 96.5 159 GLU B C 1
ATOM 3487 O O . GLU B 1 159 ? 22.688 -3.824 -12.18 1 96.5 159 GLU B O 1
ATOM 3492 N N . THR B 1 160 ? 21.25 -4.352 -13.844 1 97.44 160 THR B N 1
ATOM 3493 C CA . THR B 1 160 ? 22.188 -5.305 -14.43 1 97.44 160 THR B CA 1
ATOM 3494 C C . THR B 1 160 ? 22.484 -4.941 -15.883 1 97.44 160 THR B C 1
ATOM 3496 O O . THR B 1 160 ? 23.438 -5.465 -16.469 1 97.44 160 THR B O 1
ATOM 3499 N N . GLY B 1 161 ? 21.688 -4.074 -16.469 1 97.12 161 GLY B N 1
ATOM 3500 C CA . GLY B 1 161 ? 21.828 -3.715 -17.875 1 97.12 161 GLY B CA 1
ATOM 3501 C C . GLY B 1 161 ? 21.219 -4.73 -18.812 1 97.12 161 GLY B C 1
ATOM 3502 O O . GLY B 1 161 ? 21.203 -4.527 -20.031 1 97.12 161 GLY B O 1
ATOM 3503 N N . VAL B 1 162 ? 20.703 -5.805 -18.344 1 97.88 162 VAL B N 1
ATOM 3504 C CA . VAL B 1 162 ? 20.141 -6.863 -19.188 1 97.88 162 VAL B CA 1
ATOM 3505 C C . VAL B 1 162 ? 18.656 -6.57 -19.469 1 97.88 162 VAL B C 1
ATOM 3507 O O . VAL B 1 162 ? 17.875 -6.352 -18.547 1 97.88 162 VAL B O 1
ATOM 3510 N N . LYS B 1 163 ? 18.328 -6.516 -20.719 1 98.19 163 LYS B N 1
ATOM 3511 C CA . LYS B 1 163 ? 16.922 -6.402 -21.109 1 98.19 163 LYS B CA 1
ATOM 3512 C C . LYS B 1 163 ? 16.234 -7.766 -21.109 1 98.19 163 LYS B C 1
ATOM 3514 O O . LYS B 1 163 ? 16.578 -8.641 -21.906 1 98.19 163 LYS B O 1
ATOM 3519 N N . ALA B 1 164 ? 15.312 -7.965 -20.203 1 98.56 164 ALA B N 1
ATOM 3520 C CA . ALA B 1 164 ? 14.586 -9.227 -20.078 1 98.56 164 ALA B CA 1
ATOM 3521 C C . ALA B 1 164 ? 13.078 -9 -20.094 1 98.56 164 ALA B C 1
ATOM 3523 O O . ALA B 1 164 ? 12.602 -7.914 -19.75 1 98.56 164 ALA B O 1
ATOM 3524 N N . LYS B 1 165 ? 12.367 -10.008 -20.484 1 98.38 165 LYS B N 1
ATOM 3525 C CA . LYS B 1 165 ? 10.914 -9.922 -20.594 1 98.38 165 LYS B CA 1
ATOM 3526 C C . LYS B 1 165 ? 10.227 -10.781 -19.531 1 98.38 165 LYS B C 1
ATOM 3528 O O . LYS B 1 165 ? 10.656 -11.914 -19.266 1 98.38 165 LYS B O 1
ATOM 3533 N N . PHE B 1 166 ? 9.211 -10.258 -18.969 1 98.06 166 PHE B N 1
ATOM 3534 C CA . PHE B 1 166 ? 8.383 -10.961 -18 1 98.06 166 PHE B CA 1
ATOM 3535 C C . PHE B 1 166 ? 7.656 -12.133 -18.656 1 98.06 166 PHE B C 1
ATOM 3537 O O . PHE B 1 166 ? 7.168 -12.016 -19.781 1 98.06 166 PHE B O 1
ATOM 3544 N N . SER B 1 167 ? 7.574 -13.258 -17.953 1 95.75 167 SER B N 1
ATOM 3545 C CA . SER B 1 167 ? 6.801 -14.398 -18.422 1 95.75 167 SER B CA 1
ATOM 3546 C C . SER B 1 167 ? 5.691 -14.773 -17.453 1 95.75 167 SER B C 1
ATOM 3548 O O . SER B 1 167 ? 4.512 -14.766 -17.812 1 95.75 167 SER B O 1
ATOM 3550 N N . ASN B 1 168 ? 6.137 -15.031 -16.188 1 95.88 168 ASN B N 1
ATOM 3551 C CA . ASN B 1 168 ? 5.223 -15.539 -15.164 1 95.88 168 ASN B CA 1
ATOM 3552 C C . ASN B 1 168 ? 5.578 -15 -13.781 1 95.88 168 ASN B C 1
ATOM 3554 O O . ASN B 1 168 ? 6.727 -14.633 -13.531 1 95.88 168 ASN B O 1
ATOM 3558 N N . VAL B 1 169 ? 4.484 -15 -12.953 1 97.81 169 VAL B N 1
ATOM 3559 C CA . VAL B 1 169 ? 4.773 -14.945 -11.523 1 97.81 169 VAL B CA 1
ATOM 3560 C C . VAL B 1 169 ? 5.102 -16.344 -11.008 1 97.81 169 VAL B C 1
ATOM 3562 O O . VAL B 1 169 ? 4.285 -17.266 -11.125 1 97.81 169 VAL B O 1
ATOM 3565 N N . LEU B 1 170 ? 6.277 -16.516 -10.539 1 97.25 170 LEU B N 1
ATOM 3566 C CA . LEU B 1 170 ? 6.711 -17.812 -10.031 1 97.25 170 LEU B CA 1
ATOM 3567 C C . LEU B 1 170 ? 6.113 -18.078 -8.656 1 97.25 170 LEU B C 1
ATOM 3569 O O . LEU B 1 170 ? 5.621 -19.188 -8.391 1 97.25 170 LEU B O 1
ATOM 3573 N N . THR B 1 171 ? 6.203 -17.188 -7.82 1 96.81 171 THR B N 1
ATOM 3574 C CA . THR B 1 171 ? 5.715 -17.172 -6.449 1 96.81 171 THR B CA 1
ATOM 3575 C C . THR B 1 171 ? 5.691 -15.758 -5.887 1 96.81 171 THR B C 1
ATOM 3577 O O . THR B 1 171 ? 6.133 -14.82 -6.551 1 96.81 171 THR B O 1
ATOM 3580 N N . PHE B 1 172 ? 5.078 -15.586 -4.75 1 97.12 172 PHE B N 1
ATOM 3581 C CA . PHE B 1 172 ? 5.148 -14.297 -4.062 1 97.12 172 PHE B CA 1
ATOM 3582 C C . PHE B 1 172 ? 5.008 -14.484 -2.555 1 97.12 172 PHE B C 1
ATOM 3584 O O . PHE B 1 172 ? 4.547 -15.531 -2.094 1 97.12 172 PHE B O 1
ATOM 3591 N N . ARG B 1 173 ? 5.465 -13.547 -1.844 1 95.75 173 ARG B N 1
ATOM 3592 C CA . ARG B 1 173 ? 5.348 -13.57 -0.389 1 95.75 173 ARG B CA 1
ATOM 3593 C C . ARG B 1 173 ? 4.668 -12.305 0.127 1 95.75 173 ARG B C 1
ATOM 3595 O O . ARG B 1 173 ? 4.707 -11.266 -0.526 1 95.75 173 ARG B O 1
ATOM 3602 N N . HIS B 1 174 ? 4.004 -12.422 1.206 1 96.06 174 HIS B N 1
ATOM 3603 C CA . HIS B 1 174 ? 3.32 -11.328 1.883 1 96.06 174 HIS B CA 1
ATOM 3604 C C . HIS B 1 174 ? 3.77 -11.211 3.336 1 96.06 174 HIS B C 1
ATOM 3606 O O . HIS B 1 174 ? 3.672 -12.172 4.098 1 96.06 174 HIS B O 1
ATOM 3612 N N . ILE B 1 175 ? 4.348 -10.094 3.641 1 92.88 175 ILE B N 1
ATOM 3613 C CA . ILE B 1 175 ? 4.633 -9.727 5.023 1 92.88 175 ILE B CA 1
ATOM 3614 C C . ILE B 1 175 ? 3.578 -8.742 5.52 1 92.88 175 ILE B C 1
ATOM 3616 O O . ILE B 1 175 ? 3.479 -7.621 5.012 1 92.88 175 ILE B O 1
ATOM 3620 N N . SER B 1 176 ? 2.816 -9.164 6.492 1 88.62 176 SER B N 1
ATOM 3621 C CA . SER B 1 176 ? 1.69 -8.344 6.938 1 88.62 176 SER B CA 1
ATOM 3622 C C . SER B 1 176 ? 2.105 -7.391 8.047 1 88.62 176 SER B C 1
ATOM 3624 O O . SER B 1 176 ? 1.424 -6.395 8.305 1 88.62 176 SER B O 1
ATOM 3626 N N . SER B 1 177 ? 3.092 -7.754 8.812 1 81.69 177 SER B N 1
ATOM 3627 C CA . SER B 1 177 ? 3.568 -6.91 9.906 1 81.69 177 SER B CA 1
ATOM 3628 C C . SER B 1 177 ? 5.086 -6.766 9.875 1 81.69 177 SER B C 1
ATOM 3630 O O . SER B 1 177 ? 5.797 -7.707 9.516 1 81.69 177 SER B O 1
ATOM 3632 N N . GLY B 1 178 ? 5.531 -5.562 10 1 69.44 178 GLY B N 1
ATOM 3633 C CA . GLY B 1 178 ? 6.969 -5.352 10.047 1 69.44 178 GLY B CA 1
ATOM 3634 C C . GLY B 1 178 ? 7.539 -4.852 8.734 1 69.44 178 GLY B C 1
ATOM 3635 O O . GLY B 1 178 ? 8.711 -5.098 8.422 1 69.44 178 GLY B O 1
ATOM 3636 N N . GLY B 1 179 ? 6.68 -4.352 7.957 1 65.88 179 GLY B N 1
ATOM 3637 C CA . GLY B 1 179 ? 7.199 -3.723 6.75 1 65.88 179 GLY B CA 1
ATOM 3638 C C . GLY B 1 179 ? 8.109 -2.543 7.035 1 65.88 179 GLY B C 1
ATOM 3639 O O . GLY B 1 179 ? 8.562 -2.365 8.164 1 65.88 179 GLY B O 1
ATOM 3640 N N . PHE B 1 180 ? 8.477 -1.812 5.977 1 70.81 180 PHE B N 1
ATOM 3641 C CA . PHE B 1 180 ? 9.445 -0.722 6.031 1 70.81 180 PHE B CA 1
ATOM 3642 C C . PHE B 1 180 ? 8.945 0.396 6.941 1 70.81 180 PHE B C 1
ATOM 3644 O O . PHE B 1 180 ? 9.75 1.104 7.559 1 70.81 180 PHE B O 1
ATOM 3651 N N . TYR B 1 181 ? 7.602 0.447 7 1 84 181 TYR B N 1
ATOM 3652 C CA . TYR B 1 181 ? 6.969 1.49 7.801 1 84 181 TYR B CA 1
ATOM 3653 C C . TYR B 1 181 ? 5.988 0.891 8.797 1 84 181 TYR B C 1
ATOM 3655 O O . TYR B 1 181 ? 5.469 -0.208 8.586 1 84 181 TYR B O 1
ATOM 3663 N N . PRO B 1 182 ? 5.812 1.63 9.898 1 82.81 182 PRO B N 1
ATOM 3664 C CA . PRO B 1 182 ? 4.844 1.104 10.867 1 82.81 182 PRO B CA 1
ATOM 3665 C C . PRO B 1 182 ? 3.477 0.84 10.242 1 82.81 182 PRO B C 1
ATOM 3667 O O . PRO B 1 182 ? 3.014 1.618 9.406 1 82.81 182 PRO B O 1
ATOM 3670 N N . LYS B 1 183 ? 2.879 -0.327 10.586 1 87 183 LYS B N 1
ATOM 3671 C CA . LYS B 1 183 ? 1.532 -0.713 10.18 1 87 183 LYS B CA 1
ATOM 3672 C C . LYS B 1 183 ? 1.442 -0.882 8.664 1 87 183 LYS B C 1
ATOM 3674 O O . LYS B 1 183 ? 0.402 -0.602 8.062 1 87 183 LYS B O 1
ATOM 3679 N N . SER B 1 184 ? 2.588 -1.131 8.094 1 91.44 184 SER B N 1
ATOM 3680 C CA . SER B 1 184 ? 2.602 -1.37 6.652 1 91.44 184 SER B CA 1
ATOM 3681 C C . SER B 1 184 ? 2.963 -2.818 6.336 1 91.44 184 SER B C 1
ATOM 3683 O O . SER B 1 184 ? 3.559 -3.51 7.164 1 91.44 184 SER B O 1
ATOM 3685 N N . GLY B 1 185 ? 2.543 -3.27 5.223 1 93.12 185 GLY B N 1
ATOM 3686 C CA . GLY B 1 185 ? 2.902 -4.586 4.719 1 93.12 185 GLY B CA 1
ATOM 3687 C C . GLY B 1 185 ? 3.75 -4.527 3.461 1 93.12 185 GLY B C 1
ATOM 3688 O O . GLY B 1 185 ? 4.125 -3.447 3.008 1 93.12 185 GLY B O 1
ATOM 3689 N N . ASP B 1 186 ? 4.078 -5.715 3.012 1 95 186 ASP B N 1
ATOM 3690 C CA . ASP B 1 186 ? 4.918 -5.848 1.825 1 95 186 ASP B CA 1
ATOM 3691 C C . ASP B 1 186 ? 4.562 -7.105 1.037 1 95 186 ASP B C 1
ATOM 3693 O O . ASP B 1 186 ? 4.41 -8.188 1.614 1 95 186 ASP B O 1
ATOM 3697 N N . ILE B 1 187 ? 4.32 -6.914 -0.213 1 96.62 187 ILE B N 1
ATOM 3698 C CA . ILE B 1 187 ? 4.211 -8.055 -1.113 1 96.62 187 ILE B CA 1
ATOM 3699 C C . ILE B 1 187 ? 5.383 -8.055 -2.092 1 96.62 187 ILE B C 1
ATOM 3701 O O . ILE B 1 187 ? 5.715 -7.02 -2.67 1 96.62 187 ILE B O 1
ATOM 3705 N N . TYR B 1 188 ? 6.035 -9.156 -2.154 1 97 188 TYR B N 1
ATOM 3706 C CA . TYR B 1 188 ? 7.195 -9.336 -3.018 1 97 188 TYR B CA 1
ATOM 3707 C C . TYR B 1 188 ? 6.934 -10.414 -4.066 1 97 188 TYR B C 1
ATOM 3709 O O . TYR B 1 188 ? 6.816 -11.594 -3.74 1 97 188 TYR B O 1
ATOM 3717 N N . PHE B 1 189 ? 6.863 -10.031 -5.367 1 98.31 189 PHE B N 1
ATOM 3718 C CA . PHE B 1 189 ? 6.617 -10.953 -6.465 1 98.31 189 PHE B CA 1
ATOM 3719 C C . PHE B 1 189 ? 7.93 -11.398 -7.102 1 98.31 189 PHE B C 1
ATOM 3721 O O . PHE B 1 189 ? 8.75 -10.57 -7.492 1 98.31 189 PHE B O 1
ATOM 3728 N N . LEU B 1 190 ? 8.117 -12.68 -7.191 1 98.62 190 LEU B N 1
ATOM 3729 C CA . LEU B 1 190 ? 9.219 -13.25 -7.953 1 98.62 190 LEU B CA 1
ATOM 3730 C C . LEU B 1 190 ? 8.75 -13.688 -9.344 1 98.62 190 LEU B C 1
ATOM 3732 O O . LEU B 1 190 ? 7.848 -14.516 -9.461 1 98.62 190 LEU B O 1
ATOM 3736 N N . CYS B 1 191 ? 9.391 -13.148 -10.352 1 98.62 191 CYS B N 1
ATOM 3737 C CA . CYS B 1 191 ? 8.891 -13.305 -11.711 1 98.62 191 CYS B CA 1
ATOM 3738 C C . CYS B 1 191 ? 9.906 -14.023 -12.586 1 98.62 191 CYS B C 1
ATOM 3740 O O . CYS B 1 191 ? 11.086 -13.664 -12.602 1 98.62 191 CYS B O 1
ATOM 3742 N N . VAL B 1 192 ? 9.438 -14.969 -13.305 1 98.19 192 VAL B N 1
ATOM 3743 C CA . VAL B 1 192 ? 10.273 -15.633 -14.305 1 98.19 192 VAL B CA 1
ATOM 3744 C C . VAL B 1 192 ? 10.445 -14.719 -15.516 1 98.19 192 VAL B C 1
ATOM 3746 O O . VAL B 1 192 ? 9.477 -14.141 -16.016 1 98.19 192 VAL B O 1
ATOM 3749 N N . MET B 1 193 ? 11.695 -14.562 -15.922 1 98.5 193 MET B N 1
ATOM 3750 C CA . MET B 1 193 ? 12 -13.719 -17.078 1 98.5 193 MET B CA 1
ATOM 3751 C C . MET B 1 193 ? 13.016 -14.391 -17.984 1 98.5 193 MET B C 1
ATOM 3753 O O . MET B 1 193 ? 13.75 -15.273 -17.562 1 98.5 193 MET B O 1
ATOM 3757 N N . ARG B 1 194 ? 13.031 -13.914 -19.188 1 98.12 194 ARG B N 1
ATOM 3758 C CA . ARG B 1 194 ? 14.008 -14.328 -20.188 1 98.12 194 ARG B CA 1
ATOM 3759 C C . ARG B 1 194 ? 14.586 -13.125 -20.922 1 98.12 194 ARG B C 1
ATOM 3761 O O . ARG B 1 194 ? 13.875 -12.156 -21.188 1 98.12 194 ARG B O 1
ATOM 3768 N N . PRO B 1 195 ? 15.859 -13.266 -21.234 1 98.12 195 PRO B N 1
ATOM 3769 C CA . PRO B 1 195 ? 16.422 -12.172 -22.031 1 98.12 195 PRO B CA 1
ATOM 3770 C C . PRO B 1 195 ? 15.656 -11.93 -23.344 1 98.12 195 PRO B C 1
ATOM 3772 O O . PRO B 1 195 ? 15.219 -12.891 -23.984 1 98.12 195 PRO B O 1
ATOM 3775 N N . GLU B 1 196 ? 15.492 -10.703 -23.703 1 97.44 196 GLU B N 1
ATOM 3776 C CA . GLU B 1 196 ? 14.852 -10.367 -24.969 1 97.44 196 GLU B CA 1
ATOM 3777 C C . GLU B 1 196 ? 15.68 -10.844 -26.156 1 97.44 196 GLU B C 1
ATOM 3779 O O . GLU B 1 196 ? 15.125 -11.227 -27.188 1 97.44 196 GLU B O 1
ATOM 3784 N N . ASP B 1 197 ? 16.953 -10.711 -25.984 1 96.81 197 ASP B N 1
ATOM 3785 C CA . ASP B 1 197 ? 17.922 -11.117 -27 1 96.81 197 ASP B CA 1
ATOM 3786 C C . ASP B 1 197 ? 19.078 -11.883 -26.375 1 96.81 197 ASP B C 1
ATOM 3788 O O . ASP B 1 197 ? 19.922 -11.297 -25.672 1 96.81 197 ASP B O 1
ATOM 3792 N N . GLU B 1 198 ? 19.203 -13.094 -26.719 1 96.38 198 GLU B N 1
ATOM 3793 C CA . GLU B 1 198 ? 20.188 -13.984 -26.109 1 96.38 198 GLU B CA 1
ATOM 3794 C C . GLU B 1 198 ? 21.609 -13.602 -26.5 1 96.38 198 GLU B C 1
ATOM 3796 O O . GLU B 1 198 ? 22.578 -14.039 -25.875 1 96.38 198 GLU B O 1
ATOM 3801 N N . GLU B 1 199 ? 21.75 -12.844 -27.516 1 94.62 199 GLU B N 1
ATOM 3802 C CA . GLU B 1 199 ? 23.078 -12.43 -27.969 1 94.62 199 GLU B CA 1
ATOM 3803 C C . GLU B 1 199 ? 23.516 -11.141 -27.266 1 94.62 199 GLU B C 1
ATOM 3805 O O . GLU B 1 199 ? 24.672 -10.734 -27.375 1 94.62 199 GLU B O 1
ATOM 3810 N N . LYS B 1 200 ? 22.656 -10.5 -26.578 1 92.12 200 LYS B N 1
ATOM 3811 C CA . LYS B 1 200 ? 22.938 -9.25 -25.891 1 92.12 200 LYS B CA 1
ATOM 3812 C C . LYS B 1 200 ? 22.641 -9.359 -24.391 1 92.12 200 LYS B C 1
ATOM 3814 O O . LYS B 1 200 ? 21.797 -8.633 -23.875 1 92.12 200 LYS B O 1
ATOM 3819 N N . ILE B 1 201 ? 23.344 -10.227 -23.734 1 94.81 201 ILE B N 1
ATOM 3820 C CA . ILE B 1 201 ? 23.031 -10.453 -22.328 1 94.81 201 ILE B CA 1
ATOM 3821 C C . ILE B 1 201 ? 24.203 -10.023 -21.453 1 94.81 201 ILE B C 1
ATOM 3823 O O . ILE B 1 201 ? 24.328 -10.469 -20.312 1 94.81 201 ILE B O 1
ATOM 3827 N N . ASP B 1 202 ? 25.078 -9.242 -22.094 1 94.81 202 ASP B N 1
ATOM 3828 C CA . ASP B 1 202 ? 26.188 -8.711 -21.312 1 94.81 202 ASP B CA 1
ATOM 3829 C C . ASP B 1 202 ? 25.688 -7.84 -20.156 1 94.81 202 ASP B C 1
ATOM 3831 O O . ASP B 1 202 ? 24.781 -7.031 -20.328 1 94.81 202 ASP B O 1
ATOM 3835 N N . ILE B 1 203 ? 26.344 -8.031 -19.062 1 95.94 203 ILE B N 1
ATOM 3836 C CA . ILE B 1 203 ? 25.922 -7.324 -17.859 1 95.94 203 ILE B CA 1
ATOM 3837 C C . ILE B 1 203 ? 26.594 -5.957 -17.797 1 95.94 203 ILE B C 1
ATOM 3839 O O . ILE B 1 203 ? 27.812 -5.84 -18.016 1 95.94 203 ILE B O 1
ATOM 3843 N N . VAL B 1 204 ? 25.891 -4.984 -17.578 1 94.56 204 VAL B N 1
ATOM 3844 C CA . VAL B 1 204 ? 26.359 -3.639 -17.266 1 94.56 204 VAL B CA 1
ATOM 3845 C C . VAL B 1 204 ? 25.766 -3.166 -15.945 1 94.56 204 VAL B C 1
ATOM 3847 O O . VAL B 1 204 ? 24.703 -2.537 -15.922 1 94.56 204 VAL B O 1
ATOM 3850 N N . PRO B 1 205 ? 26.469 -3.416 -14.898 1 91.38 205 PRO B N 1
ATOM 3851 C CA . PRO B 1 205 ? 25.922 -3.109 -13.578 1 91.38 205 PRO B CA 1
ATOM 3852 C C . PRO B 1 205 ? 25.797 -1.609 -13.32 1 91.38 205 PRO B C 1
ATOM 3854 O O . PRO B 1 205 ? 26.641 -0.833 -13.789 1 91.38 205 PRO B O 1
ATOM 3857 N N . CYS B 1 206 ? 24.766 -1.281 -12.641 1 88.19 206 CYS B N 1
ATOM 3858 C CA . CYS B 1 206 ? 24.641 0.092 -12.164 1 88.19 206 CYS B CA 1
ATOM 3859 C C . CYS B 1 206 ? 25.75 0.424 -11.172 1 88.19 206 CYS B C 1
ATOM 3861 O O . CYS B 1 206 ? 25.828 -0.183 -10.102 1 88.19 206 CYS B O 1
ATOM 3863 N N . GLU B 1 207 ? 26.5 1.4 -11.352 1 86.19 207 GLU B N 1
ATOM 3864 C CA . GLU B 1 207 ? 27.656 1.742 -10.539 1 86.19 207 GLU B CA 1
ATOM 3865 C C . GLU B 1 207 ? 27.234 2.234 -9.156 1 86.19 207 GLU B C 1
ATOM 3867 O O . GLU B 1 207 ? 27.984 2.068 -8.18 1 86.19 207 GLU B O 1
ATOM 3872 N N . ARG B 1 208 ? 26.188 2.725 -9.047 1 82.31 208 ARG B N 1
ATOM 3873 C CA . ARG B 1 208 ? 25.75 3.332 -7.793 1 82.31 208 ARG B CA 1
ATOM 3874 C C . ARG B 1 208 ? 25.156 2.287 -6.855 1 82.31 208 ARG B C 1
ATOM 3876 O O . ARG B 1 208 ? 25.297 2.391 -5.637 1 82.31 208 ARG B O 1
ATOM 3883 N N . GLU B 1 209 ? 24.594 1.191 -7.391 1 84.5 209 GLU B N 1
ATOM 3884 C CA . GLU B 1 209 ? 23.766 0.316 -6.562 1 84.5 209 GLU B CA 1
ATOM 3885 C C . GLU B 1 209 ? 24.328 -1.104 -6.531 1 84.5 209 GLU B C 1
ATOM 3887 O O . GLU B 1 209 ? 24.094 -1.85 -5.578 1 84.5 209 GLU B O 1
ATOM 3892 N N . THR B 1 210 ? 25.031 -1.438 -7.574 1 91.5 210 THR B N 1
ATOM 3893 C CA . THR B 1 210 ? 25.375 -2.844 -7.773 1 91.5 210 THR B CA 1
ATOM 3894 C C . THR B 1 210 ? 26.859 -3.074 -7.555 1 91.5 210 THR B C 1
ATOM 3896 O O . THR B 1 210 ? 27.703 -2.426 -8.195 1 91.5 210 THR B O 1
ATOM 3899 N N . ALA B 1 211 ? 27.109 -3.973 -6.656 1 93.56 211 ALA B N 1
ATOM 3900 C CA . ALA B 1 211 ? 28.5 -4.34 -6.387 1 93.56 211 ALA B CA 1
ATOM 3901 C C . ALA B 1 211 ? 29 -5.363 -7.402 1 93.56 211 ALA B C 1
ATOM 3903 O O . ALA B 1 211 ? 30.156 -5.316 -7.824 1 93.56 211 ALA B O 1
ATOM 3904 N N . ALA B 1 212 ? 28.094 -6.277 -7.727 1 95.12 212 ALA B N 1
ATOM 3905 C CA . ALA B 1 212 ? 28.422 -7.328 -8.688 1 95.12 212 ALA B CA 1
ATOM 3906 C C . ALA B 1 212 ? 27.156 -7.918 -9.312 1 95.12 212 ALA B C 1
ATOM 3908 O O . ALA B 1 212 ? 26.078 -7.867 -8.711 1 95.12 212 ALA B O 1
ATOM 3909 N N . ALA B 1 213 ? 27.344 -8.414 -10.477 1 96.81 213 ALA B N 1
ATOM 3910 C CA . ALA B 1 213 ? 26.297 -9.164 -11.172 1 96.81 213 ALA B CA 1
ATOM 3911 C C . ALA B 1 213 ? 26.906 -10.242 -12.07 1 96.81 213 ALA B C 1
ATOM 3913 O O . ALA B 1 213 ? 27.922 -10.016 -12.727 1 96.81 213 ALA B O 1
ATOM 3914 N N . LEU B 1 214 ? 26.281 -11.43 -12.023 1 97.19 214 LEU B N 1
ATOM 3915 C CA . LEU B 1 214 ? 26.844 -12.555 -12.766 1 97.19 214 LEU B CA 1
ATOM 3916 C C . LEU B 1 214 ? 25.734 -13.484 -13.258 1 97.19 214 LEU B C 1
ATOM 3918 O O . LEU B 1 214 ? 24.703 -13.633 -12.602 1 97.19 214 LEU B O 1
ATOM 3922 N N . TRP B 1 215 ? 26.047 -14.016 -14.398 1 98.19 215 TRP B N 1
ATOM 3923 C CA . TRP B 1 215 ? 25.328 -15.234 -14.789 1 98.19 215 TRP B CA 1
ATOM 3924 C C . TRP B 1 215 ? 25.938 -16.453 -14.109 1 98.19 215 TRP B C 1
ATOM 3926 O O . TRP B 1 215 ? 27.125 -16.734 -14.258 1 98.19 215 TRP B O 1
ATOM 3936 N N . MET B 1 216 ? 25.078 -17.188 -13.398 1 97.94 216 MET B N 1
ATOM 3937 C CA . MET B 1 216 ? 25.609 -18.344 -12.672 1 97.94 216 MET B CA 1
ATOM 3938 C C . MET B 1 216 ? 24.844 -19.609 -13.031 1 97.94 216 MET B C 1
ATOM 3940 O O . MET B 1 216 ? 23.609 -19.578 -13.18 1 97.94 216 MET B O 1
ATOM 3944 N N . THR B 1 217 ? 25.594 -20.672 -13.133 1 97.31 217 THR B N 1
ATOM 3945 C CA . THR B 1 217 ? 24.938 -21.969 -13.289 1 97.31 217 THR B CA 1
ATOM 3946 C C . THR B 1 217 ? 24.344 -22.438 -11.969 1 97.31 217 THR B C 1
ATOM 3948 O O . THR B 1 217 ? 24.703 -21.938 -10.906 1 97.31 217 THR B O 1
ATOM 3951 N N . ARG B 1 218 ? 23.438 -23.391 -12.062 1 95.88 218 ARG B N 1
ATOM 3952 C CA . ARG B 1 218 ? 22.844 -23.953 -10.852 1 95.88 218 ARG B CA 1
ATOM 3953 C C . ARG B 1 218 ? 23.922 -24.578 -9.977 1 95.88 218 ARG B C 1
ATOM 3955 O O . ARG B 1 218 ? 23.875 -24.484 -8.75 1 95.88 218 ARG B O 1
ATOM 3962 N N . ASP B 1 219 ? 24.875 -25.172 -10.602 1 95.81 219 ASP B N 1
ATOM 3963 C CA . ASP B 1 219 ? 25.984 -25.797 -9.875 1 95.81 219 ASP B CA 1
ATOM 3964 C C . ASP B 1 219 ? 26.812 -24.75 -9.141 1 95.81 219 ASP B C 1
ATOM 3966 O O . ASP B 1 219 ? 27.188 -24.953 -7.984 1 95.81 219 ASP B O 1
ATOM 3970 N N . ALA B 1 220 ? 27.078 -23.719 -9.805 1 96.69 220 ALA B N 1
ATOM 3971 C CA . ALA B 1 220 ? 27.844 -22.641 -9.188 1 96.69 220 ALA B CA 1
ATOM 3972 C C . ALA B 1 220 ? 27.109 -22.078 -7.973 1 96.69 220 ALA B C 1
ATOM 3974 O O . ALA B 1 220 ? 27.719 -21.797 -6.938 1 96.69 220 ALA B O 1
ATOM 3975 N N . ILE B 1 221 ? 25.797 -21.906 -8.109 1 96.94 221 ILE B N 1
ATOM 3976 C CA . ILE B 1 221 ? 24.984 -21.359 -7.031 1 96.94 221 ILE B CA 1
ATOM 3977 C C . ILE B 1 221 ? 24.984 -22.312 -5.84 1 96.94 221 ILE B C 1
ATOM 3979 O O . ILE B 1 221 ? 25.141 -21.875 -4.691 1 96.94 221 ILE B O 1
ATOM 3983 N N . SER B 1 222 ? 24.844 -23.562 -6.121 1 93.44 222 SER B N 1
ATOM 3984 C CA . SER B 1 222 ? 24.797 -24.578 -5.066 1 93.44 222 SER B CA 1
ATOM 3985 C C . SER B 1 222 ? 26.125 -24.656 -4.312 1 93.44 222 SER B C 1
ATOM 3987 O O . SER B 1 222 ? 26.172 -25.125 -3.176 1 93.44 222 SER B O 1
ATOM 3989 N N . SER B 1 223 ? 27.156 -24.188 -4.93 1 94.5 223 SER B N 1
ATOM 3990 C CA . SER B 1 223 ? 28.484 -24.266 -4.336 1 94.5 223 SER B CA 1
ATOM 3991 C C . SER B 1 223 ? 28.828 -23 -3.561 1 94.5 223 SER B C 1
ATOM 3993 O O . SER B 1 223 ? 29.891 -22.922 -2.93 1 94.5 223 SER B O 1
ATOM 3995 N N . LEU B 1 224 ? 27.969 -22.031 -3.633 1 94.94 224 LEU B N 1
ATOM 3996 C CA . LEU B 1 224 ? 28.219 -20.797 -2.904 1 94.94 224 LEU B CA 1
ATOM 3997 C C . LEU B 1 224 ? 28.219 -21.047 -1.399 1 94.94 224 LEU B C 1
ATOM 3999 O O . LEU B 1 224 ? 27.422 -21.828 -0.894 1 94.94 224 LEU B O 1
ATOM 4003 N N . PRO B 1 225 ? 29.094 -20.344 -0.723 1 93.44 225 PRO B N 1
ATOM 4004 C CA . PRO B 1 225 ? 29.016 -20.406 0.739 1 93.44 225 PRO B CA 1
ATOM 4005 C C . PRO B 1 225 ? 27.688 -19.906 1.288 1 93.44 225 PRO B C 1
ATOM 4007 O O . PRO B 1 225 ? 27.047 -19.047 0.684 1 93.44 225 PRO B O 1
ATOM 4010 N N . VAL B 1 226 ? 27.344 -20.406 2.432 1 86.88 226 VAL B N 1
ATOM 4011 C CA . VAL B 1 226 ? 26.047 -20.125 3.043 1 86.88 226 VAL B CA 1
ATOM 4012 C C . VAL B 1 226 ? 25.922 -18.625 3.342 1 86.88 226 VAL B C 1
ATOM 4014 O O . VAL B 1 226 ? 24.828 -18.078 3.328 1 86.88 226 VAL B O 1
ATOM 4017 N N . GLU B 1 227 ? 27.062 -17.969 3.467 1 89.56 227 GLU B N 1
ATOM 4018 C CA . GLU B 1 227 ? 27.062 -16.547 3.783 1 89.56 227 GLU B CA 1
ATOM 4019 C C . GLU B 1 227 ? 26.781 -15.703 2.539 1 89.56 227 GLU B C 1
ATOM 4021 O O . GLU B 1 227 ? 26.469 -14.516 2.645 1 89.56 227 GLU B O 1
ATOM 4026 N N . GLU B 1 228 ? 26.875 -16.375 1.442 1 93.44 228 GLU B N 1
ATOM 4027 C CA . GLU B 1 228 ? 26.812 -15.633 0.192 1 93.44 228 GLU B CA 1
ATOM 4028 C C . GLU B 1 228 ? 25.422 -15.68 -0.422 1 93.44 228 GLU B C 1
ATOM 4030 O O . GLU B 1 228 ? 25.109 -14.914 -1.33 1 93.44 228 GLU B O 1
ATOM 4035 N N . ILE B 1 229 ? 24.578 -16.547 0.094 1 93.38 229 ILE B N 1
ATOM 4036 C CA . ILE B 1 229 ? 23.234 -16.641 -0.46 1 93.38 229 ILE B CA 1
ATOM 4037 C C . ILE B 1 229 ? 22.281 -17.172 0.601 1 93.38 229 ILE B C 1
ATOM 4039 O O . ILE B 1 229 ? 22.547 -18.203 1.232 1 93.38 229 ILE B O 1
ATOM 4043 N N . HIS B 1 230 ? 21.25 -16.484 0.756 1 90.56 230 HIS B N 1
ATOM 4044 C CA . HIS B 1 230 ? 20.25 -16.875 1.734 1 90.56 230 HIS B CA 1
ATOM 4045 C C . HIS B 1 230 ? 19.422 -18.047 1.232 1 90.56 230 HIS B C 1
ATOM 4047 O O . HIS B 1 230 ? 19.141 -18.156 0.034 1 90.56 230 HIS B O 1
ATOM 4053 N N . ASN B 1 231 ? 18.922 -18.844 2.16 1 90.56 231 ASN B N 1
ATOM 4054 C CA . ASN B 1 231 ? 18.125 -20.031 1.847 1 90.56 231 ASN B CA 1
ATOM 4055 C C . ASN B 1 231 ? 16.859 -19.656 1.068 1 90.56 231 ASN B C 1
ATOM 4057 O O . ASN B 1 231 ? 16.391 -20.438 0.241 1 90.56 231 ASN B O 1
ATOM 4061 N N . PHE B 1 232 ? 16.406 -18.562 1.285 1 91.12 232 PHE B N 1
ATOM 4062 C CA . PHE B 1 232 ? 15.234 -18.078 0.571 1 91.12 232 PHE B CA 1
ATOM 4063 C C . PHE B 1 232 ? 15.445 -18.156 -0.936 1 91.12 232 PHE B C 1
ATOM 4065 O O . PHE B 1 232 ? 14.57 -18.641 -1.666 1 91.12 232 PHE B O 1
ATOM 4072 N N . HIS B 1 233 ? 16.547 -17.75 -1.38 1 94.31 233 HIS B N 1
ATOM 4073 C CA . HIS B 1 233 ? 16.828 -17.703 -2.812 1 94.31 233 HIS B CA 1
ATOM 4074 C C . HIS B 1 233 ? 16.969 -19.109 -3.381 1 94.31 233 HIS B C 1
ATOM 4076 O O . HIS B 1 233 ? 16.578 -19.375 -4.523 1 94.31 233 HIS B O 1
ATOM 4082 N N . LEU B 1 234 ? 17.453 -19.969 -2.576 1 93.88 234 LEU B N 1
ATOM 4083 C CA . LEU B 1 234 ? 17.562 -21.359 -3.006 1 93.88 234 LEU B CA 1
ATOM 4084 C C . LEU B 1 234 ? 16.188 -21.984 -3.152 1 93.88 234 LEU B C 1
ATOM 4086 O O . LEU B 1 234 ? 15.945 -22.766 -4.082 1 93.88 234 LEU B O 1
ATOM 4090 N N . LEU B 1 235 ? 15.336 -21.656 -2.275 1 92.94 235 LEU B N 1
ATOM 4091 C CA . LEU B 1 235 ? 13.953 -22.125 -2.365 1 92.94 235 LEU B CA 1
ATOM 4092 C C . LEU B 1 235 ? 13.297 -21.641 -3.652 1 92.94 235 LEU B C 1
ATOM 4094 O O . LEU B 1 235 ? 12.578 -22.406 -4.312 1 92.94 235 LEU B O 1
ATOM 4098 N N . ILE B 1 236 ? 13.523 -20.438 -3.977 1 96.12 236 ILE B N 1
ATOM 4099 C CA . ILE B 1 236 ? 12.953 -19.875 -5.191 1 96.12 236 ILE B CA 1
ATOM 4100 C C . ILE B 1 236 ? 13.484 -20.609 -6.414 1 96.12 236 ILE B C 1
ATOM 4102 O O . ILE B 1 236 ? 12.727 -20.891 -7.348 1 96.12 236 ILE B O 1
ATOM 4106 N N . LEU B 1 237 ? 14.742 -20.938 -6.387 1 96.75 237 LEU B N 1
ATOM 4107 C CA . LEU B 1 237 ? 15.336 -21.656 -7.508 1 96.75 237 LEU B CA 1
ATOM 4108 C C . LEU B 1 237 ? 14.742 -23.062 -7.625 1 96.75 237 LEU B C 1
ATOM 4110 O O . LEU B 1 237 ? 14.562 -23.578 -8.734 1 96.75 237 LEU B O 1
ATOM 4114 N N . GLU B 1 238 ? 14.5 -23.656 -6.531 1 95.12 238 GLU B N 1
ATOM 4115 C CA . GLU B 1 238 ? 13.82 -24.938 -6.555 1 95.12 238 GLU B CA 1
ATOM 4116 C C . GLU B 1 238 ? 12.438 -24.828 -7.191 1 95.12 238 GLU B C 1
ATOM 4118 O O . GLU B 1 238 ? 12.016 -25.703 -7.953 1 95.12 238 GLU B O 1
ATOM 4123 N N . ARG B 1 239 ? 11.734 -23.828 -6.867 1 94.75 239 ARG B N 1
ATOM 4124 C CA . ARG B 1 239 ? 10.43 -23.578 -7.469 1 94.75 239 ARG B CA 1
ATOM 4125 C C . ARG B 1 239 ? 10.547 -23.375 -8.977 1 94.75 239 ARG B C 1
ATOM 4127 O O . ARG B 1 239 ? 9.695 -23.812 -9.742 1 94.75 239 ARG B O 1
ATOM 4134 N N . LEU B 1 240 ? 11.562 -22.641 -9.336 1 95.81 240 LEU B N 1
ATOM 4135 C CA . LEU B 1 240 ? 11.805 -22.438 -10.758 1 95.81 240 LEU B CA 1
ATOM 4136 C C . LEU B 1 240 ? 11.984 -23.766 -11.484 1 95.81 240 LEU B C 1
ATOM 4138 O O . LEU B 1 240 ? 11.398 -23.984 -12.547 1 95.81 240 LEU B O 1
ATOM 4142 N N . ASP B 1 241 ? 12.773 -24.641 -10.883 1 94.94 241 ASP B N 1
ATOM 4143 C CA . ASP B 1 241 ? 13.016 -25.938 -11.484 1 94.94 241 ASP B CA 1
ATOM 4144 C C . ASP B 1 241 ? 11.703 -26.703 -11.672 1 94.94 241 ASP B C 1
ATOM 4146 O O . ASP B 1 241 ? 11.477 -27.312 -12.719 1 94.94 241 ASP B O 1
ATOM 4150 N N . LYS B 1 242 ? 10.891 -26.672 -10.664 1 93.31 242 LYS B N 1
ATOM 4151 C CA . LYS B 1 242 ? 9.594 -27.344 -10.742 1 93.31 242 LYS B CA 1
ATOM 4152 C C . LYS B 1 242 ? 8.734 -26.75 -11.852 1 93.31 242 LYS B C 1
ATOM 4154 O O . LYS B 1 242 ? 8.07 -27.469 -12.594 1 93.31 242 LYS B O 1
ATOM 4159 N N . PHE B 1 243 ? 8.75 -25.516 -11.984 1 93.94 243 PHE B N 1
ATOM 4160 C CA . PHE B 1 243 ? 7.973 -24.812 -13 1 93.94 243 PHE B CA 1
ATOM 4161 C C . PHE B 1 243 ? 8.445 -25.188 -14.398 1 93.94 243 PHE B C 1
ATOM 4163 O O . PHE B 1 243 ? 7.625 -25.5 -15.266 1 93.94 243 PHE B O 1
ATOM 4170 N N . LEU B 1 244 ? 9.758 -25.109 -14.539 1 92.56 244 LEU B N 1
ATOM 4171 C CA . LEU B 1 244 ? 10.32 -25.422 -15.852 1 92.56 244 LEU B CA 1
ATOM 4172 C C . LEU B 1 244 ? 10.039 -26.859 -16.25 1 92.56 244 LEU B C 1
ATOM 4174 O O . LEU B 1 244 ? 9.836 -27.156 -17.422 1 92.56 244 LEU B O 1
ATOM 4178 N N . ALA B 1 245 ? 9.93 -27.734 -15.281 1 92.19 245 ALA B N 1
ATOM 4179 C CA . ALA B 1 245 ? 9.703 -29.156 -15.531 1 92.19 245 ALA B CA 1
ATOM 4180 C C . ALA B 1 245 ? 8.227 -29.438 -15.82 1 92.19 245 ALA B C 1
ATOM 4182 O O . ALA B 1 245 ? 7.891 -30.375 -16.531 1 92.19 245 ALA B O 1
ATOM 4183 N N . ALA B 1 246 ? 7.242 -28.812 -15.18 1 86.31 246 ALA B N 1
ATOM 4184 C CA . ALA B 1 246 ? 5.805 -29.062 -15.25 1 86.31 246 ALA B CA 1
ATOM 4185 C C . ALA B 1 246 ? 5.254 -28.688 -16.625 1 86.31 246 ALA B C 1
ATOM 4187 O O . ALA B 1 246 ? 4.219 -29.219 -17.047 1 86.31 246 ALA B O 1
ATOM 4188 N N . GLU B 1 247 ? 5.902 -28.062 -17.484 1 79.12 247 GLU B N 1
ATOM 4189 C CA . GLU B 1 247 ? 5.418 -27.609 -18.797 1 79.12 247 GLU B CA 1
ATOM 4190 C C . GLU B 1 247 ? 4.012 -27.031 -18.688 1 79.12 247 GLU B C 1
ATOM 4192 O O . GLU B 1 247 ? 3.127 -27.391 -19.469 1 79.12 247 GLU B O 1
ATOM 4197 N N . ARG B 1 248 ? 3.605 -26.297 -17.766 1 84.69 248 ARG B N 1
ATOM 4198 C CA . ARG B 1 248 ? 2.328 -25.625 -17.562 1 84.69 248 ARG B CA 1
ATOM 4199 C C . ARG B 1 248 ? 2.49 -24.109 -17.688 1 84.69 248 ARG B C 1
ATOM 4201 O O . ARG B 1 248 ? 3.609 -23.594 -17.656 1 84.69 248 ARG B O 1
ATOM 4208 N N . LYS B 1 249 ? 1.392 -23.453 -17.781 1 88.75 249 LYS B N 1
ATOM 4209 C CA . LYS B 1 249 ? 1.428 -22.016 -17.984 1 88.75 249 LYS B CA 1
ATOM 4210 C C . LYS B 1 249 ? 1.767 -21.281 -16.703 1 88.75 249 LYS B C 1
ATOM 4212 O O . LYS B 1 249 ? 2.227 -20.125 -16.734 1 88.75 249 LYS B O 1
ATOM 4217 N N . GLY B 1 250 ? 1.48 -21.984 -15.562 1 92.06 250 GLY B N 1
ATOM 4218 C CA . GLY B 1 250 ? 1.764 -21.312 -14.297 1 92.06 250 GLY B CA 1
ATOM 4219 C C . GLY B 1 250 ? 0.869 -20.109 -14.039 1 92.06 250 GLY B C 1
ATOM 4220 O O . GLY B 1 250 ? -0.328 -20.156 -14.336 1 92.06 250 GLY B O 1
ATOM 4221 N N . CYS B 1 251 ? 1.352 -19.109 -13.414 1 95.19 251 CYS B N 1
ATOM 4222 C CA . CYS B 1 251 ? 0.633 -17.859 -13.156 1 95.19 251 CYS B CA 1
ATOM 4223 C C . CYS B 1 251 ? 0.994 -16.797 -14.188 1 95.19 251 CYS B C 1
ATOM 4225 O O . CYS B 1 251 ? 2.027 -16.141 -14.07 1 95.19 251 CYS B O 1
ATOM 4227 N N . TYR B 1 252 ? 0.133 -16.641 -15.133 1 95 252 TYR B N 1
ATOM 4228 C CA . TYR B 1 252 ? 0.395 -15.727 -16.234 1 95 252 TYR B CA 1
ATOM 4229 C C . TYR B 1 252 ? -0.539 -14.523 -16.188 1 95 252 TYR B C 1
ATOM 4231 O O . TYR B 1 252 ? -1.486 -14.508 -15.391 1 95 252 TYR B O 1
ATOM 4239 N N . VAL B 1 253 ? -0.2 -13.492 -16.984 1 95.44 253 VAL B N 1
ATOM 4240 C CA . VAL B 1 253 ? -0.938 -12.242 -16.875 1 95.44 253 VAL B CA 1
ATOM 4241 C C . VAL B 1 253 ? -1.742 -12.008 -18.156 1 95.44 253 VAL B C 1
ATOM 4243 O O . VAL B 1 253 ? -1.27 -12.305 -19.25 1 95.44 253 VAL B O 1
ATOM 4246 N N . GLU B 1 254 ? -2.891 -11.539 -18.016 1 94.06 254 GLU B N 1
ATOM 4247 C CA . GLU B 1 254 ? -3.719 -11.047 -19.109 1 94.06 254 GLU B CA 1
ATOM 4248 C C . GLU B 1 254 ? -4.227 -9.633 -18.828 1 94.06 254 GLU B C 1
ATOM 4250 O O . GLU B 1 254 ? -4.594 -9.32 -17.688 1 94.06 254 GLU B O 1
ATOM 4255 N N . LYS B 1 255 ? -4.215 -8.805 -19.859 1 91 255 LYS B N 1
ATOM 4256 C CA . LYS B 1 255 ? -4.688 -7.434 -19.703 1 91 255 LYS B CA 1
ATOM 4257 C C . LYS B 1 255 ? -6.191 -7.336 -19.953 1 91 255 LYS B C 1
ATOM 4259 O O . LYS B 1 255 ? -6.703 -7.922 -20.906 1 91 255 LYS B O 1
ATOM 4264 N N . PHE B 1 256 ? -6.785 -6.66 -19.031 1 88.31 256 PHE B N 1
ATOM 4265 C CA . PHE B 1 256 ? -8.219 -6.422 -19.172 1 88.31 256 PHE B CA 1
ATOM 4266 C C . PHE B 1 256 ? -8.516 -4.93 -19.172 1 88.31 256 PHE B C 1
ATOM 4268 O O . PHE B 1 256 ? -7.738 -4.129 -18.656 1 88.31 256 PHE B O 1
ATOM 4275 N N . SER B 1 257 ? -9.562 -4.543 -19.844 1 83.88 257 SER B N 1
ATOM 4276 C CA . SER B 1 257 ? -10.008 -3.156 -19.844 1 83.88 257 SER B CA 1
ATOM 4277 C C . SER B 1 257 ? -11.531 -3.068 -19.828 1 83.88 257 SER B C 1
ATOM 4279 O O . SER B 1 257 ? -12.219 -3.971 -20.312 1 83.88 257 SER B O 1
ATOM 4281 N N . ALA B 1 258 ? -12.039 -2.17 -19.094 1 76.94 258 ALA B N 1
ATOM 4282 C CA . ALA B 1 258 ? -13.469 -1.872 -19.078 1 76.94 258 ALA B CA 1
ATOM 4283 C C . ALA B 1 258 ? -13.711 -0.372 -19.219 1 76.94 258 ALA B C 1
ATOM 4285 O O . ALA B 1 258 ? -12.969 0.439 -18.672 1 76.94 258 ALA B O 1
ATOM 4286 N N . LYS B 1 259 ? -14.688 0.04 -20.031 1 71.69 259 LYS B N 1
ATOM 4287 C CA . LYS B 1 259 ? -15.078 1.44 -20.172 1 71.69 259 LYS B CA 1
ATOM 4288 C C . LYS B 1 259 ? -16.094 1.834 -19.125 1 71.69 259 LYS B C 1
ATOM 4290 O O . LYS B 1 259 ? -17.125 1.166 -18.953 1 71.69 259 LYS B O 1
ATOM 4295 N N . ILE B 1 260 ? -15.773 2.506 -18.203 1 66.88 260 ILE B N 1
ATOM 4296 C CA . ILE B 1 260 ? -16.703 3.086 -17.234 1 66.88 260 ILE B CA 1
ATOM 4297 C C . ILE B 1 260 ? -17 4.535 -17.625 1 66.88 260 ILE B C 1
ATOM 4299 O O . ILE B 1 260 ? -16.219 5.434 -17.328 1 66.88 260 ILE B O 1
ATOM 4303 N N . GLY B 1 261 ? -18.141 4.766 -18.047 1 61.41 261 GLY B N 1
ATOM 4304 C CA . GLY B 1 261 ? -18.422 6.082 -18.609 1 61.41 261 GLY B CA 1
ATOM 4305 C C . GLY B 1 261 ? -17.406 6.512 -19.656 1 61.41 261 GLY B C 1
ATOM 4306 O O . GLY B 1 261 ? -17.203 5.816 -20.656 1 61.41 261 GLY B O 1
ATOM 4307 N N . SER B 1 262 ? -16.812 7.656 -19.422 1 67.06 262 SER B N 1
ATOM 4308 C CA . SER B 1 262 ? -15.828 8.203 -20.344 1 67.06 262 SER B CA 1
ATOM 4309 C C . SER B 1 262 ? -14.422 7.734 -19.984 1 67.06 262 SER B C 1
ATOM 4311 O O . SER B 1 262 ? -13.469 7.996 -20.719 1 67.06 262 SER B O 1
ATOM 4313 N N . TYR B 1 263 ? -14.359 6.953 -18.938 1 67.06 263 TYR B N 1
ATOM 4314 C CA . TYR B 1 263 ? -13.047 6.539 -18.438 1 67.06 263 TYR B CA 1
ATOM 4315 C C . TYR B 1 263 ? -12.805 5.062 -18.734 1 67.06 263 TYR B C 1
ATOM 4317 O O . TYR B 1 263 ? -13.727 4.246 -18.656 1 67.06 263 TYR B O 1
ATOM 4325 N N . LYS B 1 264 ? -11.641 4.879 -19.406 1 74.88 264 LYS B N 1
ATOM 4326 C CA . LYS B 1 264 ? -11.203 3.502 -19.609 1 74.88 264 LYS B CA 1
ATOM 4327 C C . LYS B 1 264 ? -10.391 3.01 -18.406 1 74.88 264 LYS B C 1
ATOM 4329 O O . LYS B 1 264 ? -9.422 3.66 -18 1 74.88 264 LYS B O 1
ATOM 4334 N N . ARG B 1 265 ? -10.859 1.948 -17.75 1 80.25 265 ARG B N 1
ATOM 4335 C CA . ARG B 1 265 ? -10.117 1.301 -16.672 1 80.25 265 ARG B CA 1
ATOM 4336 C C . ARG B 1 265 ? -9.406 0.047 -17.172 1 80.25 265 ARG B C 1
ATOM 4338 O O . ARG B 1 265 ? -10 -0.763 -17.891 1 80.25 265 ARG B O 1
ATOM 4345 N N . GLU B 1 266 ? -8.078 0.062 -16.875 1 85.81 266 GLU B N 1
ATOM 4346 C CA . GLU B 1 266 ? -7.277 -1.098 -17.266 1 85.81 266 GLU B CA 1
ATOM 4347 C C . GLU B 1 266 ? -6.66 -1.777 -16.047 1 85.81 266 GLU B C 1
ATOM 4349 O O . GLU B 1 266 ? -6.309 -1.113 -15.07 1 85.81 266 GLU B O 1
ATOM 4354 N N . TRP B 1 267 ? -6.695 -3.125 -16.141 1 89.25 267 TRP B N 1
ATOM 4355 C CA . TRP B 1 267 ? -6.027 -3.838 -15.055 1 89.25 267 TRP B CA 1
ATOM 4356 C C . TRP B 1 267 ? -5.391 -5.129 -15.562 1 89.25 267 TRP B C 1
ATOM 4358 O O . TRP B 1 267 ? -5.711 -5.598 -16.656 1 89.25 267 TRP B O 1
ATOM 4368 N N . ASP B 1 268 ? -4.457 -5.629 -14.836 1 93.62 268 ASP B N 1
ATOM 4369 C CA . ASP B 1 268 ? -3.812 -6.914 -15.086 1 93.62 268 ASP B CA 1
ATOM 4370 C C . ASP B 1 268 ? -4.457 -8.023 -14.258 1 93.62 268 ASP B C 1
ATOM 4372 O O . ASP B 1 268 ? -4.59 -7.898 -13.039 1 93.62 268 ASP B O 1
ATOM 4376 N N . MET B 1 269 ? -4.852 -9.055 -14.977 1 95.19 269 MET B N 1
ATOM 4377 C CA . MET B 1 269 ? -5.305 -10.258 -14.289 1 95.19 269 MET B CA 1
ATOM 4378 C C . MET B 1 269 ? -4.203 -11.312 -14.258 1 95.19 269 MET B C 1
ATOM 4380 O O . MET B 1 269 ? -3.592 -11.609 -15.281 1 95.19 269 MET B O 1
ATOM 4384 N N . PHE B 1 270 ? -3.959 -11.805 -13.109 1 95.62 270 PHE B N 1
ATOM 4385 C CA . PHE B 1 270 ? -3.025 -12.914 -12.961 1 95.62 270 PHE B CA 1
ATOM 4386 C C . PHE B 1 270 ? -3.773 -14.234 -12.781 1 95.62 270 PHE B C 1
ATOM 4388 O O . PHE B 1 270 ? -4.422 -14.445 -11.758 1 95.62 270 PHE B O 1
ATOM 4395 N N . LEU B 1 271 ? -3.66 -15.031 -13.781 1 94.19 271 LEU B N 1
ATOM 4396 C CA . LEU B 1 271 ? -4.398 -16.281 -13.852 1 94.19 271 LEU B CA 1
ATOM 4397 C C . LEU B 1 271 ? -3.492 -17.469 -13.508 1 94.19 271 LEU B C 1
ATOM 4399 O O . LEU B 1 271 ? -2.375 -17.562 -14.023 1 94.19 271 LEU B O 1
ATOM 4403 N N . ILE B 1 272 ? -4.023 -18.297 -12.68 1 92.25 272 ILE B N 1
ATOM 4404 C CA . ILE B 1 272 ? -3.26 -19.469 -12.258 1 92.25 272 ILE B CA 1
ATOM 4405 C C . ILE B 1 272 ? -3.801 -20.719 -12.953 1 92.25 272 ILE B C 1
ATOM 4407 O O . ILE B 1 272 ? -4.992 -21.016 -12.859 1 92.25 272 ILE B O 1
ATOM 4411 N N . ASP B 1 273 ? -2.914 -21.375 -13.633 1 85.94 273 ASP B N 1
ATOM 4412 C CA . ASP B 1 273 ? -3.271 -22.594 -14.359 1 85.94 273 ASP B CA 1
ATOM 4413 C C . ASP B 1 273 ? -3.408 -23.781 -13.414 1 85.94 273 ASP B C 1
ATOM 4415 O O . ASP B 1 273 ? -2.559 -23.984 -12.547 1 85.94 273 ASP B O 1
#

Solvent-accessible surface area (backbone atoms only — not comparable to full-atom values): 28597 Å² total; per-residue (Å²): 134,85,74,50,47,63,58,66,48,75,53,98,78,42,25,38,40,33,40,46,67,54,28,32,48,72,69,41,68,68,40,84,67,53,73,67,54,48,46,52,27,48,52,43,28,52,52,51,38,56,74,70,65,37,38,40,41,36,38,39,32,36,52,93,47,32,74,50,54,43,58,38,41,76,70,64,32,34,34,48,36,25,44,50,57,35,36,34,31,34,35,69,62,55,85,90,51,82,83,76,77,78,80,66,43,36,25,33,51,33,29,26,29,50,32,39,47,94,88,60,27,36,45,33,26,22,38,63,69,75,94,62,64,34,51,37,58,35,40,46,69,52,54,72,59,39,45,72,58,57,32,27,33,48,28,28,25,58,47,30,45,29,56,40,40,71,65,28,49,55,36,35,35,41,28,26,57,77,31,101,43,88,70,11,22,33,35,41,38,35,26,35,25,32,54,74,42,84,89,58,62,64,74,46,59,26,80,87,52,33,64,45,70,46,78,34,43,65,68,56,58,72,66,49,55,73,84,41,38,57,68,67,59,53,52,52,50,52,51,48,54,51,51,69,68,65,75,62,74,40,28,27,74,46,82,45,72,49,75,54,86,94,42,76,45,56,37,39,35,37,44,59,89,133,84,76,48,48,62,57,66,47,76,52,97,78,43,25,37,40,31,41,46,67,53,29,33,48,72,70,42,67,70,40,86,69,54,72,68,54,49,47,50,28,48,53,42,28,52,52,51,39,55,74,69,64,39,39,39,41,36,38,39,32,37,52,92,49,31,75,49,53,44,56,39,38,76,70,63,30,34,32,48,36,26,44,51,57,36,36,33,31,36,36,68,62,56,84,90,52,80,84,76,76,79,76,67,43,35,25,34,52,32,29,27,28,50,31,39,47,95,86,59,27,35,46,33,27,21,38,63,69,75,94,62,65,34,53,37,58,34,41,44,70,53,54,74,60,39,46,72,58,58,31,27,33,48,28,28,25,58,46,31,44,31,55,40,40,70,62,28,51,56,35,35,34,40,28,26,56,78,30,100,43,88,70,11,22,33,36,40,39,34,24,34,25,32,55,74,43,85,89,58,61,62,74,46,60,25,79,86,52,32,64,46,71,46,77,36,42,66,67,57,57,72,66,49,54,73,83,40,38,56,68,66,58,55,53,51,50,51,49,49,52,52,50,68,68,64,75,62,75,39,30,27,75,45,82,44,73,48,72,54,85,94,43,77,46,57,36,39,36,38,43,57,90

pLDDT: mean 93.25, std 7.98, range [34.94, 98.75]

Foldseek 3Di:
DPQLEADWDADPQLEIEHEPVRSCCPVVVVDQDDLVSVLVSVVSNLVVSVVVVGFKYKYKYFQVRCSVVVSCVVVPWDWQDDDDGITMIMDTNDPVDDDPDDHDAFEWEKEFEFEAEPVRWTKWFAWPDDDAGAIDGFITTADPPDDRQRRHQVRNCQFWVFRKGFQFFLDKDKAQQDPPDHRHIYIYTYTYIYTPDNVPGHTDGDPNITPDMDTGHPVRVVPDDCSRDPVVRVVSVVSVVVVVVVPDSAWGWDKDWDDDDPDIDIDIDTDGD/DPQLEADWDADPQLEIEHEPVRSCCPVVVVDQDDLVSVLVSVVSNLVVSVVVVGFKYKYKYFQVRCSVVVSCVVVPWDWQDDDDGITMIMDTNDPVDDDPDDHDAFEWEKEFEFEAEPVRWTKWFAWPDDDAGAIDGFITTADPPDDRQRRHQVRNCQFWVFRKGFQFFLDKDKAQQDPPDHRHIYIYTYTYIYTPDNVPGHTDGDPNITPDMDTGHPVRVVPDDCSRDPVVRVVSVVSVVVVVVVPDSAWGWDKDWDDDDPDIDIDIDTDGD

Radius of gyration: 26.04 Å; Cα contacts (8 Å, |Δi|>4): 1162; chains: 2; bounding box: 59×68×56 Å

Nearest PDB structures (foldseek):
  4zbp-assembly2_C-2  TM=8.864E-01  e=1.342E-22  Arabidopsis thaliana
  4zb3-assembly1_A-2  TM=5.557E-01  e=5.809E-23  Arabidopsis thaliana
  2b0v-assembly1_A  TM=7.398E-01  e=4.010E-09  Nitrosomonas europaea
  5gp0-assembly1_I  TM=6.781E-01  e=5.566E-08  Arabidopsis thaliana
  5wy6-assembly1_A  TM=6.689E-01  e=9.532E-08  Arabidopsis thaliana

Sequence (546 aa):
MTDYVLTFTKDVFHGVTIKSSISFEKDFNNVNPTPEEATKWLEASLEFFKGQSFNGVWFDVDLKHGYWITILADHGFTFHHARDDKCTMTKWLPEDKPNTLPLYPFTTLGVGGVVINKKGEILLMKEKRGSYLGWKFPGGMADPNESIPAAVEREVFEETGVKAKFSNVLTFRHISSGGFYPKSGDIYFLCVMRPEDEEKIDIVPCERETAAALWMTRDAISSLPVEEIHNFHLLILERLDKFLAAERKGCYVEKFSAKIGSYKREWDMFLIDMTDYVLTFTKDVFHGVTIKSSISFEKDFNNVNPTPEEATKWLEASLEFFKGQSFNGVWFDVDLKHGYWITILADHGFTFHHARDDKCTMTKWLPEDKPNTLPLYPFTTLGVGGVVINKKGEILLMKEKRGSYLGWKFPGGMADPNESIPAAVEREVFEETGVKAKFSNVLTFRHISSGGFYPKSGDIYFLCVMRPEDEEKIDIVPCERETAAALWMTRDAISSLPVEEIHNFHLLILERLDKFLAAERKGCYVEKFSAKIGSYKREWDMFLID

InterPro domains:
  IPR000086 NUDIX hydrolase domain [PF00293] (108-225)
  IPR000086 NUDIX hydrolase domain [PS51462] (106-238)
  IPR003293 Nudix hydrolase 6-like [PTHR13994] (5-255)
  IPR015797 NUDIX hydrolase-like domain superfamily [SSF55811] (90-240)
  IPR020084 NUDIX hydrolase, conserved site [PS00893] (140-161)
  IPR020476 NUDIX hydrolase [PR00502] (135-149)
  IPR020476 NUDIX hydrolase [PR00502] (149-164)
  IPR040618 Pre-nudix hydrolase domain [PF18290] (6-93)